Protein AF-0000000075201943 (afdb_homodimer)

Nearest PDB structures (foldseek):
  1p5j-assembly1_A  TM=9.334E-01  e=5.356E-33  Homo sapiens
  4h27-assembly1_A  TM=9.448E-01  e=2.663E-32  Homo sapiens
  1pwh-assembly1_A  TM=9.065E-01  e=1.140E-29  Rattus norvegicus
  5c3u-assembly1_A  TM=9.435E-01  e=1.753E-28  Rhizomucor miehei CAU432
  5mms-assembly3_B  TM=8.007E-01  e=1.114E-14  Homo sapiens

Structure (mmCIF, N/CA/C/O backbone):
data_AF-0000000075201943-model_v1
#
loop_
_entity.id
_entity.type
_entity.pdbx_description
1 polymer 'L-serine ammonia-lyase'
#
loop_
_atom_site.group_PDB
_atom_site.id
_atom_site.type_symbol
_atom_site.label_atom_id
_atom_site.label_alt_id
_atom_site.label_comp_id
_atom_site.label_asym_id
_atom_site.label_entity_id
_atom_site.label_seq_id
_atom_site.pdbx_PDB_ins_code
_atom_site.Cartn_x
_atom_site.Cartn_y
_atom_site.Cartn_z
_atom_site.occupancy
_atom_site.B_iso_or_equiv
_atom_site.auth_seq_id
_atom_site.auth_comp_id
_atom_site.auth_asym_id
_atom_site.auth_atom_id
_atom_site.pdbx_PDB_model_num
ATOM 1 N N . MET A 1 1 ? 18.703 -19.594 14.438 1 48.03 1 MET A N 1
ATOM 2 C CA . MET A 1 1 ? 18.188 -19.453 13.078 1 48.03 1 MET A CA 1
ATOM 3 C C . MET A 1 1 ? 18.297 -18 12.609 1 48.03 1 MET A C 1
ATOM 5 O O . MET A 1 1 ? 18.078 -17.078 13.398 1 48.03 1 MET A O 1
ATOM 9 N N . SER A 1 2 ? 18.906 -17.828 11.445 1 71.19 2 SER A N 1
ATOM 10 C CA . SER A 1 2 ? 19.141 -16.484 10.938 1 71.19 2 SER A CA 1
ATOM 11 C C . SER A 1 2 ? 17.844 -15.695 10.812 1 71.19 2 SER A C 1
ATOM 13 O O . SER A 1 2 ? 16.781 -16.281 10.586 1 71.19 2 SER A O 1
ATOM 15 N N . VAL A 1 3 ? 17.797 -14.539 11.109 1 86.44 3 VAL A N 1
ATOM 16 C CA . VAL A 1 3 ? 16.672 -13.617 11.016 1 86.44 3 VAL A CA 1
ATOM 17 C C . VAL A 1 3 ? 16.172 -13.547 9.57 1 86.44 3 VAL A C 1
ATOM 19 O O . VAL A 1 3 ? 16.969 -13.383 8.641 1 86.44 3 VAL A O 1
ATOM 22 N N . PRO A 1 4 ? 14.93 -13.898 9.359 1 93.06 4 PRO A N 1
ATOM 23 C CA . PRO A 1 4 ? 14.422 -13.836 7.992 1 93.06 4 PRO A CA 1
ATOM 24 C C . PRO A 1 4 ? 14.641 -12.477 7.336 1 93.06 4 PRO A C 1
ATOM 26 O O . PRO A 1 4 ? 14.578 -11.445 8.016 1 93.06 4 PRO A O 1
ATOM 29 N N . LEU A 1 5 ? 14.875 -12.508 6.055 1 94.06 5 LEU A N 1
ATOM 30 C CA . LEU A 1 5 ? 15.039 -11.273 5.297 1 94.06 5 LEU A CA 1
ATOM 31 C C . LEU A 1 5 ? 13.688 -10.625 5.02 1 94.06 5 LEU A C 1
ATOM 33 O O . LEU A 1 5 ? 13.602 -9.414 4.832 1 94.06 5 LEU A O 1
ATOM 37 N N . TRP A 1 6 ? 12.625 -11.5 4.898 1 93.69 6 TRP A N 1
ATOM 38 C CA . TRP A 1 6 ? 11.297 -10.953 4.625 1 93.69 6 TRP A CA 1
ATOM 39 C C . TRP A 1 6 ? 10.711 -10.297 5.867 1 93.69 6 TRP A C 1
ATOM 41 O O . TRP A 1 6 ? 11.117 -10.609 6.992 1 93.69 6 TRP A O 1
ATOM 51 N N . ASN A 1 7 ? 9.812 -9.359 5.676 1 91.31 7 ASN A N 1
ATOM 52 C CA . ASN A 1 7 ? 9.094 -8.68 6.754 1 91.31 7 ASN A CA 1
ATOM 53 C C . ASN A 1 7 ? 7.68 -9.234 6.922 1 91.31 7 ASN A C 1
ATOM 55 O O . ASN A 1 7 ? 7.074 -9.703 5.957 1 91.31 7 ASN A O 1
ATOM 59 N N . GLU A 1 8 ? 7.25 -9.258 8.203 1 95.75 8 GLU A N 1
ATOM 60 C CA . GLU A 1 8 ? 5.824 -9.508 8.383 1 95.75 8 GLU A CA 1
ATOM 61 C C . GLU A 1 8 ? 4.984 -8.484 7.629 1 95.75 8 GLU A C 1
ATOM 63 O O . GLU A 1 8 ? 5.246 -7.281 7.703 1 95.75 8 GLU A O 1
ATOM 68 N N . THR A 1 9 ? 4.07 -8.969 6.809 1 97.81 9 THR A N 1
ATOM 69 C CA . THR A 1 9 ? 3.219 -8.07 6.039 1 97.81 9 THR A CA 1
ATOM 70 C C . THR A 1 9 ? 1.861 -7.902 6.715 1 97.81 9 THR A C 1
ATOM 72 O O . THR A 1 9 ? 1.428 -8.773 7.473 1 97.81 9 THR A O 1
ATOM 75 N N . PRO A 1 10 ? 1.18 -6.816 6.449 1 97.56 10 PRO A N 1
ATOM 76 C CA . PRO A 1 10 ? -0.121 -6.578 7.082 1 97.56 10 PRO A CA 1
ATOM 77 C C . PRO A 1 10 ? -1.217 -7.492 6.535 1 97.56 10 PRO A C 1
ATOM 79 O O . PRO A 1 10 ? -1.188 -7.867 5.363 1 97.56 10 PRO A O 1
ATOM 82 N N . LEU A 1 11 ? -2.07 -7.883 7.422 1 98.12 11 LEU A N 1
ATOM 83 C CA . LEU A 1 11 ? -3.398 -8.391 7.102 1 98.12 11 LEU A CA 1
ATOM 84 C C . LEU A 1 11 ? -4.477 -7.375 7.469 1 98.12 11 LEU A C 1
ATOM 86 O O . LEU A 1 11 ? -4.762 -7.168 8.648 1 98.12 11 LEU A O 1
ATOM 90 N N . ILE A 1 12 ? -5.125 -6.789 6.426 1 97.31 12 ILE A N 1
ATOM 91 C CA . ILE A 1 12 ? -6.066 -5.723 6.75 1 97.31 12 ILE A CA 1
ATOM 92 C C . ILE A 1 12 ? -7.473 -6.125 6.316 1 97.31 12 ILE A C 1
ATOM 94 O O . ILE A 1 12 ? -7.645 -6.781 5.285 1 97.31 12 ILE A O 1
ATOM 98 N N . ARG A 1 13 ? -8.484 -5.781 7.094 1 96.31 13 ARG A N 1
ATOM 99 C CA . ARG A 1 13 ? -9.867 -5.957 6.68 1 96.31 13 ARG A CA 1
ATOM 100 C C . ARG A 1 13 ? -10.281 -4.887 5.672 1 96.31 13 ARG A C 1
ATOM 102 O O . ARG A 1 13 ? -10.07 -3.695 5.906 1 96.31 13 ARG A O 1
ATOM 109 N N . SER A 1 14 ? -10.75 -5.285 4.559 1 97.06 14 SER A N 1
ATOM 110 C CA . SER A 1 14 ? -11.266 -4.344 3.57 1 97.06 14 SER A CA 1
ATOM 111 C C . SER A 1 14 ? -12.727 -3.994 3.844 1 97.06 14 SER A C 1
ATOM 113 O O . SER A 1 14 ? -13.609 -4.844 3.711 1 97.06 14 SER A O 1
ATOM 115 N N . ASN A 1 15 ? -13.016 -2.744 4.141 1 95.12 15 ASN A N 1
ATOM 116 C CA . ASN A 1 15 ? -14.398 -2.309 4.312 1 95.12 15 ASN A CA 1
ATOM 117 C C . ASN A 1 15 ? -15.164 -2.357 2.994 1 95.12 15 ASN A C 1
ATOM 119 O O . ASN A 1 15 ? -16.344 -2.697 2.977 1 95.12 15 ASN A O 1
ATOM 123 N N . TYR A 1 16 ? -14.469 -2.061 1.898 1 95.75 16 TYR A N 1
ATOM 124 C CA . TYR A 1 16 ? -15.086 -2.021 0.577 1 95.75 16 TYR A CA 1
ATOM 125 C C . TYR A 1 16 ? -15.547 -3.408 0.146 1 95.75 16 TYR A C 1
ATOM 127 O O . TYR A 1 16 ? -16.719 -3.615 -0.152 1 95.75 16 TYR A O 1
ATOM 135 N N . ILE A 1 17 ? -14.672 -4.348 0.21 1 97.5 17 ILE A N 1
ATOM 136 C CA . ILE A 1 17 ? -14.945 -5.699 -0.274 1 97.5 17 ILE A CA 1
ATOM 137 C C . ILE A 1 17 ? -15.883 -6.414 0.692 1 97.5 17 ILE A C 1
ATOM 139 O O . ILE A 1 17 ? -16.781 -7.148 0.267 1 97.5 17 ILE A O 1
ATOM 143 N N . SER A 1 18 ? -15.703 -6.156 1.967 1 96.5 18 SER A N 1
ATOM 144 C CA . SER A 1 18 ? -16.578 -6.762 2.963 1 96.5 18 SER A CA 1
ATOM 145 C C . SER A 1 18 ? -18.031 -6.336 2.756 1 96.5 18 SER A C 1
ATOM 147 O O . SER A 1 18 ? -18.938 -7.164 2.824 1 96.5 18 SER A O 1
ATOM 149 N N . ARG A 1 19 ? -18.234 -5.074 2.525 1 94 19 ARG A N 1
ATOM 150 C CA . ARG A 1 19 ? -19.578 -4.562 2.291 1 94 19 ARG A CA 1
ATOM 151 C C . ARG A 1 19 ? -20.156 -5.125 1 1 94 19 ARG A C 1
ATOM 153 O O . ARG A 1 19 ? -21.328 -5.516 0.96 1 94 19 ARG A O 1
ATOM 160 N N . LYS A 1 20 ? -19.375 -5.18 -0.026 1 94.75 20 LYS A N 1
ATOM 161 C CA . LYS A 1 20 ? -19.828 -5.656 -1.328 1 94.75 20 LYS A CA 1
ATOM 162 C C . LYS A 1 20 ? -20.266 -7.121 -1.257 1 94.75 20 LYS A C 1
ATOM 164 O O . LYS A 1 20 ? -21.25 -7.508 -1.869 1 94.75 20 LYS A O 1
ATOM 169 N N . LEU A 1 21 ? -19.484 -7.93 -0.493 1 95.94 21 LEU A N 1
ATOM 170 C CA . LEU A 1 21 ? -19.703 -9.375 -0.493 1 95.94 21 LEU A CA 1
ATOM 171 C C . LEU A 1 21 ? -20.562 -9.797 0.692 1 95.94 21 LEU A C 1
ATOM 173 O O . LEU A 1 21 ? -21.062 -10.922 0.73 1 95.94 21 LEU A O 1
ATOM 177 N N . GLY A 1 22 ? -20.766 -8.953 1.675 1 93.75 22 GLY A N 1
ATOM 178 C CA . GLY A 1 22 ? -21.438 -9.352 2.898 1 93.75 22 GLY A CA 1
ATOM 179 C C . GLY A 1 22 ? -20.656 -10.359 3.715 1 93.75 22 GLY A C 1
ATOM 180 O O . GLY A 1 22 ? -21.203 -11.375 4.145 1 93.75 22 GLY A O 1
ATOM 181 N N . CYS A 1 23 ? -19.344 -10.125 3.873 1 95.44 23 CYS A N 1
ATOM 182 C CA . CYS A 1 23 ? -18.453 -11.016 4.613 1 95.44 23 CYS A CA 1
ATOM 183 C C . CYS A 1 23 ? -17.297 -10.242 5.246 1 95.44 23 CYS A C 1
ATOM 185 O O . CYS A 1 23 ? -17.281 -9.008 5.219 1 95.44 23 CYS A O 1
ATOM 187 N N . ASN A 1 24 ? -16.453 -10.898 5.992 1 95.94 24 ASN A N 1
ATOM 188 C CA . ASN A 1 24 ? -15.18 -10.344 6.449 1 95.94 24 ASN A CA 1
ATOM 189 C C . ASN A 1 24 ? -14.047 -10.664 5.48 1 95.94 24 ASN A C 1
ATOM 191 O O . ASN A 1 24 ? -13.453 -11.742 5.555 1 95.94 24 ASN A O 1
ATOM 195 N N . ALA A 1 25 ? -13.781 -9.727 4.66 1 97.75 25 ALA A N 1
ATOM 196 C CA . ALA A 1 25 ? -12.742 -9.922 3.656 1 97.75 25 ALA A CA 1
ATOM 197 C C . ALA A 1 25 ? -11.422 -9.289 4.105 1 97.75 25 ALA A C 1
ATOM 199 O O . ALA A 1 25 ? -11.367 -8.102 4.414 1 97.75 25 ALA A O 1
ATOM 200 N N . TYR A 1 26 ? -10.438 -10.094 4.117 1 98.56 26 TYR A N 1
ATOM 201 C CA . TYR A 1 26 ? -9.109 -9.633 4.52 1 98.56 26 TYR A CA 1
ATOM 202 C C . TYR A 1 26 ? -8.141 -9.688 3.348 1 98.56 26 TYR A C 1
ATOM 204 O O . TYR A 1 26 ? -8.242 -10.562 2.486 1 98.56 26 TYR A O 1
ATOM 212 N N . LEU A 1 27 ? -7.234 -8.703 3.328 1 98.75 27 LEU A N 1
ATOM 213 C CA . LEU A 1 27 ? -6.172 -8.594 2.334 1 98.75 27 LEU A CA 1
ATOM 214 C C . LEU A 1 27 ? -4.809 -8.844 2.969 1 98.75 27 LEU A C 1
ATOM 216 O O . LEU A 1 27 ? -4.398 -8.109 3.873 1 98.75 27 LEU A O 1
ATOM 220 N N . LYS A 1 28 ? -4.098 -9.922 2.564 1 98.88 28 LYS A N 1
ATOM 221 C CA . LYS A 1 28 ? -2.709 -10.133 2.965 1 98.88 28 LYS A CA 1
ATOM 222 C C . LYS A 1 28 ? -1.748 -9.422 2.014 1 98.88 28 LYS A C 1
ATOM 224 O O . LYS A 1 28 ? -1.539 -9.875 0.885 1 98.88 28 LYS A O 1
ATOM 229 N N . LEU A 1 29 ? -1.113 -8.359 2.447 1 98.75 29 LEU A N 1
ATOM 230 C CA . LEU A 1 29 ? -0.459 -7.406 1.561 1 98.75 29 LEU A CA 1
ATOM 231 C C . LEU A 1 29 ? 0.988 -7.809 1.299 1 98.75 29 LEU A C 1
ATOM 233 O O . LEU A 1 29 ? 1.916 -7.094 1.681 1 98.75 29 LEU A O 1
ATOM 237 N N . GLU A 1 30 ? 1.172 -8.789 0.486 1 98.69 30 GLU A N 1
ATOM 238 C CA . GLU A 1 30 ? 2.49 -9.305 0.134 1 98.69 30 GLU A CA 1
ATOM 239 C C . GLU A 1 30 ? 3.186 -8.406 -0.879 1 98.69 30 GLU A C 1
ATOM 241 O O . GLU A 1 30 ? 4.391 -8.531 -1.112 1 98.69 30 GLU A O 1
ATOM 246 N N . ASN A 1 31 ? 2.422 -7.449 -1.463 1 98.38 31 ASN A N 1
ATOM 247 C CA . ASN A 1 31 ? 2.949 -6.469 -2.406 1 98.38 31 ASN A CA 1
ATOM 248 C C . ASN A 1 31 ? 3.873 -5.469 -1.717 1 98.38 31 ASN A C 1
ATOM 250 O O . ASN A 1 31 ? 4.551 -4.684 -2.381 1 98.38 31 ASN A O 1
ATOM 254 N N . LEU A 1 32 ? 4.039 -5.57 -0.395 1 98.06 32 LEU A N 1
ATOM 255 C CA . LEU A 1 32 ? 4.801 -4.566 0.341 1 98.06 32 LEU A CA 1
ATOM 256 C C . LEU A 1 32 ? 6.219 -5.055 0.617 1 98.06 32 LEU A C 1
ATOM 258 O O . LEU A 1 32 ? 6.992 -4.375 1.294 1 98.06 32 LEU A O 1
ATOM 262 N N . HIS A 1 33 ? 6.574 -6.184 0.117 1 97.94 33 HIS A N 1
ATOM 263 C CA . HIS A 1 33 ? 7.957 -6.637 0.225 1 97.94 33 HIS A CA 1
ATOM 264 C C . HIS A 1 33 ? 8.891 -5.773 -0.618 1 97.94 33 HIS A C 1
ATOM 266 O O . HIS A 1 33 ? 8.445 -5.082 -1.536 1 97.94 33 HIS A O 1
ATOM 272 N N . PRO A 1 34 ? 10.18 -5.824 -0.377 1 94.38 34 PRO A N 1
ATOM 273 C CA . PRO A 1 34 ? 11.156 -5.012 -1.111 1 94.38 34 PRO A CA 1
ATOM 274 C C . PRO A 1 34 ? 11.07 -5.215 -2.623 1 94.38 34 PRO A C 1
ATOM 276 O O . PRO A 1 34 ? 11.312 -4.277 -3.391 1 94.38 34 PRO A O 1
ATOM 279 N N . SER A 1 35 ? 10.695 -6.387 -3.031 1 96.75 35 SER A N 1
ATOM 280 C CA . SER A 1 35 ? 10.625 -6.68 -4.461 1 96.75 35 SER A CA 1
ATOM 281 C C . SER A 1 35 ? 9.195 -6.523 -4.984 1 96.75 35 SER A C 1
ATOM 283 O O . SER A 1 35 ? 8.898 -6.922 -6.109 1 96.75 35 SER A O 1
ATOM 285 N N . HIS A 1 36 ? 8.25 -6.055 -4.168 1 97.69 36 HIS A N 1
ATOM 286 C CA . HIS A 1 36 ? 6.871 -5.723 -4.504 1 97.69 36 HIS A CA 1
ATOM 287 C C . HIS A 1 36 ? 6.027 -6.98 -4.688 1 97.69 36 HIS A C 1
ATOM 289 O O . HIS A 1 36 ? 4.941 -6.926 -5.27 1 97.69 36 HIS A O 1
ATOM 295 N N . SER A 1 37 ? 6.551 -8.125 -4.273 1 98.19 37 SER A N 1
ATOM 296 C CA . SER A 1 37 ? 5.746 -9.32 -4.473 1 98.19 37 SER A CA 1
ATOM 297 C C . SER A 1 37 ? 6.031 -10.367 -3.396 1 98.19 37 SER A C 1
ATOM 299 O O . SER A 1 37 ? 7.059 -10.297 -2.717 1 98.19 37 SER A O 1
ATOM 301 N N . PHE A 1 38 ? 5.211 -11.359 -3.324 1 98.62 38 PHE A N 1
ATOM 302 C CA . PHE A 1 38 ? 5.277 -12.461 -2.373 1 98.62 38 PHE A CA 1
ATOM 303 C C . PHE A 1 38 ? 6.539 -13.281 -2.592 1 98.62 38 PHE A C 1
ATOM 305 O O . PHE A 1 38 ? 6.992 -13.992 -1.687 1 98.62 38 PHE A O 1
ATOM 312 N N . LYS A 1 39 ? 7.117 -13.195 -3.785 1 98.62 39 LYS A N 1
ATOM 313 C CA . LYS A 1 39 ? 8.227 -14.086 -4.137 1 98.62 39 LYS A CA 1
ATOM 314 C C . LYS A 1 39 ? 9.438 -13.828 -3.25 1 98.62 39 LYS A C 1
ATOM 316 O O . LYS A 1 39 ? 10.297 -14.695 -3.09 1 98.62 39 LYS A O 1
ATOM 321 N N . TYR A 1 40 ? 9.484 -12.656 -2.734 1 98.69 40 TYR A N 1
ATOM 322 C CA . TYR A 1 40 ? 10.617 -12.328 -1.882 1 98.69 40 TYR A CA 1
ATOM 323 C C . TYR A 1 40 ? 10.711 -13.289 -0.702 1 98.69 40 TYR A C 1
ATOM 325 O O . TYR A 1 40 ? 11.812 -13.609 -0.246 1 98.69 40 TYR A O 1
ATOM 333 N N . ARG A 1 41 ? 9.594 -13.797 -0.183 1 98.56 41 ARG A N 1
ATOM 334 C CA . ARG A 1 41 ? 9.617 -14.703 0.963 1 98.56 41 ARG A CA 1
ATOM 335 C C . ARG A 1 41 ? 10.445 -15.945 0.663 1 98.56 41 ARG A C 1
ATOM 337 O O . ARG A 1 41 ? 11.508 -16.156 1.25 1 98.56 41 ARG A O 1
ATOM 344 N N . GLY A 1 42 ? 9.977 -16.688 -0.301 1 98.62 42 GLY A N 1
ATOM 345 C CA . GLY A 1 42 ? 10.625 -17.953 -0.614 1 98.62 42 GLY A CA 1
ATOM 346 C C . GLY A 1 42 ? 12.031 -17.781 -1.173 1 98.62 42 GLY A C 1
ATOM 347 O O . GLY A 1 42 ? 12.938 -18.531 -0.816 1 98.62 42 GLY A O 1
ATOM 348 N N . LEU A 1 43 ? 12.219 -16.781 -2.039 1 98.69 43 LEU A N 1
ATOM 349 C CA . LEU A 1 43 ? 13.508 -16.625 -2.707 1 98.69 43 LEU A CA 1
ATOM 350 C C . LEU A 1 43 ? 14.555 -16.094 -1.743 1 98.69 43 LEU A C 1
ATOM 352 O O . LEU A 1 43 ? 15.734 -16.438 -1.848 1 98.69 43 LEU A O 1
ATOM 356 N N . SER A 1 44 ? 14.148 -15.219 -0.812 1 98.56 44 SER A N 1
ATOM 357 C CA . SER A 1 44 ? 15.125 -14.766 0.176 1 98.56 44 SER A CA 1
ATOM 358 C C . SER A 1 44 ? 15.547 -15.906 1.097 1 98.56 44 SER A C 1
ATOM 360 O O . SER A 1 44 ? 16.719 -15.992 1.487 1 98.56 44 SER A O 1
ATOM 362 N N . LEU A 1 45 ? 14.594 -16.781 1.458 1 98.62 45 LEU A N 1
ATOM 363 C CA . LEU A 1 45 ? 14.969 -17.953 2.248 1 98.62 45 LEU A CA 1
ATOM 364 C C . LEU A 1 45 ? 15.93 -18.844 1.477 1 98.62 45 LEU A C 1
ATOM 366 O O . LEU A 1 45 ? 16.922 -19.328 2.033 1 98.62 45 LEU A O 1
ATOM 370 N N . PHE A 1 46 ? 15.641 -19.109 0.189 1 98.75 46 PHE A N 1
ATOM 371 C CA . PHE A 1 46 ? 16.516 -19.906 -0.659 1 98.75 46 PHE A CA 1
ATOM 372 C C . PHE A 1 46 ? 17.922 -19.328 -0.708 1 98.75 46 PHE A C 1
ATOM 374 O O . PHE A 1 46 ? 18.906 -20.062 -0.565 1 98.75 46 PHE A O 1
ATOM 381 N N . VAL A 1 47 ? 18.031 -18.047 -0.864 1 98.62 47 VAL A N 1
ATOM 382 C CA . VAL A 1 47 ? 19.312 -17.375 -0.976 1 98.62 47 VAL A CA 1
ATOM 383 C C . VAL A 1 47 ? 20.062 -17.453 0.354 1 98.62 47 VAL A C 1
ATOM 385 O O . VAL A 1 47 ? 21.266 -17.672 0.38 1 98.62 47 VAL A O 1
ATOM 388 N N . GLN A 1 48 ? 19.359 -17.25 1.457 1 98.5 48 GLN A N 1
ATOM 389 C CA . GLN A 1 48 ? 19.984 -17.375 2.773 1 98.5 48 GLN A CA 1
ATOM 390 C C . GLN A 1 48 ? 20.578 -18.766 2.984 1 98.5 48 GLN A C 1
ATOM 392 O O . GLN A 1 48 ? 21.703 -18.906 3.439 1 98.5 48 GLN A O 1
ATOM 397 N N . ARG A 1 49 ? 19.828 -19.781 2.656 1 98.25 49 ARG A N 1
ATOM 398 C CA . ARG A 1 49 ? 20.297 -21.156 2.83 1 98.25 49 ARG A CA 1
ATOM 399 C C . ARG A 1 49 ? 21.453 -21.469 1.884 1 98.25 49 ARG A C 1
ATOM 401 O O . ARG A 1 49 ? 22.359 -22.219 2.234 1 98.25 49 ARG A O 1
ATOM 408 N N . THR A 1 50 ? 21.359 -20.938 0.687 1 98.38 50 THR A N 1
ATOM 409 C CA . THR A 1 50 ? 22.453 -21.109 -0.276 1 98.38 50 THR A CA 1
ATOM 410 C C . THR A 1 50 ? 23.75 -20.5 0.249 1 98.38 50 THR A C 1
ATOM 412 O O . THR A 1 50 ? 24.812 -21.094 0.118 1 98.38 50 THR A O 1
ATOM 415 N N . LYS A 1 51 ? 23.656 -19.297 0.812 1 98.12 51 LYS A N 1
ATOM 416 C CA . LYS A 1 51 ? 24.828 -18.656 1.403 1 98.12 51 LYS A CA 1
ATOM 417 C C . LYS A 1 51 ? 25.422 -19.5 2.521 1 98.12 51 LYS A C 1
ATOM 419 O O . LYS A 1 51 ? 26.641 -19.625 2.646 1 98.12 51 LYS A O 1
ATOM 424 N N . GLU A 1 52 ? 24.531 -20.031 3.357 1 97.88 52 GLU A N 1
ATOM 425 C CA . GLU A 1 52 ? 24.984 -20.891 4.453 1 97.88 52 GLU A CA 1
ATOM 426 C C . GLU A 1 52 ? 25.734 -22.109 3.932 1 97.88 52 GLU A C 1
ATOM 428 O O . GLU A 1 52 ? 26.734 -22.531 4.516 1 97.88 52 GLU A O 1
ATOM 433 N N . LYS A 1 53 ? 25.266 -22.672 2.861 1 97.62 53 LYS A N 1
ATOM 434 C CA . LYS A 1 53 ? 25.812 -23.922 2.32 1 97.62 53 LYS A CA 1
ATOM 435 C C . LYS A 1 53 ? 27.078 -23.656 1.5 1 97.62 53 LYS A C 1
ATOM 437 O O . LYS A 1 53 ? 28.016 -24.453 1.543 1 97.62 53 LYS A O 1
ATOM 442 N N . HIS A 1 54 ? 27.125 -22.531 0.741 1 97.88 54 HIS A N 1
ATOM 443 C CA . HIS A 1 54 ? 28.172 -22.344 -0.267 1 97.88 54 HIS A CA 1
ATOM 444 C C . HIS A 1 54 ? 29.141 -21.234 0.132 1 97.88 54 HIS A C 1
ATOM 446 O O . HIS A 1 54 ? 30.188 -21.078 -0.491 1 97.88 54 HIS A O 1
ATOM 452 N N . GLY A 1 55 ? 28.734 -20.453 1.188 1 97.38 55 GLY A N 1
ATOM 453 C CA . GLY A 1 55 ? 29.578 -19.359 1.634 1 97.38 55 GLY A CA 1
ATOM 454 C C . GLY A 1 55 ? 29.312 -18.047 0.916 1 97.38 55 GLY A C 1
ATOM 455 O O . GLY A 1 55 ? 28.453 -17.984 0.033 1 97.38 55 GLY A O 1
ATOM 456 N N . PRO A 1 56 ? 30 -17.016 1.232 1 97.5 56 PRO A N 1
ATOM 457 C CA . PRO A 1 56 ? 29.719 -15.664 0.756 1 97.5 56 PRO A CA 1
ATOM 458 C C . PRO A 1 56 ? 30.188 -15.43 -0.675 1 97.5 56 PRO A C 1
ATOM 460 O O . PRO A 1 56 ? 29.859 -14.406 -1.279 1 97.5 56 PRO A O 1
ATOM 463 N N . SER A 1 57 ? 30.906 -16.375 -1.226 1 97.75 57 SER A N 1
ATOM 464 C CA . SER A 1 57 ? 31.438 -16.203 -2.574 1 97.75 57 SER A CA 1
ATOM 465 C C . SER A 1 57 ? 30.516 -16.828 -3.613 1 97.75 57 SER A C 1
ATOM 467 O O . SER A 1 57 ? 30.797 -16.797 -4.812 1 97.75 57 SER A O 1
ATOM 469 N N . VAL A 1 58 ? 29.406 -17.391 -3.123 1 98.5 58 VAL A N 1
ATOM 470 C CA . VAL A 1 58 ? 28.484 -18.047 -4.035 1 98.5 58 VAL A CA 1
ATOM 471 C C . VAL A 1 58 ? 27.969 -17.047 -5.074 1 98.5 58 VAL A C 1
ATOM 473 O O . VAL A 1 58 ? 27.734 -15.883 -4.762 1 98.5 58 VAL A O 1
ATOM 476 N N . HIS A 1 59 ? 27.844 -17.562 -6.309 1 98.62 59 HIS A N 1
ATOM 477 C CA . HIS A 1 59 ? 27.266 -16.797 -7.41 1 98.62 59 HIS A CA 1
ATOM 478 C C . HIS A 1 59 ? 25.828 -17.25 -7.688 1 98.62 59 HIS A C 1
ATOM 480 O O . HIS A 1 59 ? 25.609 -18.375 -8.109 1 98.62 59 HIS A O 1
ATOM 486 N N . LEU A 1 60 ? 24.891 -16.344 -7.406 1 98.81 60 LEU A N 1
ATOM 487 C CA . LEU A 1 60 ? 23.484 -16.656 -7.641 1 98.81 60 LEU A CA 1
ATOM 488 C C . LEU A 1 60 ? 23.078 -16.281 -9.07 1 98.81 60 LEU A C 1
ATOM 490 O O . LEU A 1 60 ? 23.406 -15.203 -9.555 1 98.81 60 LEU A O 1
ATOM 494 N N . ILE A 1 61 ? 22.391 -17.203 -9.75 1 98.75 61 ILE A N 1
ATOM 495 C CA . ILE A 1 61 ? 21.938 -16.984 -11.117 1 98.75 61 ILE A CA 1
ATOM 496 C C . ILE A 1 61 ? 20.422 -17.203 -11.203 1 98.75 61 ILE A C 1
ATOM 498 O O . ILE A 1 61 ? 19.891 -18.156 -10.633 1 98.75 61 ILE A O 1
ATOM 502 N N . VAL A 1 62 ? 19.75 -16.312 -11.773 1 97.88 62 VAL A N 1
ATOM 503 C CA . VAL A 1 62 ? 18.297 -16.422 -11.984 1 97.88 62 VAL A CA 1
ATOM 504 C C . VAL A 1 62 ? 17.969 -16.125 -13.445 1 97.88 62 VAL A C 1
ATOM 506 O O . VAL A 1 62 ? 18.531 -15.203 -14.039 1 97.88 62 VAL A O 1
ATOM 509 N N . ALA A 1 63 ? 17.109 -16.969 -14.047 1 95.88 63 ALA A N 1
ATOM 510 C CA . ALA A 1 63 ? 16.609 -16.734 -15.398 1 95.88 63 ALA A CA 1
ATOM 511 C C . ALA A 1 63 ? 15.18 -16.188 -15.367 1 95.88 63 ALA A C 1
ATOM 513 O O . ALA A 1 63 ? 14.227 -16.922 -15.586 1 95.88 63 ALA A O 1
ATOM 514 N N . SER A 1 64 ? 15.023 -14.945 -15.156 1 93.75 64 SER A N 1
ATOM 515 C CA . SER A 1 64 ? 13.711 -14.312 -15.078 1 93.75 64 SER A CA 1
ATOM 516 C C . SER A 1 64 ? 13.828 -12.789 -15.102 1 93.75 64 SER A C 1
ATOM 518 O O . SER A 1 64 ? 14.594 -12.211 -14.328 1 93.75 64 SER A O 1
ATOM 520 N N . GLY A 1 65 ? 13.07 -12.203 -16 1 89.88 65 GLY A N 1
ATOM 521 C CA . GLY A 1 65 ? 12.953 -10.758 -15.984 1 89.88 65 GLY A CA 1
ATOM 522 C C . GLY A 1 65 ? 11.75 -10.266 -15.195 1 89.88 65 GLY A C 1
ATOM 523 O O . GLY A 1 65 ? 11.383 -9.094 -15.289 1 89.88 65 GLY A O 1
ATOM 524 N N . GLY A 1 66 ? 11.117 -11.133 -14.438 1 94.88 66 GLY A N 1
ATOM 525 C CA . GLY A 1 66 ? 9.914 -10.789 -13.703 1 94.88 66 GLY A CA 1
ATOM 526 C C . GLY A 1 66 ? 10.117 -10.773 -12.195 1 94.88 66 GLY A C 1
ATOM 527 O O . GLY A 1 66 ? 11.188 -10.398 -11.711 1 94.88 66 GLY A O 1
ATOM 528 N N . ASN A 1 67 ? 9.117 -11.148 -11.484 1 97.19 67 ASN A N 1
ATOM 529 C CA . ASN A 1 67 ? 9.094 -11.055 -10.031 1 97.19 67 ASN A CA 1
ATOM 530 C C . ASN A 1 67 ? 10.156 -11.938 -9.391 1 97.19 67 ASN A C 1
ATOM 532 O O . ASN A 1 67 ? 10.742 -11.578 -8.367 1 97.19 67 ASN A O 1
ATOM 536 N N . ALA A 1 68 ? 10.414 -13.062 -9.992 1 97.69 68 ALA A N 1
ATOM 537 C CA . ALA A 1 68 ? 11.453 -13.938 -9.445 1 97.69 68 ALA A CA 1
ATOM 538 C C . ALA A 1 68 ? 12.828 -13.305 -9.578 1 97.69 68 ALA A C 1
ATOM 540 O O . ALA A 1 68 ? 13.641 -13.367 -8.656 1 97.69 68 ALA A O 1
ATOM 541 N N . GLY A 1 69 ? 13.055 -12.773 -10.773 1 97.75 69 GLY A N 1
ATOM 542 C CA . GLY A 1 69 ? 14.328 -12.102 -10.984 1 97.75 69 GLY A CA 1
ATOM 543 C C . GLY A 1 69 ? 14.578 -10.977 -10 1 97.75 69 GLY A C 1
ATOM 544 O O . GLY A 1 69 ? 15.648 -10.914 -9.383 1 97.75 69 GLY A O 1
ATOM 545 N N . LEU A 1 70 ? 13.602 -10.148 -9.82 1 98 70 LEU A N 1
ATOM 546 C CA . LEU A 1 70 ? 13.773 -9.008 -8.93 1 98 70 LEU A CA 1
ATOM 547 C C . LEU A 1 70 ? 13.875 -9.461 -7.477 1 98 70 LEU A C 1
ATOM 549 O O . LEU A 1 70 ? 14.688 -8.938 -6.715 1 98 70 LEU A O 1
ATOM 553 N N . ALA A 1 71 ? 13.086 -10.414 -7.066 1 98.5 71 ALA A N 1
ATOM 554 C CA . ALA A 1 71 ? 13.141 -10.93 -5.703 1 98.5 71 ALA A CA 1
ATOM 555 C C . ALA A 1 71 ? 14.508 -11.531 -5.398 1 98.5 71 ALA A C 1
ATOM 557 O O . ALA A 1 71 ? 15.07 -11.297 -4.328 1 98.5 71 ALA A O 1
ATOM 558 N N . GLY A 1 72 ? 14.992 -12.328 -6.348 1 98.5 72 GLY A N 1
ATOM 559 C CA . GLY A 1 72 ? 16.328 -12.891 -6.188 1 98.5 72 GLY A CA 1
ATOM 560 C C . GLY A 1 72 ? 17.406 -11.836 -6.062 1 98.5 72 GLY A C 1
ATOM 561 O O . GLY A 1 72 ? 18.281 -11.938 -5.195 1 98.5 72 GLY A O 1
ATOM 562 N N . ALA A 1 73 ? 17.328 -10.828 -6.934 1 98.56 73 ALA A N 1
ATOM 563 C CA . ALA A 1 73 ? 18.297 -9.742 -6.914 1 98.56 73 ALA A CA 1
ATOM 564 C C . ALA A 1 73 ? 18.25 -8.992 -5.586 1 98.56 73 ALA A C 1
ATOM 566 O O . ALA A 1 73 ? 19.297 -8.695 -5.004 1 98.56 73 ALA A O 1
ATOM 567 N N . CYS A 1 74 ? 17.078 -8.711 -5.125 1 98.12 74 CYS A N 1
ATOM 568 C CA . CYS A 1 74 ? 16.922 -8.016 -3.852 1 98.12 74 CYS A CA 1
ATOM 569 C C . CYS A 1 74 ? 17.531 -8.82 -2.711 1 98.12 74 CYS A C 1
ATOM 571 O O . CYS A 1 74 ? 18.219 -8.266 -1.854 1 98.12 74 CYS A O 1
ATOM 573 N N . ALA A 1 75 ? 17.25 -10.102 -2.686 1 98.31 75 ALA A N 1
ATOM 574 C CA . ALA A 1 75 ? 17.75 -10.977 -1.627 1 98.31 75 ALA A CA 1
ATOM 575 C C . ALA A 1 75 ? 19.266 -11.055 -1.658 1 98.31 75 ALA A C 1
ATOM 577 O O . ALA A 1 75 ? 19.922 -10.969 -0.616 1 98.31 75 ALA A O 1
ATOM 578 N N . ALA A 1 76 ? 19.828 -11.203 -2.873 1 98.62 76 ALA A N 1
ATOM 579 C CA . ALA A 1 76 ? 21.281 -11.266 -3.029 1 98.62 76 ALA A CA 1
ATOM 580 C C . ALA A 1 76 ? 21.938 -9.969 -2.555 1 98.62 76 ALA A C 1
ATOM 582 O O . ALA A 1 76 ? 22.922 -10 -1.82 1 98.62 76 ALA A O 1
ATOM 583 N N . ASN A 1 77 ? 21.375 -8.898 -2.975 1 97.81 77 ASN A N 1
ATOM 584 C CA . ASN A 1 77 ? 21.906 -7.59 -2.588 1 97.81 77 ASN A CA 1
ATOM 585 C C . ASN A 1 77 ? 21.891 -7.41 -1.073 1 97.81 77 ASN A C 1
ATOM 587 O O . ASN A 1 77 ? 22.875 -6.926 -0.496 1 97.81 77 ASN A O 1
ATOM 591 N N . ALA A 1 78 ? 20.828 -7.785 -0.437 1 96 78 ALA A N 1
ATOM 592 C CA . ALA A 1 78 ? 20.688 -7.645 1.009 1 96 78 ALA A CA 1
ATOM 593 C C . ALA A 1 78 ? 21.75 -8.438 1.752 1 96 78 ALA A C 1
ATOM 595 O O . ALA A 1 78 ? 22.156 -8.062 2.857 1 96 78 ALA A O 1
ATOM 596 N N . LEU A 1 79 ? 22.25 -9.5 1.138 1 97.62 79 LEU A N 1
ATOM 597 C CA . LEU A 1 79 ? 23.219 -10.375 1.804 1 97.62 79 LEU A CA 1
ATOM 598 C C . LEU A 1 79 ? 24.625 -10.148 1.258 1 97.62 79 LEU A C 1
ATOM 600 O O . LEU A 1 79 ? 25.562 -10.852 1.634 1 97.62 79 LEU A O 1
ATOM 604 N N . GLY A 1 80 ? 24.734 -9.203 0.296 1 97.5 80 GLY A N 1
ATOM 605 C CA . GLY A 1 80 ? 26.047 -8.891 -0.276 1 97.5 80 GLY A CA 1
ATOM 606 C C . GLY A 1 80 ? 26.562 -9.977 -1.192 1 97.5 80 GLY A C 1
ATOM 607 O O . GLY A 1 80 ? 27.766 -10.242 -1.225 1 97.5 80 GLY A O 1
ATOM 608 N N . LEU A 1 81 ? 25.703 -10.688 -1.872 1 98.69 81 LEU A N 1
ATOM 609 C CA . LEU A 1 81 ? 26.109 -11.797 -2.736 1 98.69 81 LEU A CA 1
ATOM 610 C C . LEU A 1 81 ? 26.078 -11.375 -4.203 1 98.69 81 LEU A C 1
ATOM 612 O O . LEU A 1 81 ? 25.344 -10.461 -4.578 1 98.69 81 LEU A O 1
ATOM 616 N N . ARG A 1 82 ? 26.922 -12.07 -4.977 1 98.31 82 ARG A N 1
ATOM 617 C CA . ARG A 1 82 ? 26.922 -11.867 -6.422 1 98.31 82 ARG A CA 1
ATOM 618 C C . ARG A 1 82 ? 25.672 -12.461 -7.062 1 98.31 82 ARG A C 1
ATOM 620 O O . ARG A 1 82 ? 25.297 -13.602 -6.77 1 98.31 82 ARG A O 1
ATOM 627 N N . CYS A 1 83 ? 24.953 -11.688 -7.934 1 98.81 83 CYS A N 1
ATOM 628 C CA . CYS A 1 83 ? 23.75 -12.148 -8.602 1 98.81 83 CYS A CA 1
ATOM 629 C C . CYS A 1 83 ? 23.75 -11.766 -10.078 1 98.81 83 CYS A C 1
ATOM 631 O O . CYS A 1 83 ? 24.047 -10.617 -10.422 1 98.81 83 CYS A O 1
ATOM 633 N N . THR A 1 84 ? 23.516 -12.711 -10.969 1 98.75 84 THR A N 1
ATOM 634 C CA . THR A 1 84 ? 23.344 -12.477 -12.398 1 98.75 84 THR A CA 1
ATOM 635 C C . THR A 1 84 ? 21.953 -12.898 -12.852 1 98.75 84 THR A C 1
ATOM 637 O O . THR A 1 84 ? 21.516 -14.023 -12.594 1 98.75 84 THR A O 1
ATOM 640 N N . VAL A 1 85 ? 21.281 -12 -13.5 1 98.69 85 VAL A N 1
ATOM 641 C CA . VAL A 1 85 ? 19.953 -12.273 -14.008 1 98.69 85 VAL A CA 1
ATOM 642 C C . VAL A 1 85 ? 19.984 -12.398 -15.531 1 98.69 85 VAL A C 1
ATOM 644 O O . VAL A 1 85 ? 20.453 -11.5 -16.219 1 98.69 85 VAL A O 1
ATOM 647 N N . TYR A 1 86 ? 19.516 -13.492 -16.062 1 98.31 86 TYR A N 1
ATOM 648 C CA . TYR A 1 86 ? 19.422 -13.742 -17.484 1 98.31 86 TYR A CA 1
ATOM 649 C C . TYR A 1 86 ? 18.031 -13.43 -18.016 1 98.31 86 TYR A C 1
ATOM 651 O O . TYR A 1 86 ? 17.031 -13.93 -17.484 1 98.31 86 TYR A O 1
ATOM 659 N N . VAL A 1 87 ? 17.953 -12.609 -18.984 1 97.25 87 VAL A N 1
ATOM 660 C CA . VAL A 1 87 ? 16.672 -12.203 -19.562 1 97.25 87 VAL A CA 1
ATOM 661 C C . VAL A 1 87 ? 16.781 -12.195 -21.094 1 97.25 87 VAL A C 1
ATOM 663 O O . VAL A 1 87 ? 17.859 -12.008 -21.641 1 97.25 87 VAL A O 1
ATOM 666 N N . PRO A 1 88 ? 15.664 -12.453 -21.797 1 95.19 88 PRO A N 1
ATOM 667 C CA . PRO A 1 88 ? 15.695 -12.391 -23.25 1 95.19 88 PRO A CA 1
ATOM 668 C C . PRO A 1 88 ? 15.734 -10.961 -23.781 1 95.19 88 PRO A C 1
ATOM 670 O O . PRO A 1 88 ? 15.555 -10.008 -23.016 1 95.19 88 PRO A O 1
ATOM 673 N N . GLU A 1 89 ? 15.953 -10.883 -25 1 94.75 89 GLU A N 1
ATOM 674 C CA . GLU A 1 89 ? 15.867 -9.594 -25.672 1 94.75 89 GLU A CA 1
ATOM 675 C C . GLU A 1 89 ? 14.461 -9.016 -25.578 1 94.75 89 GLU A C 1
ATOM 677 O O . GLU A 1 89 ? 13.477 -9.758 -25.547 1 94.75 89 GLU A O 1
ATOM 682 N N . GLY A 1 90 ? 14.414 -7.758 -25.453 1 90.69 90 GLY A N 1
ATOM 683 C CA . GLY A 1 90 ? 13.109 -7.117 -25.438 1 90.69 90 GLY A CA 1
ATOM 684 C C . GLY A 1 90 ? 12.594 -6.844 -24.047 1 90.69 90 GLY A C 1
ATOM 685 O O . GLY A 1 90 ? 11.539 -6.227 -23.875 1 90.69 90 GLY A O 1
ATOM 686 N N . VAL A 1 91 ? 13.305 -7.262 -23.062 1 89.88 91 VAL A N 1
ATOM 687 C CA . VAL A 1 91 ? 12.914 -6.961 -21.688 1 89.88 91 VAL A CA 1
ATOM 688 C C . VAL A 1 91 ? 12.844 -5.449 -21.484 1 89.88 91 VAL A C 1
ATOM 690 O O . VAL A 1 91 ? 13.633 -4.703 -22.062 1 89.88 91 VAL A O 1
ATOM 693 N N . ALA A 1 92 ? 11.852 -5.086 -20.719 1 90.25 92 ALA A N 1
ATOM 694 C CA . ALA A 1 92 ? 11.625 -3.662 -20.484 1 90.25 92 ALA A CA 1
ATOM 695 C C . ALA A 1 92 ? 12.844 -3.008 -19.844 1 90.25 92 ALA A C 1
ATOM 697 O O . ALA A 1 92 ? 13.484 -3.602 -18.969 1 90.25 92 ALA A O 1
ATOM 698 N N . GLU A 1 93 ? 13.172 -1.797 -20.297 1 92 93 GLU A N 1
ATOM 699 C CA . GLU A 1 93 ? 14.281 -1.032 -19.75 1 92 93 GLU A CA 1
ATOM 700 C C . GLU A 1 93 ? 14.125 -0.828 -18.234 1 92 93 GLU A C 1
ATOM 702 O O . GLU A 1 93 ? 15.109 -0.838 -17.5 1 92 93 GLU A O 1
ATOM 707 N N . ARG A 1 94 ? 12.992 -0.629 -17.797 1 90.75 94 ARG A N 1
ATOM 708 C CA . ARG A 1 94 ? 12.711 -0.427 -16.375 1 90.75 94 ARG A CA 1
ATOM 709 C C . ARG A 1 94 ? 13.164 -1.628 -15.555 1 90.75 94 ARG A C 1
ATOM 711 O O . ARG A 1 94 ? 13.68 -1.467 -14.445 1 90.75 94 ARG A O 1
ATOM 718 N N . THR A 1 95 ? 12.875 -2.789 -16.094 1 94.25 95 THR A N 1
ATOM 719 C CA . THR A 1 95 ? 13.297 -4.004 -15.406 1 94.25 95 THR A CA 1
ATOM 720 C C . THR A 1 95 ? 14.82 -4.047 -15.266 1 94.25 95 THR A C 1
ATOM 722 O O . THR A 1 95 ? 15.336 -4.352 -14.188 1 94.25 95 THR A O 1
ATOM 725 N N . LEU A 1 96 ? 15.477 -3.684 -16.312 1 96.31 96 LEU A N 1
ATOM 726 C CA . LEU A 1 96 ? 16.938 -3.676 -16.281 1 96.31 96 LEU A CA 1
ATOM 727 C C . LEU A 1 96 ? 17.453 -2.66 -15.266 1 96.31 96 LEU A C 1
ATOM 729 O O . LEU A 1 96 ? 18.391 -2.947 -14.523 1 96.31 96 LEU A O 1
ATOM 733 N N . ASP A 1 97 ? 16.828 -1.538 -15.211 1 94.94 97 ASP A N 1
ATOM 734 C CA . ASP A 1 97 ? 17.219 -0.487 -14.273 1 94.94 97 ASP A CA 1
ATOM 735 C C . ASP A 1 97 ? 17.031 -0.937 -12.828 1 94.94 97 ASP A C 1
ATOM 737 O O . ASP A 1 97 ? 17.859 -0.653 -11.969 1 94.94 97 ASP A O 1
ATOM 741 N N . LEU A 1 98 ? 15.977 -1.599 -12.594 1 95.94 98 LEU A N 1
ATOM 742 C CA . LEU A 1 98 ? 15.688 -2.076 -11.242 1 95.94 98 LEU A CA 1
ATOM 743 C C . LEU A 1 98 ? 16.719 -3.119 -10.812 1 95.94 98 LEU A C 1
ATOM 745 O O . LEU A 1 98 ? 17.188 -3.092 -9.672 1 95.94 98 LEU A O 1
ATOM 749 N N . LEU A 1 99 ? 17 -4 -11.711 1 97.88 99 LEU A N 1
ATOM 750 C CA . LEU A 1 99 ? 17.969 -5.039 -11.406 1 97.88 99 LEU A CA 1
ATOM 751 C C . LEU A 1 99 ? 19.344 -4.438 -11.148 1 97.88 99 LEU A C 1
ATOM 753 O O . LEU A 1 99 ? 20.047 -4.84 -10.211 1 97.88 99 LEU A O 1
ATOM 757 N N . LYS A 1 100 ? 19.688 -3.486 -11.984 1 97.19 100 LYS A N 1
ATOM 758 C CA . LYS A 1 100 ? 20.953 -2.775 -11.781 1 97.19 100 LYS A CA 1
ATOM 759 C C . LYS A 1 100 ? 20.969 -2.074 -10.43 1 97.19 100 LYS A C 1
ATOM 761 O O . LYS A 1 100 ? 21.984 -2.082 -9.734 1 97.19 100 LYS A O 1
ATOM 766 N N . GLY A 1 101 ? 19.859 -1.504 -10.055 1 96.12 101 GLY A N 1
ATOM 767 C CA . GLY A 1 101 ? 19.734 -0.842 -8.766 1 96.12 101 GLY A CA 1
ATOM 768 C C . GLY A 1 101 ? 19.922 -1.783 -7.59 1 96.12 101 GLY A C 1
ATOM 769 O O . GLY A 1 101 ? 20.328 -1.358 -6.504 1 96.12 101 GLY A O 1
ATOM 770 N N . GLU A 1 102 ? 19.641 -3.02 -7.809 1 97.38 102 GLU A N 1
ATOM 771 C CA . GLU A 1 102 ? 19.844 -4.035 -6.777 1 97.38 102 GLU A CA 1
ATOM 772 C C . GLU A 1 102 ? 21.219 -4.664 -6.879 1 97.38 102 GLU A C 1
ATOM 774 O O . GLU A 1 102 ? 21.484 -5.699 -6.262 1 97.38 102 GLU A O 1
ATOM 779 N N . ASN A 1 103 ? 22.078 -4.094 -7.723 1 97.62 103 ASN A N 1
ATOM 780 C CA . ASN A 1 103 ? 23.453 -4.504 -7.914 1 97.62 103 ASN A CA 1
ATOM 781 C C . ASN A 1 103 ? 23.547 -5.887 -8.555 1 97.62 103 ASN A C 1
ATOM 783 O O . ASN A 1 103 ? 24.5 -6.637 -8.281 1 97.62 103 ASN A O 1
ATOM 787 N N . ALA A 1 104 ? 22.547 -6.27 -9.297 1 98.5 104 ALA A N 1
ATOM 788 C CA . ALA A 1 104 ? 22.594 -7.516 -10.055 1 98.5 104 ALA A CA 1
ATOM 789 C C . ALA A 1 104 ? 23.172 -7.285 -11.453 1 98.5 104 ALA A C 1
ATOM 791 O O . ALA A 1 104 ? 22.938 -6.246 -12.062 1 98.5 104 ALA A O 1
ATOM 792 N N . GLU A 1 105 ? 23.953 -8.211 -11.891 1 98.25 105 GLU A N 1
ATOM 793 C CA . GLU A 1 105 ? 24.359 -8.219 -13.289 1 98.25 105 GLU A CA 1
ATOM 794 C C . GLU A 1 105 ? 23.25 -8.781 -14.18 1 98.25 105 GLU A C 1
ATOM 796 O O . GLU A 1 105 ? 22.578 -9.742 -13.812 1 98.25 105 GLU A O 1
ATOM 801 N N . THR A 1 106 ? 23.078 -8.133 -15.312 1 98.12 106 THR A N 1
ATOM 802 C CA . THR A 1 106 ? 22.047 -8.609 -16.219 1 98.12 106 THR A CA 1
ATOM 803 C C . THR A 1 106 ? 22.672 -9.094 -17.531 1 98.12 106 THR A C 1
ATOM 805 O O . THR A 1 106 ? 23.516 -8.422 -18.109 1 98.12 106 THR A O 1
ATOM 808 N N . VAL A 1 107 ? 22.297 -10.234 -17.953 1 98.06 107 VAL A N 1
ATOM 809 C CA . VAL A 1 107 ? 22.688 -10.789 -19.25 1 98.06 107 VAL A CA 1
ATOM 810 C C . VAL A 1 107 ? 21.469 -10.883 -20.156 1 98.06 107 VAL A C 1
ATOM 812 O O . VAL A 1 107 ? 20.562 -11.688 -19.906 1 98.06 107 VAL A O 1
ATOM 815 N N . VAL A 1 108 ? 21.453 -10.07 -21.125 1 97.56 108 VAL A N 1
ATOM 816 C CA . VAL A 1 108 ? 20.406 -10.109 -22.141 1 97.56 108 VAL A CA 1
ATOM 817 C C . VAL A 1 108 ? 20.828 -11.023 -23.281 1 97.56 108 VAL A C 1
ATOM 819 O O . VAL A 1 108 ? 21.75 -10.703 -24.031 1 97.56 108 VAL A O 1
ATOM 822 N N . ILE A 1 109 ? 20.094 -12.109 -23.438 1 96.75 109 ILE A N 1
ATOM 823 C CA . ILE A 1 109 ? 20.531 -13.086 -24.422 1 96.75 109 ILE A CA 1
ATOM 824 C C . ILE A 1 109 ? 19.344 -13.875 -24.938 1 96.75 109 ILE A C 1
ATOM 826 O O . ILE A 1 109 ? 18.484 -14.312 -24.156 1 96.75 109 ILE A O 1
ATOM 830 N N . GLY A 1 110 ? 19.297 -14.008 -26.266 1 95.31 110 GLY A N 1
ATOM 831 C CA . GLY A 1 110 ? 18.25 -14.789 -26.906 1 95.31 110 GLY A CA 1
ATOM 832 C C . GLY A 1 110 ? 17 -13.977 -27.188 1 95.31 110 GLY A C 1
ATOM 833 O O . GLY A 1 110 ? 16.75 -12.961 -26.531 1 95.31 110 GLY A O 1
ATOM 834 N N . LYS A 1 111 ? 16.188 -14.523 -28.078 1 91.94 111 LYS A N 1
ATOM 835 C CA . LYS A 1 111 ? 14.938 -13.883 -28.453 1 91.94 111 LYS A CA 1
ATOM 836 C C . LYS A 1 111 ? 13.781 -14.383 -27.594 1 91.94 111 LYS A C 1
ATOM 838 O O . LYS A 1 111 ? 12.766 -13.695 -27.453 1 91.94 111 LYS A O 1
ATOM 843 N N . MET A 1 112 ? 14.023 -15.523 -27.094 1 89.88 112 MET A N 1
ATOM 844 C CA . MET A 1 112 ? 12.977 -16.141 -26.297 1 89.88 112 MET A CA 1
ATOM 845 C C . MET A 1 112 ? 13.516 -16.547 -24.922 1 89.88 112 MET A C 1
ATOM 847 O O . MET A 1 112 ? 14.719 -16.75 -24.766 1 89.88 112 MET A O 1
ATOM 851 N N . TYR A 1 113 ? 12.633 -16.75 -24.078 1 88.62 113 TYR A N 1
ATOM 852 C CA . TYR A 1 113 ? 12.961 -17.125 -22.703 1 88.62 113 TYR A CA 1
ATOM 853 C C . TYR A 1 113 ? 13.797 -18.391 -22.672 1 88.62 113 TYR A C 1
ATOM 855 O O . TYR A 1 113 ? 14.75 -18.5 -21.891 1 88.62 113 TYR A O 1
ATOM 863 N N . ALA A 1 114 ? 13.438 -19.359 -23.438 1 89.94 114 ALA A N 1
ATOM 864 C CA . ALA A 1 114 ? 14.109 -20.656 -23.438 1 89.94 114 ALA A CA 1
ATOM 865 C C . ALA A 1 114 ? 15.602 -20.5 -23.703 1 89.94 114 ALA A C 1
ATOM 867 O O . ALA A 1 114 ? 16.422 -21.234 -23.172 1 89.94 114 ALA A O 1
ATOM 868 N N . GLU A 1 115 ? 15.93 -19.531 -24.469 1 94.44 115 GLU A N 1
ATOM 869 C CA . GLU A 1 115 ? 17.328 -19.297 -24.797 1 94.44 115 GLU A CA 1
ATOM 870 C C . GLU A 1 115 ? 18.078 -18.672 -23.609 1 94.44 115 GLU A C 1
ATOM 872 O O . GLU A 1 115 ? 19.219 -19.016 -23.344 1 94.44 115 GLU A O 1
ATOM 877 N N . ALA A 1 116 ? 17.406 -17.766 -22.984 1 95 116 ALA A N 1
ATOM 878 C CA . ALA A 1 116 ? 18 -17.156 -21.781 1 95 116 ALA A CA 1
ATOM 879 C C . ALA A 1 116 ? 18.203 -18.203 -20.688 1 95 116 ALA A C 1
ATOM 881 O O . ALA A 1 116 ? 19.25 -18.219 -20.031 1 95 116 ALA A O 1
ATOM 882 N N . LEU A 1 117 ? 17.234 -19.031 -20.531 1 94.75 117 LEU A N 1
ATOM 883 C CA . LEU A 1 117 ? 17.344 -20.109 -19.547 1 94.75 117 LEU A CA 1
ATOM 884 C C . LEU A 1 117 ? 18.5 -21.031 -19.875 1 94.75 117 LEU A C 1
ATOM 886 O O . LEU A 1 117 ? 19.25 -21.438 -18.969 1 94.75 117 LEU A O 1
ATOM 890 N N . ALA A 1 118 ? 18.609 -21.406 -21.094 1 96.69 118 ALA A N 1
ATOM 891 C CA . ALA A 1 118 ? 19.703 -22.281 -21.531 1 96.69 118 ALA A CA 1
ATOM 892 C C . ALA A 1 118 ? 21.062 -21.656 -21.25 1 96.69 118 ALA A C 1
ATOM 894 O O . ALA A 1 118 ? 22 -22.328 -20.828 1 96.69 118 ALA A O 1
ATOM 895 N N . ALA A 1 119 ? 21.125 -20.391 -21.516 1 97.38 119 ALA A N 1
ATOM 896 C CA . ALA A 1 119 ? 22.359 -19.688 -21.25 1 97.38 119 ALA A CA 1
ATOM 897 C C . ALA A 1 119 ? 22.688 -19.672 -19.766 1 97.38 119 ALA A C 1
ATOM 899 O O . ALA A 1 119 ? 23.844 -19.812 -19.375 1 97.38 119 ALA A O 1
ATOM 900 N N . ALA A 1 120 ? 21.719 -19.438 -18.969 1 97.69 120 ALA A N 1
ATOM 901 C CA . ALA A 1 120 ? 21.891 -19.469 -17.516 1 97.69 120 ALA A CA 1
ATOM 902 C C . ALA A 1 120 ? 22.375 -20.844 -17.062 1 97.69 120 ALA A C 1
ATOM 904 O O . ALA A 1 120 ? 23.266 -20.938 -16.203 1 97.69 120 ALA A O 1
ATOM 905 N N . GLN A 1 121 ? 21.797 -21.859 -17.625 1 97.44 121 GLN A N 1
ATOM 906 C CA . GLN A 1 121 ? 22.188 -23.219 -17.281 1 97.44 121 GLN A CA 1
ATOM 907 C C . GLN A 1 121 ? 23.641 -23.484 -17.641 1 97.44 121 GLN A C 1
ATOM 909 O O . GLN A 1 121 ? 24.375 -24.109 -16.875 1 97.44 121 GLN A O 1
ATOM 914 N N . LYS A 1 122 ? 24.016 -23 -18.75 1 97.75 122 LYS A N 1
ATOM 915 C CA . LYS A 1 122 ? 25.391 -23.156 -19.188 1 97.75 122 LYS A CA 1
ATOM 916 C C . LYS A 1 122 ? 26.359 -22.453 -18.219 1 97.75 122 LYS A C 1
ATOM 918 O O . LYS A 1 122 ? 27.438 -22.953 -17.938 1 97.75 122 LYS A O 1
ATOM 923 N N . ALA A 1 123 ? 25.922 -21.297 -17.828 1 97.12 123 ALA A N 1
ATOM 924 C CA . ALA A 1 123 ? 26.734 -20.531 -16.891 1 97.12 123 ALA A CA 1
ATOM 925 C C . ALA A 1 123 ? 26.906 -21.281 -15.562 1 97.12 123 ALA A C 1
ATOM 927 O O . ALA A 1 123 ? 27.984 -21.281 -14.977 1 97.12 123 ALA A O 1
ATOM 928 N N . ILE A 1 124 ? 25.875 -21.906 -15.109 1 97.31 124 ILE A N 1
ATOM 929 C CA . ILE A 1 124 ? 25.906 -22.672 -13.867 1 97.31 124 ILE A CA 1
ATOM 930 C C . ILE A 1 124 ? 26.875 -23.859 -14.008 1 97.31 124 ILE A C 1
ATOM 932 O O . ILE A 1 124 ? 27.656 -24.141 -13.094 1 97.31 124 ILE A O 1
ATOM 936 N N . GLU A 1 125 ? 26.797 -24.484 -15.141 1 97.19 125 GLU A N 1
ATOM 937 C CA . GLU A 1 125 ? 27.656 -25.641 -15.398 1 97.19 125 GLU A CA 1
ATOM 938 C C . GLU A 1 125 ? 29.109 -25.219 -15.484 1 97.19 125 GLU A C 1
ATOM 940 O O . GLU A 1 125 ? 30 -26 -15.125 1 97.19 125 GLU A O 1
ATOM 945 N N . ALA A 1 126 ? 29.359 -24.031 -15.859 1 96.81 126 ALA A N 1
ATOM 946 C CA . ALA A 1 126 ? 30.719 -23.562 -16.109 1 96.81 126 ALA A CA 1
ATOM 947 C C . ALA A 1 126 ? 31.359 -23.031 -14.836 1 96.81 126 ALA A C 1
ATOM 949 O O . ALA A 1 126 ? 32.594 -22.906 -14.758 1 96.81 126 ALA A O 1
ATOM 950 N N . GLU A 1 127 ? 30.531 -22.766 -13.867 1 95.88 127 GLU A N 1
ATOM 951 C CA . GLU A 1 127 ? 31.031 -22.156 -12.641 1 95.88 127 GLU A CA 1
ATOM 952 C C . GLU A 1 127 ? 30.734 -23.031 -11.422 1 95.88 127 GLU A C 1
ATOM 954 O O . GLU A 1 127 ? 29.578 -23.266 -11.094 1 95.88 127 GLU A O 1
ATOM 959 N N . GLU A 1 128 ? 31.781 -23.484 -10.773 1 93.62 128 GLU A N 1
ATOM 960 C CA . GLU A 1 128 ? 31.641 -24.438 -9.672 1 93.62 128 GLU A CA 1
ATOM 961 C C . GLU A 1 128 ? 30.812 -23.859 -8.531 1 93.62 128 GLU A C 1
ATOM 963 O O . GLU A 1 128 ? 30.031 -24.562 -7.906 1 93.62 128 GLU A O 1
ATOM 968 N N . ASN A 1 129 ? 30.875 -22.594 -8.258 1 97 129 ASN A N 1
ATOM 969 C CA . ASN A 1 129 ? 30.188 -22.016 -7.109 1 97 129 ASN A CA 1
ATOM 970 C C . ASN A 1 129 ? 29 -21.172 -7.547 1 97 129 ASN A C 1
ATOM 972 O O . ASN A 1 129 ? 28.719 -20.125 -6.957 1 97 129 ASN A O 1
ATOM 976 N N . ALA A 1 130 ? 28.312 -21.594 -8.602 1 98.31 130 ALA A N 1
ATOM 977 C CA . ALA A 1 130 ? 27.094 -20.922 -9.078 1 98.31 130 ALA A CA 1
ATOM 978 C C . ALA A 1 130 ? 25.859 -21.75 -8.758 1 98.31 130 ALA A C 1
ATOM 980 O O . ALA A 1 130 ? 25.875 -22.984 -8.836 1 98.31 130 ALA A O 1
ATOM 981 N N . VAL A 1 131 ? 24.844 -21.078 -8.344 1 98.5 131 VAL A N 1
ATOM 982 C CA . VAL A 1 131 ? 23.594 -21.75 -7.988 1 98.5 131 VAL A CA 1
ATOM 983 C C . VAL A 1 131 ? 22.422 -21.062 -8.68 1 98.5 131 VAL A C 1
ATOM 985 O O . VAL A 1 131 ? 22.312 -19.844 -8.664 1 98.5 131 VAL A O 1
ATOM 988 N N . MET A 1 132 ? 21.516 -21.844 -9.305 1 98.38 132 MET A N 1
ATOM 989 C CA . MET A 1 132 ? 20.297 -21.328 -9.93 1 98.38 132 MET A CA 1
ATOM 990 C C . MET A 1 132 ? 19.234 -21.062 -8.875 1 98.38 132 MET A C 1
ATOM 992 O O . MET A 1 132 ? 18.922 -21.922 -8.055 1 98.38 132 MET A O 1
ATOM 996 N N . ILE A 1 133 ? 18.703 -19.875 -8.852 1 98.25 133 ILE A N 1
ATOM 997 C CA . ILE A 1 133 ? 17.547 -19.562 -8.016 1 98.25 133 ILE A CA 1
ATOM 998 C C . ILE A 1 133 ? 16.281 -20.078 -8.688 1 98.25 133 ILE A C 1
ATOM 1000 O O . ILE A 1 133 ? 15.953 -19.688 -9.812 1 98.25 133 ILE A O 1
ATOM 1004 N N . PRO A 1 134 ? 15.562 -20.969 -8.055 1 97.31 134 PRO A N 1
ATOM 1005 C CA . PRO A 1 134 ? 14.305 -21.453 -8.641 1 97.31 134 PRO A CA 1
ATOM 1006 C C . PRO A 1 134 ? 13.188 -20.406 -8.586 1 97.31 134 PRO A C 1
ATOM 1008 O O . PRO A 1 134 ? 13.039 -19.703 -7.578 1 97.31 134 PRO A O 1
ATOM 1011 N N . ALA A 1 135 ? 12.414 -20.375 -9.633 1 95.31 135 ALA A N 1
ATOM 1012 C CA . ALA A 1 135 ? 11.344 -19.391 -9.688 1 95.31 135 ALA A CA 1
ATOM 1013 C C . ALA A 1 135 ? 10.133 -19.828 -8.867 1 95.31 135 ALA A C 1
ATOM 1015 O O . ALA A 1 135 ? 9.445 -19 -8.266 1 95.31 135 ALA A O 1
ATOM 1016 N N . TYR A 1 136 ? 9.805 -21.188 -8.914 1 97.44 136 TYR A N 1
ATOM 1017 C CA . TYR A 1 136 ? 8.586 -21.562 -8.211 1 97.44 136 TYR A CA 1
ATOM 1018 C C . TYR A 1 136 ? 8.625 -23.031 -7.797 1 97.44 136 TYR A C 1
ATOM 1020 O O . TYR A 1 136 ? 7.844 -23.453 -6.945 1 97.44 136 TYR A O 1
ATOM 1028 N N . ASP A 1 137 ? 9.539 -23.844 -8.375 1 97.81 137 ASP A N 1
ATOM 1029 C CA . ASP A 1 137 ? 9.5 -25.297 -8.164 1 97.81 137 ASP A CA 1
ATOM 1030 C C . ASP A 1 137 ? 10.617 -25.734 -7.223 1 97.81 137 ASP A C 1
ATOM 1032 O O . ASP A 1 137 ? 11.578 -26.375 -7.652 1 97.81 137 ASP A O 1
ATOM 1036 N N . ASP A 1 138 ? 10.438 -25.422 -5.949 1 98.56 138 ASP A N 1
ATOM 1037 C CA . ASP A 1 138 ? 11.422 -25.781 -4.934 1 98.56 138 ASP A CA 1
ATOM 1038 C C . ASP A 1 138 ? 10.797 -25.781 -3.539 1 98.56 138 ASP A C 1
ATOM 1040 O O . ASP A 1 138 ? 10.141 -24.812 -3.148 1 98.56 138 ASP A O 1
ATOM 1044 N N . PRO A 1 139 ? 11.039 -26.844 -2.752 1 98.44 139 PRO A N 1
ATOM 1045 C CA . PRO A 1 139 ? 10.438 -26.938 -1.421 1 98.44 139 PRO A CA 1
ATOM 1046 C C . PRO A 1 139 ? 10.859 -25.797 -0.499 1 98.44 139 PRO A C 1
ATOM 1048 O O . PRO A 1 139 ? 10.07 -25.359 0.343 1 98.44 139 PRO A O 1
ATOM 1051 N N . THR A 1 140 ? 12.102 -25.312 -0.651 1 98.5 140 THR A N 1
ATOM 1052 C CA . THR A 1 140 ? 12.562 -24.203 0.172 1 98.5 140 THR A CA 1
ATOM 1053 C C . THR A 1 140 ? 11.766 -22.938 -0.14 1 98.5 140 THR A C 1
ATOM 1055 O O . THR A 1 140 ? 11.43 -22.172 0.765 1 98.5 140 THR A O 1
ATOM 1058 N N . VAL A 1 141 ? 11.508 -22.75 -1.395 1 98.62 141 VAL A N 1
ATOM 1059 C CA . VAL A 1 141 ? 10.734 -21.594 -1.843 1 98.62 141 VAL A CA 1
ATOM 1060 C C . VAL A 1 141 ? 9.32 -21.672 -1.264 1 98.62 141 VAL A C 1
ATOM 1062 O O . VAL A 1 141 ? 8.812 -20.672 -0.726 1 98.62 141 VAL A O 1
ATOM 1065 N N . TRP A 1 142 ? 8.727 -22.875 -1.282 1 98.88 142 TRP A N 1
ATOM 1066 C CA . TRP A 1 142 ? 7.387 -23.031 -0.737 1 98.88 142 TRP A CA 1
ATOM 1067 C C . TRP A 1 142 ? 7.379 -22.812 0.771 1 98.88 142 TRP A C 1
ATOM 1069 O O . TRP A 1 142 ? 6.453 -22.188 1.309 1 98.88 142 TRP A O 1
ATOM 1079 N N . GLU A 1 143 ? 8.422 -23.312 1.441 1 98.56 143 GLU A N 1
ATOM 1080 C CA . GLU A 1 143 ? 8.555 -23.078 2.875 1 98.56 143 GLU A CA 1
ATOM 1081 C C . GLU A 1 143 ? 8.57 -21.594 3.188 1 98.56 143 GLU A C 1
ATOM 1083 O O . GLU A 1 143 ? 7.879 -21.125 4.102 1 98.56 143 GLU A O 1
ATOM 1088 N N . GLY A 1 144 ? 9.344 -20.859 2.43 1 98.56 144 GLY A N 1
ATOM 1089 C CA . GLY A 1 144 ? 9.391 -19.406 2.605 1 98.56 144 GLY A CA 1
ATOM 1090 C C . GLY A 1 144 ? 8.047 -18.734 2.389 1 98.56 144 GLY A C 1
ATOM 1091 O O . GLY A 1 144 ? 7.617 -17.922 3.207 1 98.56 144 GLY A O 1
ATOM 1092 N N . HIS A 1 145 ? 7.398 -19.109 1.266 1 98.81 145 HIS A N 1
ATOM 1093 C CA . HIS A 1 145 ? 6.086 -18.547 0.98 1 98.81 145 HIS A CA 1
ATOM 1094 C C . HIS A 1 145 ? 5.086 -18.891 2.08 1 98.81 145 HIS A C 1
ATOM 1096 O O . HIS A 1 145 ? 4.23 -18.078 2.426 1 98.81 145 HIS A O 1
ATOM 1102 N N . GLY A 1 146 ? 5.203 -20.062 2.668 1 98.75 146 GLY A N 1
ATOM 1103 C CA . GLY A 1 146 ? 4.273 -20.562 3.672 1 98.75 146 GLY A CA 1
ATOM 1104 C C . GLY A 1 146 ? 4.266 -19.719 4.938 1 98.75 146 GLY A C 1
ATOM 1105 O O . GLY A 1 146 ? 3.295 -19.75 5.699 1 98.75 146 GLY A O 1
ATOM 1106 N N . SER A 1 147 ? 5.312 -18.953 5.172 1 98.56 147 SER A N 1
ATOM 1107 C CA . SER A 1 147 ? 5.402 -18.109 6.355 1 98.56 147 SER A CA 1
ATOM 1108 C C . SER A 1 147 ? 4.258 -17.094 6.398 1 98.56 147 SER A C 1
ATOM 1110 O O . SER A 1 147 ? 3.852 -16.656 7.477 1 98.56 147 SER A O 1
ATOM 1112 N N . MET A 1 148 ? 3.668 -16.781 5.242 1 98.62 148 MET A N 1
ATOM 1113 C CA . MET A 1 148 ? 2.566 -15.82 5.219 1 98.62 148 MET A CA 1
ATOM 1114 C C . MET A 1 148 ? 1.346 -16.375 5.941 1 98.62 148 MET A C 1
ATOM 1116 O O . MET A 1 148 ? 0.603 -15.641 6.582 1 98.62 148 MET A O 1
ATOM 1120 N N . VAL A 1 149 ? 1.188 -17.719 5.848 1 98.81 149 VAL A N 1
ATOM 1121 C CA . VAL A 1 149 ? 0.038 -18.344 6.492 1 98.81 149 VAL A CA 1
ATOM 1122 C C . VAL A 1 149 ? 0.219 -18.328 8.008 1 98.81 149 VAL A C 1
ATOM 1124 O O . VAL A 1 149 ? -0.741 -18.109 8.75 1 98.81 149 VAL A O 1
ATOM 1127 N N . SER A 1 150 ? 1.418 -18.578 8.414 1 98 150 SER A N 1
ATOM 1128 C CA . SER A 1 150 ? 1.703 -18.438 9.844 1 98 150 SER A CA 1
ATOM 1129 C C . SER A 1 150 ? 1.35 -17.047 10.344 1 98 150 SER A C 1
ATOM 1131 O O . SER A 1 150 ? 0.775 -16.891 11.43 1 98 150 SER A O 1
ATOM 1133 N N . GLU A 1 151 ? 1.702 -16.078 9.594 1 98.25 151 GLU A N 1
ATOM 1134 C CA . GLU A 1 151 ? 1.354 -14.703 9.953 1 98.25 151 GLU A CA 1
ATOM 1135 C C . GLU A 1 151 ? -0.159 -14.508 9.984 1 98.25 151 GLU A C 1
ATOM 1137 O O . GLU A 1 151 ? -0.694 -13.93 10.938 1 98.25 151 GLU A O 1
ATOM 1142 N N . ILE A 1 152 ? -0.809 -14.984 8.953 1 98.69 152 ILE A N 1
ATOM 1143 C CA . ILE A 1 152 ? -2.26 -14.844 8.867 1 98.69 152 ILE A CA 1
ATOM 1144 C C . ILE A 1 152 ? -2.91 -15.484 10.094 1 98.69 152 ILE A C 1
ATOM 1146 O O . ILE A 1 152 ? -3.83 -14.914 10.68 1 98.69 152 ILE A O 1
ATOM 1150 N N . SER A 1 153 ? -2.441 -16.656 10.508 1 98.19 153 SER A N 1
ATOM 1151 C CA . SER A 1 153 ? -3.023 -17.391 11.625 1 98.19 153 SER A CA 1
ATOM 1152 C C . SER A 1 153 ? -2.887 -16.609 12.93 1 98.19 153 SER A C 1
ATOM 1154 O O . SER A 1 153 ? -3.723 -16.734 13.828 1 98.19 153 SER A O 1
ATOM 1156 N N . ARG A 1 154 ? -1.838 -15.781 13.016 1 96.75 154 ARG A N 1
ATOM 1157 C CA . ARG A 1 154 ? -1.657 -14.953 14.203 1 96.75 154 ARG A CA 1
ATOM 1158 C C . ARG A 1 154 ? -2.461 -13.656 14.094 1 96.75 154 ARG A C 1
ATOM 1160 O O . ARG A 1 154 ? -2.875 -13.094 15.109 1 96.75 154 ARG A O 1
ATOM 1167 N N . GLN A 1 155 ? -2.695 -13.281 12.93 1 96.62 155 GLN A N 1
ATOM 1168 C CA . GLN A 1 155 ? -3.311 -11.977 12.703 1 96.62 155 GLN A CA 1
ATOM 1169 C C . GLN A 1 155 ? -4.832 -12.078 12.68 1 96.62 155 GLN A C 1
ATOM 1171 O O . GLN A 1 155 ? -5.531 -11.086 12.867 1 96.62 155 GLN A O 1
ATOM 1176 N N . LEU A 1 156 ? -5.332 -13.219 12.383 1 95.69 156 LEU A N 1
ATOM 1177 C CA . LEU A 1 156 ? -6.77 -13.453 12.383 1 95.69 156 LEU A CA 1
ATOM 1178 C C . LEU A 1 156 ? -7.238 -13.953 13.75 1 95.69 156 LEU A C 1
ATOM 1180 O O . LEU A 1 156 ? -6.469 -14.578 14.477 1 95.69 156 LEU A O 1
ATOM 1184 N N . THR A 1 157 ? -8.492 -13.664 13.977 1 88.88 157 THR A N 1
ATOM 1185 C CA . THR A 1 157 ? -9.07 -14.125 15.234 1 88.88 157 THR A CA 1
ATOM 1186 C C . THR A 1 157 ? -9.641 -15.531 15.086 1 88.88 157 THR A C 1
ATOM 1188 O O . THR A 1 157 ? -9.867 -16.219 16.078 1 88.88 157 THR A O 1
ATOM 1191 N N . ALA A 1 158 ? -9.898 -15.93 13.844 1 91.12 158 ALA A N 1
ATOM 1192 C CA . ALA A 1 158 ? -10.453 -17.25 13.57 1 91.12 158 ALA A CA 1
ATOM 1193 C C . ALA A 1 158 ? -9.977 -17.781 12.227 1 91.12 158 ALA A C 1
ATOM 1195 O O . ALA A 1 158 ? -9.516 -17.016 11.375 1 91.12 158 ALA A O 1
ATOM 1196 N N . LYS A 1 159 ? -10.141 -19.109 12.078 1 94.81 159 LYS A N 1
ATOM 1197 C CA . LYS A 1 159 ? -9.805 -19.781 10.828 1 94.81 159 LYS A CA 1
ATOM 1198 C C . LYS A 1 159 ? -10.641 -19.234 9.672 1 94.81 159 LYS A C 1
ATOM 1200 O O . LYS A 1 159 ? -11.852 -19.047 9.812 1 94.81 159 LYS A O 1
ATOM 1205 N N . PRO A 1 160 ? -10.016 -18.938 8.555 1 97.62 160 PRO A N 1
ATOM 1206 C CA . PRO A 1 160 ? -10.805 -18.422 7.438 1 97.62 160 PRO A CA 1
ATOM 1207 C C . PRO A 1 160 ? -11.633 -19.516 6.746 1 97.62 160 PRO A C 1
ATOM 1209 O O . PRO A 1 160 ? -11.281 -20.688 6.809 1 97.62 160 PRO A O 1
ATOM 1212 N N . ASP A 1 161 ? -12.68 -19.031 6.098 1 97.19 161 ASP A N 1
ATOM 1213 C CA . ASP A 1 161 ? -13.539 -19.938 5.348 1 97.19 161 ASP A CA 1
ATOM 1214 C C . ASP A 1 161 ? -12.938 -20.281 3.986 1 97.19 161 ASP A C 1
ATOM 1216 O O . ASP A 1 161 ? -13.289 -21.281 3.375 1 97.19 161 ASP A O 1
ATOM 1220 N N . ALA A 1 162 ? -12 -19.438 3.516 1 98.5 162 ALA A N 1
ATOM 1221 C CA . ALA A 1 162 ? -11.297 -19.688 2.262 1 98.5 162 ALA A CA 1
ATOM 1222 C C . ALA A 1 162 ? -10.102 -18.766 2.102 1 98.5 162 ALA A C 1
ATOM 1224 O O . ALA A 1 162 ? -10.07 -17.672 2.676 1 98.5 162 ALA A O 1
ATOM 1225 N N . ILE A 1 163 ? -9.148 -19.188 1.384 1 98.94 163 ILE A N 1
ATOM 1226 C CA . ILE A 1 163 ? -8 -18.391 0.96 1 98.94 163 ILE A CA 1
ATOM 1227 C C . ILE A 1 163 ? -7.938 -18.344 -0.565 1 98.94 163 ILE A C 1
ATOM 1229 O O . ILE A 1 163 ? -8.062 -19.375 -1.226 1 98.94 163 ILE A O 1
ATOM 1233 N N . PHE A 1 164 ? -7.805 -17.156 -1.105 1 98.94 164 PHE A N 1
ATOM 1234 C CA . PHE A 1 164 ? -7.777 -16.953 -2.549 1 98.94 164 PHE A CA 1
ATOM 1235 C C . PHE A 1 164 ? -6.371 -16.594 -3.016 1 98.94 164 PHE A C 1
ATOM 1237 O O . PHE A 1 164 ? -5.711 -15.75 -2.412 1 98.94 164 PHE A O 1
ATOM 1244 N N . CYS A 1 165 ? -5.902 -17.203 -4.098 1 98.94 165 CYS A N 1
ATOM 1245 C CA . CYS A 1 165 ? -4.617 -16.859 -4.688 1 98.94 165 CYS A CA 1
ATOM 1246 C C . CYS A 1 165 ? -4.617 -17.125 -6.188 1 98.94 165 CYS A C 1
ATOM 1248 O O . CYS A 1 165 ? -5.434 -17.906 -6.688 1 98.94 165 CYS A O 1
ATOM 1250 N N . SER A 1 166 ? -3.771 -16.406 -6.902 1 98.81 166 SER A N 1
ATOM 1251 C CA . SER A 1 166 ? -3.533 -16.734 -8.305 1 98.81 166 SER A CA 1
ATOM 1252 C C . SER A 1 166 ? -2.441 -17.797 -8.445 1 98.81 166 SER A C 1
ATOM 1254 O O . SER A 1 166 ? -1.64 -17.984 -7.527 1 98.81 166 SER A O 1
ATOM 1256 N N . VAL A 1 167 ? -2.48 -18.469 -9.57 1 98.62 167 VAL A N 1
ATOM 1257 C CA . VAL A 1 167 ? -1.549 -19.594 -9.742 1 98.62 167 VAL A CA 1
ATOM 1258 C C . VAL A 1 167 ? -0.937 -19.531 -11.141 1 98.62 167 VAL A C 1
ATOM 1260 O O . VAL A 1 167 ? -1.655 -19.422 -12.133 1 98.62 167 VAL A O 1
ATOM 1263 N N . GLY A 1 168 ? 0.312 -19.5 -11.227 1 97.06 168 GLY A N 1
ATOM 1264 C CA . GLY A 1 168 ? 1.105 -19.812 -12.406 1 97.06 168 GLY A CA 1
ATOM 1265 C C . GLY A 1 168 ? 1.811 -21.156 -12.312 1 97.06 168 GLY A C 1
ATOM 1266 O O . GLY A 1 168 ? 1.165 -22.203 -12.344 1 97.06 168 GLY A O 1
ATOM 1267 N N . GLY A 1 169 ? 3.049 -21.094 -11.945 1 97.38 169 GLY A N 1
ATOM 1268 C CA . GLY A 1 169 ? 3.818 -22.312 -11.734 1 97.38 169 GLY A CA 1
ATOM 1269 C C . GLY A 1 169 ? 3.479 -23 -10.43 1 97.38 169 GLY A C 1
ATOM 1270 O O . GLY A 1 169 ? 3.863 -24.156 -10.219 1 97.38 169 GLY A O 1
ATOM 1271 N N . GLY A 1 170 ? 2.77 -22.344 -9.602 1 98.56 170 GLY A N 1
ATOM 1272 C CA . GLY A 1 170 ? 2.277 -22.969 -8.383 1 98.56 170 GLY A CA 1
ATOM 1273 C C . GLY A 1 170 ? 3.104 -22.625 -7.16 1 98.56 170 GLY A C 1
ATOM 1274 O O . GLY A 1 170 ? 2.852 -23.141 -6.07 1 98.56 170 GLY A O 1
ATOM 1275 N N . GLY A 1 171 ? 4.055 -21.734 -7.262 1 98.56 171 GLY A N 1
ATOM 1276 C CA . GLY A 1 171 ? 4.906 -21.391 -6.133 1 98.56 171 GLY A CA 1
ATOM 1277 C C . GLY A 1 171 ? 4.133 -20.828 -4.957 1 98.56 171 GLY A C 1
ATOM 1278 O O . GLY A 1 171 ? 4.324 -21.25 -3.814 1 98.56 171 GLY A O 1
ATOM 1279 N N . LEU A 1 172 ? 3.275 -19.844 -5.199 1 98.88 172 LEU A N 1
ATOM 1280 C CA . LEU A 1 172 ? 2.457 -19.25 -4.152 1 98.88 172 LEU A CA 1
ATOM 1281 C C . LEU A 1 172 ? 1.53 -20.281 -3.525 1 98.88 172 LEU A C 1
ATOM 1283 O O . LEU A 1 172 ? 1.456 -20.406 -2.301 1 98.88 172 LEU A O 1
ATOM 1287 N N . LEU A 1 173 ? 0.891 -21.047 -4.363 1 98.94 173 LEU A N 1
ATOM 1288 C CA . LEU A 1 173 ? -0.032 -22.078 -3.898 1 98.94 173 LEU A CA 1
ATOM 1289 C C . LEU A 1 173 ? 0.695 -23.109 -3.047 1 98.94 173 LEU A C 1
ATOM 1291 O O . LEU A 1 173 ? 0.192 -23.531 -2 1 98.94 173 LEU A O 1
ATOM 1295 N N . GLY A 1 174 ? 1.849 -23.562 -3.543 1 98.88 174 GLY A N 1
ATOM 1296 C CA . GLY A 1 174 ? 2.637 -24.484 -2.746 1 98.88 174 GLY A CA 1
ATOM 1297 C C . GLY A 1 174 ? 2.92 -23.969 -1.346 1 98.88 174 GLY A C 1
ATOM 1298 O O . GLY A 1 174 ? 2.799 -24.719 -0.371 1 98.88 174 GLY A O 1
ATOM 1299 N N . GLY A 1 175 ? 3.289 -22.688 -1.245 1 98.88 175 GLY A N 1
ATOM 1300 C CA . GLY A 1 175 ? 3.506 -22.078 0.057 1 98.88 175 GLY A CA 1
ATOM 1301 C C . GLY A 1 175 ? 2.26 -22.062 0.922 1 98.88 175 GLY A C 1
ATOM 1302 O O . GLY A 1 175 ? 2.322 -22.359 2.117 1 98.88 175 GLY A O 1
ATOM 1303 N N . ILE A 1 176 ? 1.139 -21.703 0.32 1 98.94 176 ILE A N 1
ATOM 1304 C CA . ILE A 1 176 ? -0.117 -21.625 1.06 1 98.94 176 ILE A CA 1
ATOM 1305 C C . ILE A 1 176 ? -0.499 -23 1.574 1 98.94 176 ILE A C 1
ATOM 1307 O O . ILE A 1 176 ? -0.902 -23.156 2.73 1 98.94 176 ILE A O 1
ATOM 1311 N N . ILE A 1 177 ? -0.318 -24.047 0.752 1 98.88 177 ILE A N 1
ATOM 1312 C CA . ILE A 1 177 ? -0.67 -25.406 1.135 1 98.88 177 ILE A CA 1
ATOM 1313 C C . ILE A 1 177 ? 0.185 -25.844 2.32 1 98.88 177 ILE A C 1
ATOM 1315 O O . ILE A 1 177 ? -0.34 -26.312 3.334 1 98.88 177 ILE A O 1
ATOM 1319 N N . ILE A 1 178 ? 1.473 -25.641 2.225 1 98.5 178 ILE A N 1
ATOM 1320 C CA . ILE A 1 178 ? 2.396 -26.047 3.277 1 98.5 178 ILE A CA 1
ATOM 1321 C C . ILE A 1 178 ? 2.111 -25.25 4.547 1 98.5 178 ILE A C 1
ATOM 1323 O O . ILE A 1 178 ? 2.076 -25.797 5.645 1 98.5 178 ILE A O 1
ATOM 1327 N N . GLY A 1 179 ? 1.906 -23.984 4.391 1 98.69 179 GLY A N 1
ATOM 1328 C CA . GLY A 1 179 ? 1.59 -23.141 5.531 1 98.69 179 GLY A CA 1
ATOM 1329 C C . GLY A 1 179 ? 0.303 -23.531 6.23 1 98.69 179 GLY A C 1
ATOM 1330 O O . GLY A 1 179 ? 0.227 -23.516 7.461 1 98.69 179 GLY A O 1
ATOM 1331 N N . CYS A 1 180 ? -0.695 -23.859 5.461 1 98.75 180 CYS A N 1
ATOM 1332 C CA . CYS A 1 180 ? -1.965 -24.297 6.035 1 98.75 180 CYS A CA 1
ATOM 1333 C C . CYS A 1 180 ? -1.79 -25.578 6.844 1 98.75 180 CYS A C 1
ATOM 1335 O O . CYS A 1 180 ? -2.352 -25.719 7.93 1 98.75 180 CYS A O 1
ATOM 1337 N N . LYS A 1 181 ? -1.068 -26.469 6.281 1 97.88 181 LYS A N 1
ATOM 1338 C CA . LYS A 1 181 ? -0.813 -27.703 7.012 1 97.88 181 LYS A CA 1
ATOM 1339 C C . LYS A 1 181 ? -0.156 -27.422 8.359 1 97.88 181 LYS A C 1
ATOM 1341 O O . LYS A 1 181 ? -0.574 -27.969 9.383 1 97.88 181 LYS A O 1
ATOM 1346 N N . GLU A 1 182 ? 0.803 -26.562 8.375 1 97.69 182 GLU A N 1
ATOM 1347 C CA . GLU A 1 182 ? 1.546 -26.219 9.586 1 97.69 182 GLU A CA 1
ATOM 1348 C C . GLU A 1 182 ? 0.661 -25.5 10.594 1 97.69 182 GLU A C 1
ATOM 1350 O O . GLU A 1 182 ? 0.83 -25.656 11.805 1 97.69 182 GLU A O 1
ATOM 1355 N N . ALA A 1 183 ? -0.294 -24.766 10.086 1 97.69 183 ALA A N 1
ATOM 1356 C CA . ALA A 1 183 ? -1.16 -23.969 10.945 1 97.69 183 ALA A CA 1
ATOM 1357 C C . ALA A 1 183 ? -2.365 -24.781 11.414 1 97.69 183 ALA A C 1
ATOM 1359 O O . ALA A 1 183 ? -3.211 -24.266 12.156 1 97.69 183 ALA A O 1
ATOM 1360 N N . GLY A 1 184 ? -2.488 -26 10.953 1 97.62 184 GLY A N 1
ATOM 1361 C CA . GLY A 1 184 ? -3.662 -26.797 11.25 1 97.62 184 GLY A CA 1
ATOM 1362 C C . GLY A 1 184 ? -4.875 -26.422 10.422 1 97.62 184 GLY A C 1
ATOM 1363 O O . GLY A 1 184 ? -6.012 -26.594 10.867 1 97.62 184 GLY A O 1
ATOM 1364 N N . TRP A 1 185 ? -4.672 -25.828 9.281 1 98.31 185 TRP A N 1
ATOM 1365 C CA . TRP A 1 185 ? -5.723 -25.328 8.398 1 98.31 185 TRP A CA 1
ATOM 1366 C C . TRP A 1 185 ? -5.828 -26.188 7.145 1 98.31 185 TRP A C 1
ATOM 1368 O O . TRP A 1 185 ? -6.121 -25.688 6.059 1 98.31 185 TRP A O 1
ATOM 1378 N N . ASP A 1 186 ? -5.516 -27.469 7.195 1 98 186 ASP A N 1
ATOM 1379 C CA . ASP A 1 186 ? -5.547 -28.328 6.012 1 98 186 ASP A CA 1
ATOM 1380 C C . ASP A 1 186 ? -6.969 -28.469 5.473 1 98 186 ASP A C 1
ATOM 1382 O O . ASP A 1 186 ? -7.164 -28.828 4.312 1 98 186 ASP A O 1
ATOM 1386 N N . ASP A 1 187 ? -7.93 -28.188 6.297 1 97.94 187 ASP A N 1
ATOM 1387 C CA . ASP A 1 187 ? -9.336 -28.312 5.918 1 97.94 187 ASP A CA 1
ATOM 1388 C C . ASP A 1 187 ? -9.859 -27.016 5.32 1 97.94 187 ASP A C 1
ATOM 1390 O O . ASP A 1 187 ? -10.984 -26.953 4.824 1 97.94 187 ASP A O 1
ATOM 1394 N N . VAL A 1 188 ? -9.078 -25.891 5.336 1 98.06 188 VAL A N 1
ATOM 1395 C CA . VAL A 1 188 ? -9.5 -24.609 4.777 1 98.06 188 VAL A CA 1
ATOM 1396 C C . VAL A 1 188 ? -9.484 -24.688 3.254 1 98.06 188 VAL A C 1
ATOM 1398 O O . VAL A 1 188 ? -8.445 -24.984 2.652 1 98.06 188 VAL A O 1
ATOM 1401 N N . PRO A 1 189 ? -10.594 -24.406 2.609 1 98.19 189 PRO A N 1
ATOM 1402 C CA . PRO A 1 189 ? -10.625 -24.391 1.145 1 98.19 189 PRO A CA 1
ATOM 1403 C C . PRO A 1 189 ? -9.711 -23.328 0.544 1 98.19 189 PRO A C 1
ATOM 1405 O O . PRO A 1 189 ? -9.609 -22.219 1.08 1 98.19 189 PRO A O 1
ATOM 1408 N N . ILE A 1 190 ? -9.055 -23.688 -0.529 1 98.88 190 ILE A N 1
ATOM 1409 C CA . ILE A 1 190 ? -8.25 -22.75 -1.295 1 98.88 190 ILE A CA 1
ATOM 1410 C C . ILE A 1 190 ? -8.844 -22.578 -2.691 1 98.88 190 ILE A C 1
ATOM 1412 O O . ILE A 1 190 ? -9.219 -23.562 -3.336 1 98.88 190 ILE A O 1
ATOM 1416 N N . VAL A 1 191 ? -9 -21.375 -3.094 1 98.94 191 VAL A N 1
ATOM 1417 C CA . VAL A 1 191 ? -9.445 -21.062 -4.449 1 98.94 191 VAL A CA 1
ATOM 1418 C C . VAL A 1 191 ? -8.258 -20.578 -5.281 1 98.94 191 VAL A C 1
ATOM 1420 O O . VAL A 1 191 ? -7.637 -19.562 -4.949 1 98.94 191 VAL A O 1
ATOM 1423 N N . ALA A 1 192 ? -7.941 -21.297 -6.285 1 98.88 192 ALA A N 1
ATOM 1424 C CA . ALA A 1 192 ? -6.836 -20.984 -7.191 1 98.88 192 ALA A CA 1
ATOM 1425 C C . ALA A 1 192 ? -7.352 -20.359 -8.484 1 98.88 192 ALA A C 1
ATOM 1427 O O . ALA A 1 192 ? -8.125 -20.984 -9.219 1 98.88 192 ALA A O 1
ATOM 1428 N N . LEU A 1 193 ? -6.875 -19.188 -8.758 1 98.88 193 LEU A N 1
ATOM 1429 C CA . LEU A 1 193 ? -7.395 -18.469 -9.914 1 98.88 193 LEU A CA 1
ATOM 1430 C C . LEU A 1 193 ? -6.32 -18.328 -10.992 1 98.88 193 LEU A C 1
ATOM 1432 O O . LEU A 1 193 ? -5.152 -18.078 -10.672 1 98.88 193 LEU A O 1
ATOM 1436 N N . GLU A 1 194 ? -6.676 -18.484 -12.211 1 98.75 194 GLU A N 1
ATOM 1437 C CA . GLU A 1 194 ? -5.848 -18.266 -13.398 1 98.75 194 GLU A CA 1
ATOM 1438 C C . GLU A 1 194 ? -6.613 -17.5 -14.477 1 98.75 194 GLU A C 1
ATOM 1440 O O . GLU A 1 194 ? -7.824 -17.297 -14.352 1 98.75 194 GLU A O 1
ATOM 1445 N N . THR A 1 195 ? -5.902 -17.047 -15.484 1 98.56 195 THR A N 1
ATOM 1446 C CA . THR A 1 195 ? -6.551 -16.422 -16.625 1 98.56 195 THR A CA 1
ATOM 1447 C C . THR A 1 195 ? -6.594 -17.375 -17.812 1 98.56 195 THR A C 1
ATOM 1449 O O . THR A 1 195 ? -5.695 -18.203 -17.984 1 98.56 195 THR A O 1
ATOM 1452 N N . ARG A 1 196 ? -7.645 -17.203 -18.609 1 96.81 196 ARG A N 1
ATOM 1453 C CA . ARG A 1 196 ? -7.715 -17.969 -19.859 1 96.81 196 ARG A CA 1
ATOM 1454 C C . ARG A 1 196 ? -6.484 -17.719 -20.719 1 96.81 196 ARG A C 1
ATOM 1456 O O . ARG A 1 196 ? -6.105 -16.578 -20.953 1 96.81 196 ARG A O 1
ATOM 1463 N N . GLY A 1 197 ? -5.902 -18.781 -21.156 1 96.56 197 GLY A N 1
ATOM 1464 C CA . GLY A 1 197 ? -4.695 -18.656 -21.969 1 96.56 197 GLY A CA 1
ATOM 1465 C C . GLY A 1 197 ? -3.424 -18.812 -21.156 1 96.56 197 GLY A C 1
ATOM 1466 O O . GLY A 1 197 ? -2.324 -18.828 -21.719 1 96.56 197 GLY A O 1
ATOM 1467 N N . SER A 1 198 ? -3.547 -18.859 -19.797 1 97.38 198 SER A N 1
ATOM 1468 C CA . SER A 1 198 ? -2.432 -19.141 -18.891 1 97.38 198 SER A CA 1
ATOM 1469 C C . SER A 1 198 ? -2.857 -20.047 -17.75 1 97.38 198 SER A C 1
ATOM 1471 O O . SER A 1 198 ? -2.389 -19.891 -16.625 1 97.38 198 SER A O 1
ATOM 1473 N N . ASP A 1 199 ? -3.768 -20.922 -18.016 1 97.94 199 ASP A N 1
ATOM 1474 C CA . ASP A 1 199 ? -4.402 -21.703 -16.953 1 97.94 199 ASP A CA 1
ATOM 1475 C C . ASP A 1 199 ? -3.91 -23.141 -16.953 1 97.94 199 ASP A C 1
ATOM 1477 O O . ASP A 1 199 ? -4.715 -24.078 -16.938 1 97.94 199 ASP A O 1
ATOM 1481 N N . CYS A 1 200 ? -2.59 -23.328 -16.922 1 97.56 200 CYS A N 1
ATOM 1482 C CA . CYS A 1 200 ? -1.996 -24.656 -16.969 1 97.56 200 CYS A CA 1
ATOM 1483 C C . CYS A 1 200 ? -2.326 -25.453 -15.711 1 97.56 200 CYS A C 1
ATOM 1485 O O . CYS A 1 200 ? -2.479 -26.672 -15.766 1 97.56 200 CYS A O 1
ATOM 1487 N N . PHE A 1 201 ? -2.412 -24.797 -14.57 1 98.31 201 PHE A N 1
ATOM 1488 C CA . PHE A 1 201 ? -2.725 -25.5 -13.328 1 98.31 201 PHE A CA 1
ATOM 1489 C C . PHE A 1 201 ? -4.148 -26.031 -13.359 1 98.31 201 PHE A C 1
ATOM 1491 O O . PHE A 1 201 ? -4.387 -27.188 -12.984 1 98.31 201 PHE A O 1
ATOM 1498 N N . HIS A 1 202 ? -5.062 -25.172 -13.797 1 98.31 202 HIS A N 1
ATOM 1499 C CA . HIS A 1 202 ? -6.457 -25.578 -13.891 1 98.31 202 HIS A CA 1
ATOM 1500 C C . HIS A 1 202 ? -6.602 -26.844 -14.75 1 98.31 202 HIS A C 1
ATOM 1502 O O . HIS A 1 202 ? -7.219 -27.812 -14.32 1 98.31 202 HIS A O 1
ATOM 1508 N N . TYR A 1 203 ? -6.023 -26.875 -15.914 1 97.06 203 TYR A N 1
ATOM 1509 C CA . TYR A 1 203 ? -6.078 -28.047 -16.797 1 97.06 203 TYR A CA 1
ATOM 1510 C C . TYR A 1 203 ? -5.395 -29.25 -16.156 1 97.06 203 TYR A C 1
ATOM 1512 O O . TYR A 1 203 ? -5.859 -30.375 -16.297 1 97.06 203 TYR A O 1
ATOM 1520 N N . SER A 1 204 ? -4.281 -28.984 -15.508 1 97.62 204 SER A N 1
ATOM 1521 C CA . SER A 1 204 ? -3.555 -30.078 -14.867 1 97.62 204 SER A CA 1
ATOM 1522 C C . SER A 1 204 ? -4.406 -30.766 -13.805 1 97.62 204 SER A C 1
ATOM 1524 O O . SER A 1 204 ? -4.418 -31.984 -13.695 1 97.62 204 SER A O 1
ATOM 1526 N N . ILE A 1 205 ? -5.066 -29.953 -12.984 1 98.06 205 ILE A N 1
ATOM 1527 C CA . ILE A 1 205 ? -5.93 -30.516 -11.945 1 98.06 205 ILE A CA 1
ATOM 1528 C C . ILE A 1 205 ? -7.074 -31.281 -12.586 1 98.06 205 ILE A C 1
ATOM 1530 O O . ILE A 1 205 ? -7.391 -32.406 -12.164 1 98.06 205 ILE A O 1
ATOM 1534 N N . ALA A 1 206 ? -7.684 -30.703 -13.617 1 96.38 206 AL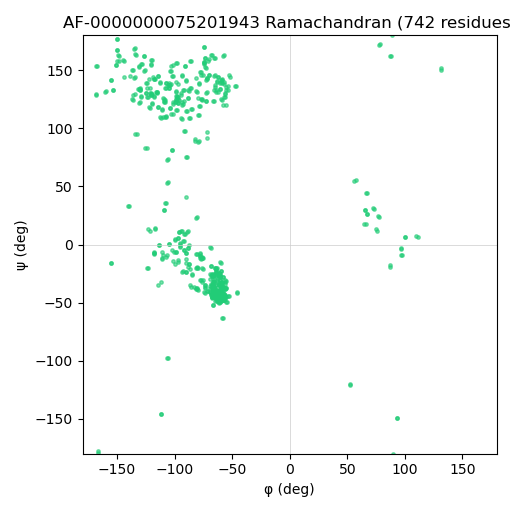A A N 1
ATOM 1535 C CA . ALA A 1 206 ? -8.805 -31.344 -14.297 1 96.38 206 ALA A CA 1
ATOM 1536 C C . ALA A 1 206 ? -8.398 -32.688 -14.883 1 96.38 206 ALA A C 1
ATOM 1538 O O . ALA A 1 206 ? -9.172 -33.656 -14.852 1 96.38 206 ALA A O 1
ATOM 1539 N N . LEU A 1 207 ? -7.219 -32.781 -15.391 1 94.88 207 LEU A N 1
ATOM 1540 C CA . LEU A 1 207 ? -6.707 -34 -16.016 1 94.88 207 LEU A CA 1
ATOM 1541 C C . LEU A 1 207 ? -6.609 -35.125 -14.992 1 94.88 207 LEU A C 1
ATOM 1543 O O . LEU A 1 207 ? -6.633 -36.312 -15.359 1 94.88 207 LEU A O 1
ATOM 1547 N N . ASN A 1 208 ? -6.477 -34.781 -13.75 1 95.5 208 ASN A N 1
ATOM 1548 C CA . ASN A 1 208 ? -6.27 -35.781 -12.711 1 95.5 208 ASN A CA 1
ATOM 1549 C C . ASN A 1 208 ? -7.559 -36.094 -11.953 1 95.5 208 ASN A C 1
ATOM 1551 O O . ASN A 1 208 ? -7.566 -36.906 -11.039 1 95.5 208 ASN A O 1
ATOM 1555 N N . ARG A 1 209 ? -8.508 -35.344 -12.289 1 93.88 209 ARG A N 1
ATOM 1556 C CA . ARG A 1 209 ? -9.805 -35.594 -11.68 1 93.88 209 ARG A CA 1
ATOM 1557 C C . ARG A 1 209 ? -10.688 -36.438 -12.602 1 93.88 209 ARG A C 1
ATOM 1559 O O . ARG A 1 209 ? -10.531 -36.406 -13.828 1 93.88 209 ARG A O 1
ATOM 1566 N N . GLN A 1 210 ? -11.391 -37.375 -12.102 1 83.75 210 GLN A N 1
ATOM 1567 C CA . GLN A 1 210 ? -12.273 -38.219 -12.914 1 83.75 210 GLN A CA 1
ATOM 1568 C C . GLN A 1 210 ? -13.5 -37.438 -13.383 1 83.75 210 GLN A C 1
ATOM 1570 O O . GLN A 1 210 ? -14.375 -37.094 -12.578 1 83.75 210 GLN A O 1
ATOM 1575 N N . SER A 1 211 ? -13.344 -36.875 -14.531 1 82.31 211 SER A N 1
ATOM 1576 C CA . SER A 1 211 ? -14.469 -36.094 -15.07 1 82.31 211 SER A CA 1
ATOM 1577 C C . SER A 1 211 ? -14.633 -36.344 -16.562 1 82.31 211 SER A C 1
ATOM 1579 O O . SER A 1 211 ? -13.648 -36.5 -17.281 1 82.31 211 SER A O 1
ATOM 1581 N N . SER A 1 212 ? -15.859 -36.344 -16.969 1 77.06 212 SER A N 1
ATOM 1582 C CA . SER A 1 212 ? -16.156 -36.5 -18.391 1 77.06 212 SER A CA 1
ATOM 1583 C C . SER A 1 212 ? -16.375 -35.156 -19.078 1 77.06 212 SER A C 1
ATOM 1585 O O . SER A 1 212 ? -16.688 -35.125 -20.281 1 77.06 212 SER A O 1
ATOM 1587 N N . SER A 1 213 ? -16.047 -34.219 -18.359 1 82 213 SER A N 1
ATOM 1588 C CA . SER A 1 213 ? -16.297 -32.906 -18.938 1 82 213 SER A CA 1
ATOM 1589 C C . SER A 1 213 ? -15.32 -32.594 -20.062 1 82 213 SER A C 1
ATOM 1591 O O . SER A 1 213 ? -14.188 -33.094 -20.062 1 82 213 SER A O 1
ATOM 1593 N N . ASP A 1 214 ? -15.766 -31.75 -21.047 1 83.44 214 ASP A N 1
ATOM 1594 C CA . ASP A 1 214 ? -14.93 -31.328 -22.172 1 83.44 214 ASP A CA 1
ATOM 1595 C C . ASP A 1 214 ? -13.672 -30.609 -21.672 1 83.44 214 ASP A C 1
ATOM 1597 O O . ASP A 1 214 ? -12.594 -30.766 -22.234 1 83.44 214 ASP A O 1
ATOM 1601 N N . PHE A 1 215 ? -13.828 -29.938 -20.594 1 86 215 PHE A N 1
ATOM 1602 C CA . PHE A 1 215 ? -12.695 -29.219 -20.031 1 86 215 PHE A CA 1
ATOM 1603 C C . PHE A 1 215 ? -11.57 -30.188 -19.656 1 86 215 PHE A C 1
ATOM 1605 O O . PHE A 1 215 ? -10.391 -29.875 -19.844 1 86 215 PHE A O 1
ATOM 1612 N N . ALA A 1 216 ? -11.898 -31.297 -19.234 1 81.12 216 ALA A N 1
ATOM 1613 C CA . ALA A 1 216 ? -10.93 -32.281 -18.766 1 81.12 216 ALA A CA 1
ATOM 1614 C C . ALA A 1 216 ? -10.461 -33.188 -19.891 1 81.12 216 ALA A C 1
ATOM 1616 O O . ALA A 1 216 ? -9.453 -33.875 -19.766 1 81.12 216 ALA A O 1
ATOM 1617 N N . LYS A 1 217 ? -11.227 -33.156 -20.984 1 84.19 217 LYS A N 1
ATOM 1618 C CA . LYS A 1 217 ? -10.953 -34.156 -22.031 1 84.19 217 LYS A CA 1
ATOM 1619 C C . LYS A 1 217 ? -10.398 -33.5 -23.281 1 84.19 217 LYS A C 1
ATOM 1621 O O . LYS A 1 217 ? -9.625 -34.094 -24.016 1 84.19 217 LYS A O 1
ATOM 1626 N N . VAL A 1 218 ? -10.859 -32.312 -23.484 1 89.56 218 VAL A N 1
ATOM 1627 C CA . VAL A 1 218 ? -10.469 -31.625 -24.719 1 89.56 218 VAL A CA 1
ATOM 1628 C C . VAL A 1 218 ? -9.531 -30.469 -24.391 1 89.56 218 VAL A C 1
ATOM 1630 O O . VAL A 1 218 ? -9.953 -29.438 -23.844 1 89.56 218 VAL A O 1
ATOM 1633 N N . LEU A 1 219 ? -8.312 -30.641 -24.766 1 92.44 219 LEU A N 1
ATOM 1634 C CA . LEU A 1 219 ? -7.309 -29.625 -24.5 1 92.44 219 LEU A CA 1
ATOM 1635 C C . LEU A 1 219 ? -7.16 -28.672 -25.688 1 92.44 219 LEU A C 1
ATOM 1637 O O . LEU A 1 219 ? -7.305 -29.094 -26.828 1 92.44 219 LEU A O 1
ATOM 1641 N N . PRO A 1 220 ? -6.906 -27.438 -25.359 1 91.94 220 PRO A N 1
ATOM 1642 C CA . PRO A 1 220 ? -6.57 -26.531 -26.469 1 91.94 220 PRO A CA 1
ATOM 1643 C C . PRO A 1 220 ? -5.363 -27.016 -27.266 1 91.94 220 PRO A C 1
ATOM 1645 O O . PRO A 1 220 ? -4.551 -27.797 -26.766 1 91.94 220 PRO A O 1
ATOM 1648 N N . ALA A 1 221 ? -5.188 -26.516 -28.469 1 93 221 ALA A N 1
ATOM 1649 C CA . ALA A 1 221 ? -4.16 -26.969 -29.391 1 93 221 ALA A CA 1
ATOM 1650 C C . ALA A 1 221 ? -2.764 -26.734 -28.828 1 93 221 ALA A C 1
ATOM 1652 O O . ALA A 1 221 ? -1.841 -27.5 -29.094 1 93 221 ALA A O 1
ATOM 1653 N N . HIS A 1 222 ? -2.639 -25.703 -28.078 1 93.81 222 HIS A N 1
ATOM 1654 C CA . HIS A 1 222 ? -1.316 -25.344 -27.594 1 93.81 222 HIS A CA 1
ATOM 1655 C C . HIS A 1 222 ? -0.996 -26.047 -26.281 1 93.81 222 HIS A C 1
ATOM 1657 O O . HIS A 1 222 ? -0.002 -25.734 -25.625 1 93.81 222 HIS A O 1
ATOM 1663 N N . VAL A 1 223 ? -1.802 -27.031 -25.875 1 95.75 223 VAL A N 1
ATOM 1664 C CA . VAL A 1 223 ? -1.628 -27.719 -24.594 1 95.75 223 VAL A CA 1
ATOM 1665 C C . VAL A 1 223 ? -1.406 -29.203 -24.844 1 95.75 223 VAL A C 1
ATOM 1667 O O . VAL A 1 223 ? -2.152 -29.844 -25.594 1 95.75 223 VAL A O 1
ATOM 1670 N N . THR A 1 224 ? -0.391 -29.781 -24.281 1 96.69 224 THR A N 1
ATOM 1671 C CA . THR A 1 224 ? -0.12 -31.203 -24.344 1 96.69 224 THR A CA 1
ATOM 1672 C C . THR A 1 224 ? -0.099 -31.812 -22.938 1 96.69 224 THR A C 1
ATOM 1674 O O . THR A 1 224 ? 0.003 -31.094 -21.953 1 96.69 224 THR A O 1
ATOM 1677 N N . VAL A 1 225 ? -0.293 -33.125 -22.875 1 96.69 225 VAL A N 1
ATOM 1678 C CA . VAL A 1 225 ? -0.277 -33.844 -21.609 1 96.69 225 VAL A CA 1
ATOM 1679 C C . VAL A 1 225 ? 1.115 -34.406 -21.359 1 96.69 225 VAL A C 1
ATOM 1681 O O . VAL A 1 225 ? 1.709 -35.031 -22.25 1 96.69 225 VAL A O 1
ATOM 1684 N N . VAL A 1 226 ? 1.594 -34.156 -20.203 1 97.12 226 VAL A N 1
ATOM 1685 C CA . VAL A 1 226 ? 2.896 -34.688 -19.812 1 97.12 226 VAL A CA 1
ATOM 1686 C C . VAL A 1 226 ? 2.758 -35.5 -18.531 1 97.12 226 VAL A C 1
ATOM 1688 O O . VAL A 1 226 ? 2.127 -35.062 -17.578 1 97.12 226 VAL A O 1
ATOM 1691 N N . GLU A 1 227 ? 3.35 -36.625 -18.516 1 97.38 227 GLU A N 1
ATOM 1692 C CA . GLU A 1 227 ? 3.363 -37.469 -17.312 1 97.38 227 GLU A CA 1
ATOM 1693 C C . GLU A 1 227 ? 4.594 -37.188 -16.453 1 97.38 227 GLU A C 1
ATOM 1695 O O . GLU A 1 227 ? 5.723 -37.219 -16.953 1 97.38 227 GLU A O 1
ATOM 1700 N N . ASP A 1 228 ? 4.359 -36.844 -15.25 1 97.25 228 ASP A N 1
ATOM 1701 C CA . ASP A 1 228 ? 5.445 -36.781 -14.273 1 97.25 228 ASP A CA 1
ATOM 1702 C C . ASP A 1 228 ? 5.57 -38.062 -13.477 1 97.25 228 ASP A C 1
ATOM 1704 O O . ASP A 1 228 ? 4.777 -38.312 -12.57 1 97.25 228 ASP A O 1
ATOM 1708 N N . LYS A 1 229 ? 6.594 -38.812 -13.719 1 97.19 229 LYS A N 1
ATOM 1709 C CA . LYS A 1 229 ? 6.75 -40.156 -13.148 1 97.19 229 LYS A CA 1
ATOM 1710 C C . LYS A 1 229 ? 7.164 -40.062 -11.68 1 97.19 229 LYS A C 1
ATOM 1712 O O . LYS A 1 229 ? 6.812 -40.938 -10.883 1 97.19 229 LYS A O 1
ATOM 1717 N N . THR A 1 230 ? 7.879 -39.062 -11.438 1 96.56 230 THR A N 1
ATOM 1718 C CA . THR A 1 230 ? 8.359 -38.906 -10.07 1 96.56 230 THR A CA 1
ATOM 1719 C C . THR A 1 230 ? 7.195 -38.75 -9.094 1 96.56 230 THR A C 1
ATOM 1721 O O . THR A 1 230 ? 7.129 -39.406 -8.07 1 96.56 230 THR A O 1
ATOM 1724 N N . GLU A 1 231 ? 6.266 -37.812 -9.414 1 97.12 231 GLU A N 1
ATOM 1725 C CA . GLU A 1 231 ? 5.133 -37.562 -8.539 1 97.12 231 GLU A CA 1
ATOM 1726 C C . GLU A 1 231 ? 3.926 -38.406 -8.914 1 97.12 231 GLU A C 1
ATOM 1728 O O . GLU A 1 231 ? 2.912 -38.406 -8.211 1 97.12 231 GLU A O 1
ATOM 1733 N N . ASN A 1 232 ? 4.031 -39.188 -10.039 1 96.88 232 ASN A N 1
ATOM 1734 C CA . ASN A 1 232 ? 2.961 -40.062 -10.531 1 96.88 232 ASN A CA 1
ATOM 1735 C C . ASN A 1 232 ? 1.681 -39.25 -10.789 1 96.88 232 ASN A C 1
ATOM 1737 O O . ASN A 1 232 ? 0.623 -39.594 -10.25 1 96.88 232 ASN A O 1
ATOM 1741 N N . ILE A 1 233 ? 1.807 -38.188 -11.633 1 97.12 233 ILE A N 1
ATOM 1742 C CA . ILE A 1 233 ? 0.67 -37.344 -11.992 1 97.12 233 ILE A CA 1
ATOM 1743 C C . ILE A 1 233 ? 0.808 -36.875 -13.445 1 97.12 233 ILE A C 1
ATOM 1745 O O . ILE A 1 233 ? 1.892 -36.969 -14.031 1 97.12 233 ILE A O 1
ATOM 1749 N N . VAL A 1 234 ? -0.248 -36.5 -14.039 1 96.31 234 VAL A N 1
ATOM 1750 C CA . VAL A 1 234 ? -0.256 -35.969 -15.391 1 96.31 234 VAL A CA 1
ATOM 1751 C C . VAL A 1 234 ? -0.461 -34.438 -15.344 1 96.31 234 VAL A C 1
ATOM 1753 O O . VAL A 1 234 ? -1.234 -33.938 -14.523 1 96.31 234 VAL A O 1
ATOM 1756 N N . LEU A 1 235 ? 0.25 -33.719 -16.156 1 97.75 235 LEU A N 1
ATOM 1757 C CA . LEU A 1 235 ? 0.187 -32.25 -16.156 1 97.75 235 LEU A CA 1
ATOM 1758 C C . LEU A 1 235 ? -0.106 -31.734 -17.562 1 97.75 235 LEU A C 1
ATOM 1760 O O . LEU A 1 235 ? 0.189 -32.406 -18.562 1 97.75 235 LEU A O 1
ATOM 1764 N N . ALA A 1 236 ? -0.766 -30.641 -17.609 1 97.25 236 ALA A N 1
ATOM 1765 C CA . ALA A 1 236 ? -0.899 -29.875 -18.844 1 97.25 236 ALA A CA 1
ATOM 1766 C C . ALA A 1 236 ? 0.344 -29.031 -19.109 1 97.25 236 ALA A C 1
ATOM 1768 O O . ALA A 1 236 ? 0.835 -28.344 -18.219 1 97.25 236 ALA A O 1
ATOM 1769 N N . HIS A 1 237 ? 0.857 -29.109 -20.312 1 97.62 237 HIS A N 1
ATOM 1770 C CA . HIS A 1 237 ? 2.012 -28.328 -20.75 1 97.62 237 HIS A CA 1
ATOM 1771 C C . HIS A 1 237 ? 1.631 -27.328 -21.844 1 97.62 237 HIS A C 1
ATOM 1773 O O . HIS A 1 237 ? 1.205 -27.734 -22.922 1 97.62 237 HIS A O 1
ATOM 1779 N N . PHE A 1 238 ? 1.821 -26.078 -21.531 1 96.94 238 PHE A N 1
ATOM 1780 C CA . PHE A 1 238 ? 1.487 -25.016 -22.469 1 96.94 238 PHE A CA 1
ATOM 1781 C C . PHE A 1 238 ? 2.693 -24.656 -23.328 1 96.94 238 PHE A C 1
ATOM 1783 O O . PHE A 1 238 ? 3.785 -24.406 -22.797 1 96.94 238 PHE A O 1
ATOM 1790 N N . SER A 1 239 ? 2.504 -24.547 -24.625 1 95 239 SER A N 1
ATOM 1791 C CA . SER A 1 239 ? 3.582 -24.156 -25.531 1 95 239 SER A CA 1
ATOM 1792 C C . SER A 1 239 ? 3.471 -22.688 -25.922 1 95 239 SER A C 1
ATOM 1794 O O . SER A 1 239 ? 4.418 -22.109 -26.453 1 95 239 SER A O 1
ATOM 1796 N N . GLU A 1 240 ? 2.35 -22.094 -25.656 1 94.06 240 GLU A N 1
ATOM 1797 C CA . GLU A 1 240 ? 2.102 -20.688 -25.938 1 94.06 240 GLU A CA 1
ATOM 1798 C C . GLU A 1 240 ? 1.116 -20.094 -24.938 1 94.06 240 GLU A C 1
ATOM 1800 O O . GLU A 1 240 ? 0.396 -20.812 -24.266 1 94.06 240 GLU A O 1
ATOM 1805 N N . PHE A 1 241 ? 1.174 -18.812 -24.812 1 95.12 241 PHE A N 1
ATOM 1806 C CA . PHE A 1 241 ? 0.276 -18.078 -23.922 1 95.12 241 PHE A CA 1
ATOM 1807 C C . PHE A 1 241 ? -0.474 -17 -24.688 1 95.12 241 PHE A C 1
ATOM 1809 O O . PHE A 1 241 ? 0.101 -16.328 -25.547 1 95.12 241 PHE A O 1
ATOM 1816 N N . SER A 1 242 ? -1.771 -16.859 -24.375 1 95.88 242 SER A N 1
ATOM 1817 C CA . SER A 1 242 ? -2.547 -15.812 -25.047 1 95.88 242 SER A CA 1
ATOM 1818 C C . SER A 1 242 ? -3.068 -14.789 -24.047 1 95.88 242 SER A C 1
ATOM 1820 O O . SER A 1 242 ? -3.611 -13.75 -24.438 1 95.88 242 SER A O 1
ATOM 1822 N N . SER A 1 243 ? -2.879 -15.07 -22.766 1 97.19 243 SER A N 1
ATOM 1823 C CA . SER A 1 243 ? -3.338 -14.164 -21.719 1 97.19 243 SER A CA 1
ATOM 1824 C C . SER A 1 243 ? -2.41 -12.961 -21.578 1 97.19 243 SER A C 1
ATOM 1826 O O . SER A 1 243 ? -1.188 -13.102 -21.672 1 97.19 243 SER A O 1
ATOM 1828 N N . MET A 1 244 ? -2.998 -11.812 -21.25 1 96.25 244 MET A N 1
ATOM 1829 C CA . MET A 1 244 ? -2.207 -10.609 -20.984 1 96.25 244 MET A CA 1
ATOM 1830 C C . MET A 1 244 ? -1.538 -10.695 -19.609 1 96.25 244 MET A C 1
ATOM 1832 O O . MET A 1 244 ? -0.63 -9.922 -19.312 1 96.25 244 MET A O 1
ATOM 1836 N N . ALA A 1 245 ? -1.933 -11.672 -18.781 1 96.31 245 ALA A N 1
ATOM 1837 C CA . ALA A 1 245 ? -1.322 -11.859 -17.469 1 96.31 245 ALA A CA 1
ATOM 1838 C C . ALA A 1 245 ? -0.154 -12.836 -17.547 1 96.31 245 ALA A C 1
ATOM 1840 O O . ALA A 1 245 ? 0.506 -13.102 -16.547 1 96.31 245 ALA A O 1
ATOM 1841 N N . SER A 1 246 ? 0.16 -13.305 -18.734 1 94.19 246 SER A N 1
ATOM 1842 C CA . SER A 1 246 ? 1.111 -14.406 -18.891 1 94.19 246 SER A CA 1
ATOM 1843 C C . SER A 1 246 ? 2.521 -13.969 -18.516 1 94.19 246 SER A C 1
ATOM 1845 O O . SER A 1 246 ? 3.385 -14.812 -18.25 1 94.19 246 SER A O 1
ATOM 1847 N N . GLY A 1 247 ? 2.758 -12.656 -18.484 1 88.62 247 GLY A N 1
ATOM 1848 C CA . GLY A 1 247 ? 4.059 -12.188 -18.031 1 88.62 247 GLY A CA 1
ATOM 1849 C C . GLY A 1 247 ? 4.367 -12.57 -16.594 1 88.62 247 GLY A C 1
ATOM 1850 O O . GLY A 1 247 ? 5.531 -12.688 -16.219 1 88.62 247 GLY A O 1
ATOM 1851 N N . SER A 1 248 ? 3.281 -12.789 -15.844 1 90.62 248 SER A N 1
ATOM 1852 C CA . SER A 1 248 ? 3.469 -13.125 -14.438 1 90.62 248 SER A CA 1
ATOM 1853 C C . SER A 1 248 ? 2.811 -14.461 -14.094 1 90.62 248 SER A C 1
ATOM 1855 O O . SER A 1 248 ? 3.191 -15.117 -13.125 1 90.62 248 SER A O 1
ATOM 1857 N N . LEU A 1 249 ? 1.865 -14.953 -14.852 1 93.44 249 LEU A N 1
ATOM 1858 C CA . LEU A 1 249 ? 1.133 -16.188 -14.57 1 93.44 249 LEU A CA 1
ATOM 1859 C C . LEU A 1 249 ? 1.493 -17.266 -15.578 1 93.44 249 LEU A C 1
ATOM 1861 O O . LEU A 1 249 ? 1.05 -18.406 -15.453 1 93.44 249 LEU A O 1
ATOM 1865 N N . GLY A 1 250 ? 2.248 -16.859 -16.547 1 92.62 250 GLY A N 1
ATOM 1866 C CA . GLY A 1 250 ? 2.496 -17.781 -17.641 1 92.62 250 GLY A CA 1
ATOM 1867 C C . GLY A 1 250 ? 3.568 -18.812 -17.328 1 92.62 250 GLY A C 1
ATOM 1868 O O . GLY A 1 250 ? 4.746 -18.594 -17.625 1 92.62 250 GLY A O 1
ATOM 1869 N N . ALA A 1 251 ? 3.232 -19.891 -16.781 1 95 251 ALA A N 1
ATOM 1870 C CA . ALA A 1 251 ? 4.09 -21.062 -16.641 1 95 251 ALA A CA 1
ATOM 1871 C C . ALA A 1 251 ? 3.701 -22.156 -17.625 1 95 251 ALA A C 1
ATOM 1873 O O . ALA A 1 251 ? 2.514 -22.391 -17.875 1 95 251 ALA A O 1
ATOM 1874 N N . SER A 1 252 ? 4.68 -22.766 -18.234 1 95.44 252 SER A N 1
ATOM 1875 C CA . SER A 1 252 ? 4.379 -23.812 -19.203 1 95.44 252 SER A CA 1
ATOM 1876 C C . SER A 1 252 ? 3.736 -25.016 -18.531 1 95.44 252 SER A C 1
ATOM 1878 O O . SER A 1 252 ? 2.961 -25.75 -19.141 1 95.44 252 SER A O 1
ATOM 1880 N N . GLN A 1 253 ? 4.102 -25.219 -17.359 1 96.5 253 GLN A N 1
ATOM 1881 C CA . GLN A 1 253 ? 3.598 -26.312 -16.547 1 96.5 253 GLN A CA 1
ATOM 1882 C C . GLN A 1 253 ? 3.701 -26 -15.055 1 96.5 253 GLN A C 1
ATOM 1884 O O . GLN A 1 253 ? 4.672 -25.391 -14.609 1 96.5 253 GLN A O 1
ATOM 1889 N N . PRO A 1 254 ? 2.678 -26.406 -14.242 1 98.19 254 PRO A N 1
ATOM 1890 C CA . PRO A 1 254 ? 2.828 -26.203 -12.797 1 98.19 254 PRO A CA 1
ATOM 1891 C C . PRO A 1 254 ? 3.822 -27.172 -12.164 1 98.19 254 PRO A C 1
ATOM 1893 O O . PRO A 1 254 ? 4.172 -28.188 -12.773 1 98.19 254 PRO A O 1
ATOM 1896 N N . ALA A 1 255 ? 4.32 -26.828 -10.984 1 98.56 255 ALA A N 1
ATOM 1897 C CA . ALA A 1 255 ? 5.125 -27.766 -10.211 1 98.56 255 ALA A CA 1
ATOM 1898 C C . ALA A 1 255 ? 4.332 -29.031 -9.906 1 98.56 255 ALA A C 1
ATOM 1900 O O . ALA A 1 255 ? 3.254 -28.969 -9.312 1 98.56 255 ALA A O 1
ATOM 1901 N N . ALA A 1 256 ? 4.863 -30.156 -10.281 1 98.62 256 ALA A N 1
ATOM 1902 C CA . ALA A 1 256 ? 4.164 -31.438 -10.141 1 98.62 256 ALA A CA 1
ATOM 1903 C C . ALA A 1 256 ? 3.811 -31.703 -8.68 1 98.62 256 ALA A C 1
ATOM 1905 O O . ALA A 1 256 ? 2.693 -32.125 -8.375 1 98.62 256 ALA A O 1
ATOM 1906 N N . LYS A 1 257 ? 4.727 -31.406 -7.82 1 98.69 257 LYS A N 1
ATOM 1907 C CA . LYS A 1 257 ? 4.504 -31.672 -6.402 1 98.69 257 LYS A CA 1
ATOM 1908 C C . LYS A 1 257 ? 3.379 -30.812 -5.848 1 98.69 257 LYS A C 1
ATOM 1910 O O . LYS A 1 257 ? 2.594 -31.266 -5.012 1 98.69 257 LYS A O 1
ATOM 1915 N N . VAL A 1 258 ? 3.279 -29.578 -6.301 1 98.88 258 VAL A N 1
ATOM 1916 C CA . VAL A 1 258 ? 2.227 -28.688 -5.836 1 98.88 258 VAL A CA 1
ATOM 1917 C C . VAL A 1 258 ? 0.87 -29.172 -6.336 1 98.88 258 VAL A C 1
ATOM 1919 O O . VAL A 1 258 ? -0.112 -29.172 -5.59 1 98.88 258 VAL A O 1
ATOM 1922 N N . ALA A 1 259 ? 0.829 -29.578 -7.598 1 98.75 259 ALA A N 1
ATOM 1923 C CA . ALA A 1 259 ? -0.411 -30.141 -8.125 1 98.75 259 ALA A CA 1
ATOM 1924 C C . ALA A 1 259 ? -0.854 -31.359 -7.324 1 98.75 259 ALA A C 1
ATOM 1926 O O . ALA A 1 259 ? -2.031 -31.484 -6.984 1 98.75 259 ALA A O 1
ATOM 1927 N N . LYS A 1 260 ? 0.068 -32.219 -6.984 1 98.69 260 LYS A N 1
ATOM 1928 C CA . LYS A 1 260 ? -0.235 -33.406 -6.207 1 98.69 260 LYS A CA 1
ATOM 1929 C C . LYS A 1 260 ? -0.747 -33.062 -4.816 1 98.69 260 LYS A C 1
ATOM 1931 O O . LYS A 1 260 ? -1.74 -33.625 -4.348 1 98.69 260 LYS A O 1
ATOM 1936 N N . MET A 1 261 ? -0.025 -32.094 -4.16 1 98.69 261 MET A N 1
ATOM 1937 C CA . MET A 1 261 ? -0.451 -31.656 -2.838 1 98.69 261 MET A CA 1
ATOM 1938 C C . MET A 1 261 ? -1.854 -31.062 -2.891 1 98.69 261 MET A C 1
ATOM 1940 O O . MET A 1 261 ? -2.66 -31.281 -1.984 1 98.69 261 MET A O 1
ATOM 1944 N N . ALA A 1 262 ? -2.141 -30.344 -3.939 1 98.69 262 ALA A N 1
ATOM 1945 C CA . ALA A 1 262 ? -3.451 -29.719 -4.094 1 98.69 262 ALA A CA 1
ATOM 1946 C C . ALA A 1 262 ? -4.551 -30.766 -4.223 1 98.69 262 ALA A C 1
ATOM 1948 O O . ALA A 1 262 ? -5.621 -30.625 -3.625 1 98.69 262 ALA A O 1
ATOM 1949 N N . LEU A 1 263 ? -4.293 -31.781 -4.984 1 97.88 263 LEU A N 1
ATOM 1950 C CA . LEU A 1 263 ? -5.266 -32.844 -5.234 1 97.88 263 LEU A CA 1
ATOM 1951 C C . LEU A 1 263 ? -5.547 -33.625 -3.959 1 97.88 263 LEU A C 1
ATOM 1953 O O . LEU A 1 263 ? -6.645 -34.156 -3.785 1 97.88 263 LEU A O 1
ATOM 1957 N N . ALA A 1 264 ? -4.621 -33.656 -3.041 1 97.5 264 ALA A N 1
ATOM 1958 C CA . ALA A 1 264 ? -4.715 -34.531 -1.868 1 97.5 264 ALA A CA 1
ATOM 1959 C C . ALA A 1 264 ? -5.219 -33.75 -0.654 1 97.5 264 ALA A C 1
ATOM 1961 O O . ALA A 1 264 ? -5.516 -34.344 0.387 1 97.5 264 ALA A O 1
ATOM 1962 N N . ARG A 1 265 ? -5.355 -32.5 -0.77 1 96.56 265 ARG A N 1
ATOM 1963 C CA . ARG A 1 265 ? -5.633 -31.672 0.398 1 96.56 265 ARG A CA 1
ATOM 1964 C C . ARG A 1 265 ? -7.047 -31.906 0.916 1 96.56 265 ARG A C 1
ATOM 1966 O O . ARG A 1 265 ? -7.98 -32.094 0.129 1 96.56 265 ARG A O 1
ATOM 1973 N N . GLU A 1 266 ? -7.25 -31.828 2.244 1 97.44 266 GLU A N 1
ATOM 1974 C CA . GLU A 1 266 ? -8.531 -32.062 2.898 1 97.44 266 GLU A CA 1
ATOM 1975 C C . GLU A 1 266 ? -9.555 -31 2.531 1 97.44 266 GLU A C 1
ATOM 1977 O O . GLU A 1 266 ? -10.711 -31.297 2.24 1 97.44 266 GLU A O 1
ATOM 1982 N N . GLY A 1 267 ? -9.094 -29.781 2.547 1 97.31 267 GLY A N 1
ATOM 1983 C CA . GLY A 1 267 ? -9.992 -28.672 2.287 1 97.31 267 GLY A CA 1
ATOM 1984 C C . GLY A 1 267 ? -10.305 -28.484 0.813 1 97.31 267 GLY A C 1
ATOM 1985 O O . GLY A 1 267 ? -11.156 -27.672 0.451 1 97.31 267 GLY A O 1
ATOM 1986 N N . GLY A 1 268 ? -9.578 -29.203 0.025 1 97.56 268 GLY A N 1
ATOM 1987 C CA . GLY A 1 268 ? -9.789 -29.172 -1.413 1 97.56 268 GLY A CA 1
ATOM 1988 C C . GLY A 1 268 ? -9.211 -27.938 -2.08 1 97.56 268 GLY A C 1
ATOM 1989 O O . GLY A 1 268 ? -8.703 -27.031 -1.402 1 97.56 268 GLY A O 1
ATOM 1990 N N . ILE A 1 269 ? -9.242 -28 -3.412 1 98.44 269 ILE A N 1
ATOM 1991 C CA . ILE A 1 269 ? -8.828 -26.891 -4.277 1 98.44 269 ILE A CA 1
ATOM 1992 C C . ILE A 1 269 ? -9.914 -26.625 -5.32 1 98.44 269 ILE A C 1
ATOM 1994 O O . ILE A 1 269 ? -10.414 -27.547 -5.965 1 98.44 269 ILE A O 1
ATOM 1998 N N . THR A 1 270 ? -10.383 -25.406 -5.312 1 98.62 270 THR A N 1
ATOM 1999 C CA . THR A 1 270 ? -11.258 -24.969 -6.395 1 98.62 270 THR A CA 1
ATOM 2000 C C . THR A 1 270 ? -10.477 -24.156 -7.426 1 98.62 270 THR A C 1
ATOM 2002 O O . THR A 1 270 ? -9.812 -23.172 -7.082 1 98.62 270 THR A O 1
ATOM 2005 N N . CYS A 1 271 ? -10.516 -24.625 -8.672 1 98.62 271 CYS A N 1
ATOM 2006 C CA . CYS A 1 271 ? -9.812 -23.938 -9.75 1 98.62 271 CYS A CA 1
ATOM 2007 C C . CYS A 1 271 ? -10.773 -23.062 -10.547 1 98.62 271 CYS A C 1
ATOM 2009 O O . CYS A 1 271 ? -11.867 -23.5 -10.914 1 98.62 271 CYS A O 1
ATOM 2011 N N . VAL A 1 272 ? -10.367 -21.844 -10.758 1 98.81 272 VAL A N 1
ATOM 2012 C CA . VAL A 1 272 ? -11.188 -20.891 -11.484 1 98.81 272 VAL A CA 1
ATOM 2013 C C . VAL A 1 272 ? -10.359 -20.234 -12.594 1 98.81 272 VAL A C 1
ATOM 2015 O O . VAL A 1 272 ? -9.242 -19.766 -12.352 1 98.81 272 VAL A O 1
ATOM 2018 N N . THR A 1 273 ? -10.82 -20.25 -13.805 1 98.19 273 THR A N 1
ATOM 2019 C CA . THR A 1 273 ? -10.219 -19.547 -14.93 1 98.19 273 THR A CA 1
ATOM 2020 C C . THR A 1 273 ? -11.086 -18.359 -15.367 1 98.19 273 THR A C 1
ATOM 2022 O O . THR A 1 273 ? -12.273 -18.547 -15.656 1 98.19 273 THR A O 1
ATOM 2025 N N . VAL A 1 274 ? -10.508 -17.188 -15.406 1 98.12 274 VAL A N 1
ATOM 2026 C CA . VAL A 1 274 ? -11.266 -16 -15.75 1 98.12 274 VAL A CA 1
ATOM 2027 C C . VAL A 1 274 ? -10.664 -15.344 -17 1 98.12 274 VAL A C 1
ATOM 2029 O O . VAL A 1 274 ? -9.5 -15.57 -17.328 1 98.12 274 VAL A O 1
ATOM 2032 N N . PRO A 1 275 ? -11.438 -14.594 -17.75 1 96.69 275 PRO A N 1
ATOM 2033 C CA . PRO A 1 275 ? -10.852 -13.812 -18.844 1 96.69 275 PRO A CA 1
ATOM 2034 C C . PRO A 1 275 ? -10.008 -12.641 -18.359 1 96.69 275 PRO A C 1
ATOM 2036 O O . PRO A 1 275 ? -10.211 -12.156 -17.234 1 96.69 275 PRO A O 1
ATOM 2039 N N . ASP A 1 276 ? -9.125 -12.18 -19.188 1 97.06 276 ASP A N 1
ATOM 2040 C CA . ASP A 1 276 ? -8.242 -11.078 -18.828 1 97.06 276 ASP A CA 1
ATOM 2041 C C . ASP A 1 276 ? -9.047 -9.844 -18.422 1 97.06 276 ASP A C 1
ATOM 2043 O O . ASP A 1 276 ? -8.664 -9.125 -17.5 1 97.06 276 ASP A O 1
ATOM 2047 N N . GLU A 1 277 ? -10.117 -9.633 -19.078 1 96.44 277 GLU A N 1
ATOM 2048 C CA . GLU A 1 277 ? -10.898 -8.414 -18.891 1 96.44 277 GLU A CA 1
ATOM 2049 C C . GLU A 1 277 ? -11.5 -8.359 -17.484 1 96.44 277 GLU A C 1
ATOM 2051 O O . GLU A 1 277 ? -11.633 -7.285 -16.906 1 96.44 277 GLU A O 1
ATOM 2056 N N . LEU A 1 278 ? -11.922 -9.492 -16.984 1 96.88 278 LEU A N 1
ATOM 2057 C CA . LEU A 1 278 ? -12.445 -9.539 -15.633 1 96.88 278 LEU A CA 1
ATOM 2058 C C . LEU A 1 278 ? -11.359 -9.188 -14.617 1 96.88 278 LEU A C 1
ATOM 2060 O O . LEU A 1 278 ? -11.625 -8.508 -13.625 1 96.88 278 LEU A O 1
ATOM 2064 N N . SER A 1 279 ? -10.164 -9.672 -14.828 1 97.94 279 SER A N 1
ATOM 2065 C CA . SER A 1 279 ? -9.031 -9.305 -14 1 97.94 279 SER A CA 1
ATOM 2066 C C . SER A 1 279 ? -8.719 -7.816 -14.109 1 97.94 279 SER A C 1
ATOM 2068 O O . SER A 1 279 ? -8.367 -7.176 -13.109 1 97.94 279 SER A O 1
ATOM 2070 N N . MET A 1 280 ? -8.805 -7.316 -15.352 1 97.94 280 MET A N 1
ATOM 2071 C CA . MET A 1 280 ? -8.57 -5.891 -15.562 1 97.94 280 MET A CA 1
ATOM 2072 C C . MET A 1 280 ? -9.57 -5.051 -14.781 1 97.94 280 MET A C 1
ATOM 2074 O O . MET A 1 280 ? -9.195 -4.051 -14.164 1 97.94 280 MET A O 1
ATOM 2078 N N . GLN A 1 281 ? -10.82 -5.453 -14.781 1 97 281 GLN A N 1
ATOM 2079 C CA . GLN A 1 281 ? -11.836 -4.758 -14 1 97 281 GLN A CA 1
ATOM 2080 C C . GLN A 1 281 ? -11.508 -4.777 -12.516 1 97 281 GLN A C 1
ATOM 2082 O O . GLN A 1 281 ? -11.617 -3.756 -11.828 1 97 281 GLN A O 1
ATOM 2087 N N . ALA A 1 282 ? -11.117 -5.957 -12.023 1 98 282 ALA A N 1
ATOM 2088 C CA . ALA A 1 282 ? -10.75 -6.078 -10.617 1 98 282 ALA A CA 1
ATOM 2089 C C . ALA A 1 282 ? -9.57 -5.168 -10.281 1 98 282 ALA A C 1
ATOM 2091 O O . ALA A 1 282 ? -9.539 -4.555 -9.211 1 98 282 ALA A O 1
ATOM 2092 N N . SER A 1 283 ? -8.609 -5.098 -11.188 1 98.25 283 SER A N 1
ATOM 2093 C CA . SER A 1 283 ? -7.445 -4.242 -10.992 1 98.25 283 SER A CA 1
ATOM 2094 C C . SER A 1 283 ? -7.852 -2.781 -10.836 1 98.25 283 SER A C 1
ATOM 2096 O O . SER A 1 283 ? -7.383 -2.098 -9.922 1 98.25 283 SER A O 1
ATOM 2098 N N . CYS A 1 284 ? -8.719 -2.311 -11.711 1 97.5 284 CYS A N 1
ATOM 2099 C CA . CYS A 1 284 ? -9.18 -0.925 -11.688 1 97.5 284 CYS A CA 1
ATOM 2100 C C . CYS A 1 284 ? -9.938 -0.625 -10.398 1 97.5 284 CYS A C 1
ATOM 2102 O O . CYS A 1 284 ? -9.703 0.401 -9.758 1 97.5 284 CYS A O 1
ATOM 2104 N N . LEU A 1 285 ? -10.836 -1.516 -10.023 1 97.44 285 LEU A N 1
ATOM 2105 C CA . LEU A 1 285 ? -11.648 -1.319 -8.828 1 97.44 285 LEU A CA 1
ATOM 2106 C C . LEU A 1 285 ? -10.781 -1.341 -7.574 1 97.44 285 LEU A C 1
ATOM 2108 O O . LEU A 1 285 ? -10.969 -0.526 -6.668 1 97.44 285 LEU A O 1
ATOM 2112 N N . PHE A 1 286 ? -9.812 -2.242 -7.527 1 98.5 286 PHE A N 1
ATOM 2113 C CA . PHE A 1 286 ? -8.914 -2.352 -6.387 1 98.5 286 PHE A CA 1
ATOM 2114 C C . PHE A 1 286 ? -8.07 -1.091 -6.234 1 98.5 286 PHE A C 1
ATOM 2116 O O . PHE A 1 286 ? -7.887 -0.589 -5.125 1 98.5 286 PHE A O 1
ATOM 2123 N N . THR A 1 287 ? -7.516 -0.591 -7.352 1 98.44 287 THR A N 1
ATOM 2124 C CA . THR A 1 287 ? -6.754 0.654 -7.344 1 98.44 287 THR A CA 1
ATOM 2125 C C . THR A 1 287 ? -7.609 1.808 -6.828 1 98.44 287 THR A C 1
ATOM 2127 O O . THR A 1 287 ? -7.141 2.631 -6.039 1 98.44 287 THR A O 1
ATOM 2130 N N . HIS A 1 288 ? -8.805 1.807 -7.285 1 96.88 288 HIS A N 1
ATOM 2131 C CA . HIS A 1 288 ? -9.734 2.855 -6.887 1 96.88 288 HIS A CA 1
ATOM 2132 C C . HIS A 1 288 ? -10.047 2.775 -5.395 1 96.88 288 HIS A C 1
ATOM 2134 O O . HIS A 1 288 ? -10.008 3.787 -4.691 1 96.88 288 HIS A O 1
ATOM 2140 N N . ASP A 1 289 ? -10.305 1.6 -4.887 1 96.75 289 ASP A N 1
ATOM 2141 C CA . ASP A 1 289 ? -10.797 1.398 -3.525 1 96.75 289 ASP A CA 1
ATOM 2142 C C . ASP A 1 289 ? -9.641 1.409 -2.523 1 96.75 289 ASP A C 1
ATOM 2144 O O . ASP A 1 289 ? -9.781 1.924 -1.413 1 96.75 289 ASP A O 1
ATOM 2148 N N . HIS A 1 290 ? -8.492 0.855 -2.906 1 98.19 290 HIS A N 1
ATOM 2149 C CA . HIS A 1 290 ? -7.457 0.603 -1.908 1 98.19 290 HIS A CA 1
ATOM 2150 C C . HIS A 1 290 ? -6.191 1.396 -2.213 1 98.19 290 HIS A C 1
ATOM 2152 O O . HIS A 1 290 ? -5.234 1.374 -1.435 1 98.19 290 HIS A O 1
ATOM 2158 N N . LYS A 1 291 ? -6.16 2.062 -3.367 1 98.38 291 LYS A N 1
ATOM 2159 C CA . LYS A 1 291 ? -5.062 2.957 -3.719 1 98.38 291 LYS A CA 1
ATOM 2160 C C . LYS A 1 291 ? -3.756 2.188 -3.883 1 98.38 291 LYS A C 1
ATOM 2162 O O . LYS A 1 291 ? -2.68 2.707 -3.582 1 98.38 291 LYS A O 1
ATOM 2167 N N . LEU A 1 292 ? -3.828 0.906 -4.301 1 98.62 292 LEU A N 1
ATOM 2168 C CA . LEU A 1 292 ? -2.688 0.036 -4.559 1 98.62 292 LEU A CA 1
ATOM 2169 C C . LEU A 1 292 ? -2.684 -0.441 -6.008 1 98.62 292 LEU A C 1
ATOM 2171 O O . LEU A 1 292 ? -3.715 -0.881 -6.523 1 98.62 292 LEU A O 1
ATOM 2175 N N . LEU A 1 293 ? -1.565 -0.275 -6.66 1 98.69 293 LEU A N 1
ATOM 2176 C CA . LEU A 1 293 ? -1.383 -0.869 -7.98 1 98.69 293 LEU A CA 1
ATOM 2177 C C . LEU A 1 293 ? -0.825 -2.283 -7.863 1 98.69 293 LEU A C 1
ATOM 2179 O O . LEU A 1 293 ? 0.184 -2.506 -7.191 1 98.69 293 LEU A O 1
ATOM 2183 N N . VAL A 1 294 ? -1.481 -3.221 -8.469 1 98.56 294 VAL A N 1
ATOM 2184 C CA . VAL A 1 294 ? -0.98 -4.59 -8.492 1 98.56 294 VAL A CA 1
ATOM 2185 C C . VAL A 1 294 ? -0.964 -5.109 -9.93 1 98.56 294 VAL A C 1
ATOM 2187 O O . VAL A 1 294 ? -1.711 -4.621 -10.781 1 98.56 294 VAL A O 1
ATOM 2190 N N . GLU A 1 295 ? -0.103 -6.094 -10.25 1 98.12 295 GLU A N 1
ATOM 2191 C CA . GLU A 1 295 ? -0.048 -6.711 -11.57 1 98.12 295 GLU A CA 1
ATOM 2192 C C . GLU A 1 295 ? -1.336 -7.469 -11.875 1 98.12 295 GLU A C 1
ATOM 2194 O O . GLU A 1 295 ? -2.074 -7.848 -10.969 1 98.12 295 GLU A O 1
ATOM 2199 N N . LEU A 1 296 ? -1.529 -7.691 -13.117 1 98.06 296 LEU A N 1
ATOM 2200 C CA . LEU A 1 296 ? -2.74 -8.367 -13.578 1 98.06 296 LEU A CA 1
ATOM 2201 C C . LEU A 1 296 ? -2.861 -9.75 -12.945 1 98.06 296 LEU A C 1
ATOM 2203 O O . LEU A 1 296 ? -3.969 -10.203 -12.648 1 98.06 296 LEU A O 1
ATOM 2207 N N . ALA A 1 297 ? -1.758 -10.422 -12.742 1 98 297 ALA A N 1
ATOM 2208 C CA . ALA A 1 297 ? -1.763 -11.719 -12.062 1 98 297 ALA A CA 1
ATOM 2209 C C . ALA A 1 297 ? -2.379 -11.602 -10.672 1 98 297 ALA A C 1
ATOM 2211 O O . ALA A 1 297 ? -3.211 -12.422 -10.281 1 98 297 ALA A O 1
ATOM 2212 N N . CYS A 1 298 ? -1.976 -10.633 -9.922 1 98.5 298 CYS A N 1
ATOM 2213 C CA . CYS A 1 298 ? -2.512 -10.422 -8.586 1 98.5 298 CYS A CA 1
ATOM 2214 C C . CYS A 1 298 ? -3.979 -10.016 -8.641 1 98.5 298 CYS A C 1
ATOM 2216 O O . CYS A 1 298 ? -4.785 -10.461 -7.82 1 98.5 298 CYS A O 1
ATOM 2218 N N . ALA A 1 299 ? -4.324 -9.195 -9.625 1 98.69 299 ALA A N 1
ATOM 2219 C CA . ALA A 1 299 ? -5.715 -8.781 -9.805 1 98.69 299 ALA A CA 1
ATOM 2220 C C . ALA A 1 299 ? -6.613 -9.984 -10.07 1 98.69 299 ALA A C 1
ATOM 2222 O O . ALA A 1 299 ? -7.789 -9.984 -9.695 1 98.69 299 ALA A O 1
ATOM 2223 N N . THR A 1 300 ? -6.066 -10.992 -10.688 1 98.81 300 THR A N 1
ATOM 2224 C CA . THR A 1 300 ? -6.809 -12.219 -10.945 1 98.81 300 THR A CA 1
ATOM 2225 C C . THR A 1 300 ? -7.309 -12.828 -9.633 1 98.81 300 THR A C 1
ATOM 2227 O O . THR A 1 300 ? -8.461 -13.258 -9.547 1 98.81 300 THR A O 1
ATOM 2230 N N . THR A 1 301 ? -6.496 -12.812 -8.594 1 98.81 301 THR A N 1
ATOM 2231 C CA . THR A 1 301 ? -6.883 -13.281 -7.27 1 98.81 301 THR A CA 1
ATOM 2232 C C . THR A 1 301 ? -8.094 -12.516 -6.754 1 98.81 301 THR A C 1
ATOM 2234 O O . THR A 1 301 ? -8.93 -13.07 -6.039 1 98.81 301 THR A O 1
ATOM 2237 N N . LEU A 1 302 ? -8.289 -11.266 -7.18 1 98.75 302 LEU A N 1
ATOM 2238 C CA . LEU A 1 302 ? -9.258 -10.344 -6.594 1 98.75 302 LEU A CA 1
ATOM 2239 C C . LEU A 1 302 ? -10.57 -10.367 -7.371 1 98.75 302 LEU A C 1
ATOM 2241 O O . LEU A 1 302 ? -11.531 -9.703 -6.988 1 98.75 302 LEU A O 1
ATOM 2245 N N . THR A 1 303 ? -10.68 -11.133 -8.445 1 98.5 303 THR A N 1
ATOM 2246 C CA . THR A 1 303 ? -11.875 -11.117 -9.273 1 98.5 303 THR A CA 1
ATOM 2247 C C . THR A 1 303 ? -13.109 -11.484 -8.453 1 98.5 303 THR A C 1
ATOM 2249 O O . THR A 1 303 ? -14.117 -10.781 -8.484 1 98.5 303 THR A O 1
ATOM 2252 N N . PRO A 1 304 ? -13.055 -12.531 -7.559 1 98.5 304 PRO A N 1
ATOM 2253 C CA . PRO A 1 304 ? -14.234 -12.828 -6.75 1 98.5 304 PRO A CA 1
ATOM 2254 C C . PRO A 1 304 ? -14.539 -11.75 -5.719 1 98.5 304 PRO A C 1
ATOM 2256 O O . PRO A 1 304 ? -15.68 -11.602 -5.289 1 98.5 304 PRO A O 1
ATOM 2259 N N . ALA A 1 305 ? -13.539 -11.008 -5.293 1 98.38 305 ALA A N 1
ATOM 2260 C CA . ALA A 1 305 ? -13.719 -9.93 -4.328 1 98.38 305 ALA A CA 1
ATOM 2261 C C . ALA A 1 305 ? -14.672 -8.859 -4.875 1 98.38 305 ALA A C 1
ATOM 2263 O O . ALA A 1 305 ? -15.352 -8.18 -4.109 1 98.38 305 ALA A O 1
ATOM 2264 N N . TYR A 1 306 ? -14.711 -8.781 -6.195 1 97.56 306 TYR A N 1
ATOM 2265 C CA . TYR A 1 306 ? -15.5 -7.711 -6.805 1 97.56 306 TYR A CA 1
ATOM 2266 C C . TYR A 1 306 ? -16.641 -8.281 -7.625 1 97.56 306 TYR A C 1
ATOM 2268 O O . TYR A 1 306 ? -17.234 -7.582 -8.445 1 97.56 306 TYR A O 1
ATOM 2276 N N . SER A 1 307 ? -16.922 -9.516 -7.48 1 96.88 307 SER A N 1
ATOM 2277 C CA . SER A 1 307 ? -18.047 -10.203 -8.133 1 96.88 307 SER A CA 1
ATOM 2278 C C . SER A 1 307 ? -18.828 -11.047 -7.137 1 96.88 307 SER A C 1
ATOM 2280 O O . SER A 1 307 ? -18.547 -12.242 -6.969 1 96.88 307 SER A O 1
ATOM 2282 N N . PRO A 1 308 ? -19.906 -10.461 -6.598 1 95.81 308 PRO A N 1
ATOM 2283 C CA . PRO A 1 308 ? -20.688 -11.211 -5.602 1 95.81 308 PRO A CA 1
ATOM 2284 C C . PRO A 1 308 ? -21.172 -12.562 -6.125 1 95.81 308 PRO A C 1
ATOM 2286 O O . PRO A 1 308 ? -21.094 -13.562 -5.414 1 95.81 308 PRO A O 1
ATOM 2289 N N . ALA A 1 309 ? -21.562 -12.578 -7.379 1 94.94 309 ALA A N 1
ATOM 2290 C CA . ALA A 1 309 ? -22.062 -13.828 -7.953 1 94.94 309 ALA A CA 1
ATOM 2291 C C . ALA A 1 309 ? -20.969 -14.898 -7.953 1 94.94 309 ALA A C 1
ATOM 2293 O O . ALA A 1 309 ? -21.219 -16.047 -7.574 1 94.94 309 ALA A O 1
ATOM 2294 N N . LEU A 1 310 ? -19.828 -14.523 -8.391 1 97.44 310 LEU A N 1
ATOM 2295 C CA . LEU A 1 310 ? -18.703 -15.461 -8.414 1 97.44 310 LEU A CA 1
ATOM 2296 C C . LEU A 1 310 ? -18.297 -15.859 -7.004 1 97.44 310 LEU A C 1
ATOM 2298 O O . LEU A 1 310 ? -18.078 -17.047 -6.73 1 97.44 310 LEU A O 1
ATOM 2302 N N . PHE A 1 311 ? -18.281 -14.93 -6.094 1 97.81 311 PHE A N 1
ATOM 2303 C CA . PHE A 1 311 ? -17.875 -15.172 -4.715 1 97.81 311 PHE A CA 1
ATOM 2304 C C . PHE A 1 311 ? -18.812 -16.172 -4.043 1 97.81 311 PHE A C 1
ATOM 2306 O O . PHE A 1 311 ? -18.359 -17.141 -3.432 1 97.81 311 PHE A O 1
ATOM 2313 N N . HIS A 1 312 ? -20.109 -15.938 -4.156 1 95.81 312 HIS A N 1
ATOM 2314 C CA . HIS A 1 312 ? -21.078 -16.781 -3.471 1 95.81 312 HIS A CA 1
ATOM 2315 C C . HIS A 1 312 ? -21.094 -18.188 -4.055 1 95.81 312 HIS A C 1
ATOM 2317 O O . HIS A 1 312 ? -21.375 -19.156 -3.344 1 95.81 312 HIS A O 1
ATOM 2323 N N . LYS A 1 313 ? -20.719 -18.25 -5.305 1 96.31 313 LYS A N 1
ATOM 2324 C CA . LYS A 1 313 ? -20.578 -19.562 -5.922 1 96.31 313 LYS A CA 1
ATOM 2325 C C . LYS A 1 313 ? -19.391 -20.328 -5.344 1 96.31 313 LYS A C 1
ATOM 2327 O O . LYS A 1 313 ? -19.453 -21.531 -5.121 1 96.31 313 LYS A O 1
ATOM 2332 N N . LEU A 1 314 ? -18.359 -19.656 -5.062 1 97.88 314 LEU A N 1
ATOM 2333 C CA . LEU A 1 314 ? -17.094 -20.266 -4.652 1 97.88 314 LEU A CA 1
ATOM 2334 C C . LEU A 1 314 ? -17.078 -20.531 -3.15 1 97.88 314 LEU A C 1
ATOM 2336 O O . LEU A 1 314 ? -16.438 -21.469 -2.689 1 97.88 314 LEU A O 1
ATOM 2340 N N . VAL A 1 315 ? -17.641 -19.672 -2.418 1 96.62 315 VAL A N 1
ATOM 2341 C CA . VAL A 1 315 ? -17.719 -19.781 -0.964 1 96.62 315 VAL A CA 1
ATOM 2342 C C . VAL A 1 315 ? -19.172 -19.719 -0.507 1 96.62 315 VAL A C 1
ATOM 2344 O O . VAL A 1 315 ? -19.625 -18.672 -0.019 1 96.62 315 VAL A O 1
ATOM 2347 N N . PRO A 1 316 ? -19.844 -20.781 -0.553 1 89.25 316 PRO A N 1
ATOM 2348 C CA . PRO A 1 316 ? -21.266 -20.781 -0.176 1 89.25 316 PRO A CA 1
ATOM 2349 C C . PRO A 1 316 ? -21.469 -20.453 1.302 1 89.25 316 PRO A C 1
ATOM 2351 O O . PRO A 1 316 ? -20.594 -20.703 2.125 1 89.25 316 PRO A O 1
ATOM 2354 N N . GLU A 1 317 ? -22.562 -19.766 1.595 1 83.62 317 GLU A N 1
ATOM 2355 C CA . GLU A 1 317 ? -22.906 -19.391 2.963 1 83.62 317 GLU A CA 1
ATOM 2356 C C . GLU A 1 317 ? -23.172 -20.625 3.824 1 83.62 317 GLU A C 1
ATOM 2358 O O . GLU A 1 317 ? -23.812 -21.578 3.377 1 83.62 317 GLU A O 1
ATOM 2363 N N . PRO A 1 318 ? -22.484 -20.5 4.953 1 73.75 318 PRO A N 1
ATOM 2364 C CA . PRO A 1 318 ? -22.828 -21.609 5.832 1 73.75 318 PRO A CA 1
ATOM 2365 C C . PRO A 1 318 ? -24.297 -21.594 6.27 1 73.75 318 PRO A C 1
ATOM 2367 O O . PRO A 1 318 ? -24.906 -20.531 6.371 1 73.75 318 PRO A O 1
ATOM 2370 N N . ALA A 1 319 ? -25.062 -22.656 6.227 1 60.69 319 ALA A N 1
ATOM 2371 C CA . ALA A 1 319 ? -26.469 -22.781 6.57 1 60.69 319 ALA A CA 1
ATOM 2372 C C . ALA A 1 319 ? -26.781 -22.094 7.895 1 60.69 319 ALA A C 1
ATOM 2374 O O . ALA A 1 319 ? -27.828 -21.469 8.047 1 60.69 319 ALA A O 1
ATOM 2375 N N . ASN A 1 320 ? -26.062 -22.125 8.938 1 58.94 320 ASN A N 1
ATOM 2376 C CA . ASN A 1 320 ? -26.5 -21.703 10.266 1 58.94 320 ASN A CA 1
ATOM 2377 C C . ASN A 1 320 ? -25.594 -20.609 10.828 1 58.94 320 ASN A C 1
ATOM 2379 O O . ASN A 1 320 ? -25.625 -20.328 12.031 1 58.94 320 ASN A O 1
ATOM 2383 N N . SER A 1 321 ? -24.75 -20 10.047 1 61.28 321 SER A N 1
ATOM 2384 C CA . SER A 1 321 ? -23.781 -19.234 10.836 1 61.28 321 SER A CA 1
ATOM 2385 C C . SER A 1 321 ? -24.172 -17.766 10.906 1 61.28 321 SER A C 1
ATOM 2387 O O . SER A 1 321 ? -24.547 -17.172 9.898 1 61.28 321 SER A O 1
ATOM 2389 N N . MET A 1 322 ? -24.469 -17.328 12.133 1 58.84 322 MET A N 1
ATOM 2390 C CA . MET A 1 322 ? -24.688 -15.93 12.477 1 58.84 322 MET A CA 1
ATOM 2391 C C . MET A 1 322 ? -23.453 -15.094 12.18 1 58.84 322 MET A C 1
ATOM 2393 O O . MET A 1 322 ? -23.516 -13.867 12.141 1 58.84 322 MET A O 1
ATOM 2397 N N . GLN A 1 323 ? -22.359 -15.945 11.992 1 69.5 323 GLN A N 1
ATOM 2398 C CA . GLN A 1 323 ? -21.141 -15.164 11.797 1 69.5 323 GLN A CA 1
ATOM 2399 C C . GLN A 1 323 ? -20.812 -15.023 10.312 1 69.5 323 GLN A C 1
ATOM 2401 O O . GLN A 1 323 ? -20.938 -15.977 9.547 1 69.5 323 GLN A O 1
ATOM 2406 N N . GLY A 1 324 ? -20.609 -13.891 9.82 1 86.38 324 GLY A N 1
ATOM 2407 C CA . GLY A 1 324 ? -20.234 -13.625 8.438 1 86.38 324 GLY A CA 1
ATOM 2408 C C . GLY A 1 324 ? -18.984 -14.375 8 1 86.38 324 GLY A C 1
ATOM 2409 O O . GLY A 1 324 ? -18.125 -14.703 8.82 1 86.38 324 GLY A O 1
ATOM 2410 N N . ARG A 1 325 ? -18.922 -14.992 6.828 1 94.06 325 ARG A N 1
ATOM 2411 C CA . ARG A 1 325 ? -17.75 -15.656 6.258 1 94.06 325 ARG A CA 1
ATOM 2412 C C . ARG A 1 325 ? -16.516 -14.781 6.379 1 94.06 325 ARG A C 1
ATOM 2414 O O . ARG A 1 325 ? -16.594 -13.562 6.246 1 94.06 325 ARG A O 1
ATOM 2421 N N . THR A 1 326 ? -15.453 -15.391 6.754 1 96.88 326 THR A N 1
ATOM 2422 C CA . THR A 1 326 ? -14.148 -14.742 6.758 1 96.88 326 THR A CA 1
ATOM 2423 C C . THR A 1 326 ? -13.258 -15.297 5.648 1 96.88 326 THR A C 1
ATOM 2425 O O . THR A 1 326 ? -13.008 -16.5 5.598 1 96.88 326 THR A O 1
ATOM 2428 N N . VAL A 1 327 ? -12.797 -14.453 4.785 1 98.38 327 VAL A N 1
ATOM 2429 C CA . VAL A 1 327 ? -11.977 -14.922 3.674 1 98.38 327 VAL A CA 1
ATOM 2430 C C . VAL A 1 327 ? -10.711 -14.07 3.57 1 98.38 327 VAL A C 1
ATOM 2432 O O . VAL A 1 327 ? -10.68 -12.938 4.051 1 98.38 327 VAL A O 1
ATOM 2435 N N . VAL A 1 328 ? -9.648 -14.648 3.029 1 98.94 328 VAL A N 1
ATOM 2436 C CA . VAL A 1 328 ? -8.375 -13.961 2.84 1 98.94 328 VAL A CA 1
ATOM 2437 C C . VAL A 1 328 ? -8.016 -13.93 1.354 1 98.94 328 VAL A C 1
ATOM 2439 O O . VAL A 1 328 ? -7.98 -14.977 0.699 1 98.94 328 VAL A O 1
ATOM 2442 N N . PHE A 1 329 ? -7.859 -12.781 0.817 1 98.94 329 PHE A N 1
ATOM 2443 C CA . PHE A 1 329 ? -7.293 -12.602 -0.513 1 98.94 329 PHE A CA 1
ATOM 2444 C C . PHE A 1 329 ? -5.809 -12.273 -0.428 1 98.94 329 PHE A C 1
ATOM 2446 O O . PHE A 1 329 ? -5.418 -11.289 0.201 1 98.94 329 PHE A O 1
ATOM 2453 N N . VAL A 1 330 ? -4.965 -13.086 -1.056 1 98.94 330 VAL A N 1
ATOM 2454 C CA . VAL A 1 330 ? -3.537 -12.781 -1.081 1 98.94 330 VAL A CA 1
ATOM 2455 C C . VAL A 1 330 ? -3.254 -11.727 -2.143 1 98.94 330 VAL A C 1
ATOM 2457 O O . VAL A 1 330 ? -3.42 -11.977 -3.34 1 98.94 330 VAL A O 1
ATOM 2460 N N . VAL A 1 331 ? -2.887 -10.578 -1.717 1 98.88 331 VAL A N 1
ATOM 2461 C CA . VAL A 1 331 ? -2.428 -9.531 -2.627 1 98.88 331 VAL A CA 1
ATOM 2462 C C . VAL A 1 331 ? -0.958 -9.758 -2.971 1 98.88 331 VAL A C 1
ATOM 2464 O O . VAL A 1 331 ? -0.069 -9.195 -2.326 1 98.88 331 VAL A O 1
ATOM 2467 N N . CYS A 1 332 ? -0.732 -10.469 -4.004 1 98.62 332 CYS A N 1
ATOM 2468 C CA . CYS A 1 332 ? 0.579 -11.07 -4.227 1 98.62 332 CYS A CA 1
ATOM 2469 C C . CYS A 1 332 ? 1.544 -10.062 -4.84 1 98.62 332 CYS A C 1
ATOM 2471 O O . CYS A 1 332 ? 2.758 -10.281 -4.832 1 98.62 332 CYS A O 1
ATOM 2473 N N . GLY A 1 333 ? 1.013 -9.008 -5.441 1 98 333 GLY A N 1
ATOM 2474 C CA . GLY A 1 333 ? 1.847 -7.879 -5.828 1 98 333 GLY A CA 1
ATOM 2475 C C . GLY A 1 333 ? 2.361 -7.977 -7.25 1 98 333 GLY A C 1
ATOM 2476 O O . GLY A 1 333 ? 1.681 -8.516 -8.125 1 98 333 GLY A O 1
ATOM 2477 N N . GLY A 1 334 ? 3.52 -7.418 -7.422 1 97.38 334 GLY A N 1
ATOM 2478 C CA . GLY A 1 334 ? 4.242 -7.312 -8.68 1 97.38 334 GLY A CA 1
ATOM 2479 C C . GLY A 1 334 ? 4.758 -5.914 -8.953 1 97.38 334 GLY A C 1
ATOM 2480 O O . GLY A 1 334 ? 4.109 -4.926 -8.594 1 97.38 334 GLY A O 1
ATOM 2481 N N . PHE A 1 335 ? 5.902 -5.863 -9.695 1 97.06 335 PHE A N 1
ATOM 2482 C CA . PHE A 1 335 ? 6.543 -4.562 -9.852 1 97.06 335 PHE A CA 1
ATOM 2483 C C . PHE A 1 335 ? 6.336 -4.02 -11.258 1 97.06 335 PHE A C 1
ATOM 2485 O O . PHE A 1 335 ? 6.59 -2.842 -11.516 1 97.06 335 PHE A O 1
ATOM 2492 N N . LYS A 1 336 ? 5.805 -4.801 -12.18 1 95.56 336 LYS A N 1
ATOM 2493 C CA . LYS A 1 336 ? 5.746 -4.375 -13.57 1 95.56 336 LYS A CA 1
ATOM 2494 C C . LYS A 1 336 ? 4.48 -3.564 -13.844 1 95.56 336 LYS A C 1
ATOM 2496 O O . LYS A 1 336 ? 4.32 -3.008 -14.938 1 95.56 336 LYS A O 1
ATOM 2501 N N . VAL A 1 337 ? 3.654 -3.359 -12.93 1 97.19 337 VAL A N 1
ATOM 2502 C CA . VAL A 1 337 ? 2.412 -2.617 -13.117 1 97.19 337 VAL A CA 1
ATOM 2503 C C . VAL A 1 337 ? 2.693 -1.117 -13.047 1 97.19 337 VAL A C 1
ATOM 2505 O O . VAL A 1 337 ? 3.564 -0.676 -12.297 1 97.19 337 VAL A O 1
ATOM 2508 N N . SER A 1 338 ? 1.995 -0.283 -13.859 1 96.62 338 SER A N 1
ATOM 2509 C CA . SER A 1 338 ? 2.117 1.171 -13.875 1 96.62 338 SER A CA 1
ATOM 2510 C C . SER A 1 338 ? 0.747 1.841 -13.883 1 96.62 338 SER A C 1
ATOM 2512 O O . SER A 1 338 ? -0.27 1.182 -14.102 1 96.62 338 SER A O 1
ATOM 2514 N N . ASN A 1 339 ? 0.803 3.1 -13.555 1 97.38 339 ASN A N 1
ATOM 2515 C CA . ASN A 1 339 ? -0.419 3.887 -13.672 1 97.38 339 ASN A CA 1
ATOM 2516 C C . ASN A 1 339 ? -0.994 3.818 -15.086 1 97.38 339 ASN A C 1
ATOM 2518 O O . ASN A 1 339 ? -2.213 3.799 -15.266 1 97.38 339 ASN A O 1
ATOM 2522 N N . GLU A 1 340 ? -0.179 3.811 -16.094 1 96.06 340 GLU A N 1
ATOM 2523 C CA . GLU A 1 340 ? -0.594 3.713 -17.5 1 96.06 340 GLU A CA 1
ATOM 2524 C C . GLU A 1 340 ? -1.29 2.385 -17.781 1 96.06 340 GLU A C 1
ATOM 2526 O O . GLU A 1 340 ? -2.236 2.326 -18.562 1 96.06 340 GLU A O 1
ATOM 2531 N N . ASP A 1 341 ? -0.775 1.337 -17.172 1 97.19 341 ASP A N 1
ATOM 2532 C CA . ASP A 1 341 ? -1.427 0.038 -17.312 1 97.19 341 ASP A CA 1
ATOM 2533 C C . ASP A 1 341 ? -2.865 0.085 -16.812 1 97.19 341 ASP A C 1
ATOM 2535 O O . ASP A 1 341 ? -3.777 -0.432 -17.453 1 97.19 341 ASP A O 1
ATOM 2539 N N . ILE A 1 342 ? -3.047 0.698 -15.625 1 98.31 342 ILE A N 1
ATOM 2540 C CA . ILE A 1 342 ? -4.379 0.784 -15.031 1 98.31 342 ILE A CA 1
ATOM 2541 C C . ILE A 1 342 ? -5.312 1.542 -15.977 1 98.31 342 ILE A C 1
ATOM 2543 O O . ILE A 1 342 ? -6.461 1.142 -16.172 1 98.31 342 ILE A O 1
ATOM 2547 N N . GLU A 1 343 ? -4.828 2.596 -16.578 1 96.69 343 GLU A N 1
ATOM 2548 C CA . GLU A 1 343 ? -5.621 3.354 -17.547 1 96.69 343 GLU A CA 1
ATOM 2549 C C . GLU A 1 343 ? -5.969 2.504 -18.766 1 96.69 343 GLU A C 1
ATOM 2551 O O . GLU A 1 343 ? -7.09 2.568 -19.266 1 96.69 343 GLU A O 1
ATOM 2556 N N . PHE A 1 344 ? -4.973 1.799 -19.234 1 97 344 PHE A N 1
ATOM 2557 C CA . PHE A 1 344 ? -5.172 0.909 -20.375 1 97 344 PHE A CA 1
ATOM 2558 C C . PHE A 1 344 ? -6.238 -0.135 -20.062 1 97 344 PHE A C 1
ATOM 2560 O O . PHE A 1 344 ? -7.125 -0.387 -20.875 1 97 344 PHE A O 1
ATOM 2567 N N . TYR A 1 345 ? -6.168 -0.743 -18.859 1 97.44 345 TYR A N 1
ATOM 2568 C CA . TYR A 1 345 ? -7.164 -1.717 -18.422 1 97.44 345 TYR A CA 1
ATOM 2569 C C . TYR A 1 345 ? -8.555 -1.1 -18.422 1 97.44 345 TYR A C 1
ATOM 2571 O O . TYR A 1 345 ? -9.523 -1.713 -18.875 1 97.44 345 TYR A O 1
ATOM 2579 N N . LYS A 1 346 ? -8.625 0.056 -17.844 1 95.94 346 LYS A N 1
ATOM 2580 C CA . LYS A 1 346 ? -9.906 0.751 -17.75 1 95.94 346 LYS A CA 1
ATOM 2581 C C . LYS A 1 346 ? -10.539 0.925 -19.141 1 95.94 346 LYS A C 1
ATOM 2583 O O . LYS A 1 346 ? -11.727 0.668 -19.312 1 95.94 346 LYS A O 1
ATOM 2588 N N . LYS A 1 347 ? -9.766 1.334 -20.078 1 95.69 347 LYS A N 1
ATOM 2589 C CA . LYS A 1 347 ? -10.242 1.543 -21.453 1 95.69 347 LYS A CA 1
ATOM 2590 C C . LYS A 1 347 ? -10.75 0.24 -22.062 1 95.69 347 LYS A C 1
ATOM 2592 O O . LYS A 1 347 ? -11.797 0.222 -22.719 1 95.69 347 LYS A O 1
ATOM 2597 N N . LEU A 1 348 ? -10.023 -0.848 -21.844 1 95.06 348 LEU A N 1
ATOM 2598 C CA . LEU A 1 348 ? -10.414 -2.137 -22.406 1 95.06 348 LEU A CA 1
ATOM 2599 C C . LEU A 1 348 ? -11.711 -2.635 -21.766 1 95.06 348 LEU A C 1
ATOM 2601 O O . LEU A 1 348 ? -12.57 -3.182 -22.469 1 95.06 348 LEU A O 1
ATOM 2605 N N . VAL A 1 349 ? -11.805 -2.465 -20.469 1 94.5 349 VAL A N 1
ATOM 2606 C CA . VAL A 1 349 ? -13.008 -2.898 -19.766 1 94.5 349 VAL A CA 1
ATOM 2607 C C . VAL A 1 349 ? -14.211 -2.111 -20.266 1 94.5 349 VAL A C 1
ATOM 2609 O O . VAL A 1 349 ? -15.289 -2.678 -20.469 1 94.5 349 VAL A O 1
ATOM 2612 N N . GLU A 1 350 ? -14.047 -0.843 -20.469 1 91.06 350 GLU A N 1
ATOM 2613 C CA . GLU A 1 350 ? -15.133 0.026 -20.922 1 91.06 350 GLU A CA 1
ATOM 2614 C C . GLU A 1 350 ? -15.578 -0.323 -22.328 1 91.06 350 GLU A C 1
ATOM 2616 O O . GLU A 1 350 ? -16.734 -0.106 -22.703 1 91.06 350 GLU A O 1
ATOM 2621 N N . GLN A 1 351 ? -14.719 -0.856 -23.078 1 89.12 351 GLN A N 1
ATOM 2622 C CA . GLN A 1 351 ? -15.016 -1.199 -24.469 1 89.12 351 GLN A CA 1
ATOM 2623 C C . GLN A 1 351 ? -15.891 -2.443 -24.562 1 89.12 351 GLN A C 1
ATOM 2625 O O . GLN A 1 351 ? -16.516 -2.701 -25.594 1 89.12 351 GLN A O 1
ATOM 2630 N N . ASN A 1 352 ? -15.844 -3.219 -23.453 1 82 352 ASN A N 1
ATOM 2631 C CA . ASN A 1 352 ? -16.703 -4.395 -23.453 1 82 352 ASN A CA 1
ATOM 2632 C C . ASN A 1 352 ? -18.188 -4.004 -23.438 1 82 352 ASN A C 1
ATOM 2634 O O . ASN A 1 352 ? -18.672 -3.396 -22.484 1 82 352 ASN A O 1
ATOM 2638 N N . THR A 1 353 ? -18.953 -4.473 -24.422 1 77 353 THR A N 1
ATOM 2639 C CA . THR A 1 353 ? -20.359 -4.117 -24.562 1 77 353 THR A CA 1
ATOM 2640 C C . THR A 1 353 ? -21.25 -5.336 -24.328 1 77 353 THR A C 1
ATOM 2642 O O . THR A 1 353 ? -22.484 -5.246 -24.438 1 77 353 THR A O 1
ATOM 2645 N N . THR A 1 354 ? -20.703 -6.48 -24.062 1 74.25 354 THR A N 1
ATOM 2646 C CA . THR A 1 354 ? -21.469 -7.719 -23.953 1 74.25 354 THR A CA 1
ATOM 2647 C C . THR A 1 354 ? -22.125 -7.828 -22.578 1 74.25 354 THR A C 1
ATOM 2649 O O . THR A 1 354 ? -22.953 -8.711 -22.344 1 74.25 354 THR A O 1
ATOM 2652 N N . GLY A 1 355 ? -21.844 -6.996 -21.672 1 79.44 355 GLY A N 1
ATOM 2653 C CA . GLY A 1 355 ? -22.531 -6.914 -20.391 1 79.44 355 GLY A CA 1
ATOM 2654 C C . GLY A 1 355 ? -21.938 -7.828 -19.344 1 79.44 355 GLY A C 1
ATOM 2655 O O . GLY A 1 355 ? -22.234 -7.707 -18.156 1 79.44 355 GLY A O 1
ATOM 2656 N N . GLY A 1 356 ? -21.078 -8.977 -19.859 1 90.62 356 GLY A N 1
ATOM 2657 C CA . GLY A 1 356 ? -20.469 -9.844 -18.859 1 90.62 356 GLY A CA 1
ATOM 2658 C C . GLY A 1 356 ? -19.391 -10.742 -19.438 1 90.62 356 GLY A C 1
ATOM 2659 O O . GLY A 1 356 ? -18.984 -10.578 -20.594 1 90.62 356 GLY A O 1
ATOM 2660 N N . TRP A 1 357 ? -18.812 -11.578 -18.547 1 93.94 357 TRP A N 1
ATOM 2661 C CA . TRP A 1 357 ? -17.734 -12.477 -18.938 1 93.94 357 TRP A CA 1
ATOM 2662 C C . TRP A 1 357 ? -17.953 -13.875 -18.391 1 93.94 357 TRP A C 1
ATOM 2664 O O . TRP A 1 357 ? -18.453 -14.039 -17.281 1 93.94 357 TRP A O 1
ATOM 2674 N N . GLU A 1 358 ? -17.578 -14.82 -19.172 1 94.88 358 GLU A N 1
ATOM 2675 C CA . GLU A 1 358 ? -17.703 -16.219 -18.766 1 94.88 358 GLU A CA 1
ATOM 2676 C C . GLU A 1 358 ? -16.484 -16.672 -17.969 1 94.88 358 GLU A C 1
ATOM 2678 O O . GLU A 1 358 ? -15.352 -16.406 -18.359 1 94.88 358 GLU A O 1
ATOM 2683 N N . VAL A 1 359 ? -16.734 -17.344 -16.891 1 97.31 359 VAL A N 1
ATOM 2684 C CA . VAL A 1 359 ? -15.711 -17.922 -16.031 1 97.31 359 VAL A CA 1
ATOM 2685 C C . VAL A 1 359 ? -15.859 -19.453 -15.992 1 97.31 359 VAL A C 1
ATOM 2687 O O . VAL A 1 359 ? -16.969 -19.969 -16.094 1 97.31 359 VAL A O 1
ATOM 2690 N N . SER A 1 360 ? -14.758 -20.188 -15.961 1 97.06 360 SER A N 1
ATOM 2691 C CA . SER A 1 360 ? -14.781 -21.641 -15.828 1 97.06 360 SER A CA 1
ATOM 2692 C C . SER A 1 360 ? -14.383 -22.062 -14.414 1 97.06 360 SER A C 1
ATOM 2694 O O . SER A 1 360 ? -13.406 -21.547 -13.859 1 97.06 360 SER A O 1
ATOM 2696 N N . ILE A 1 361 ? -15.109 -22.953 -13.875 1 97.56 361 ILE A N 1
ATOM 2697 C CA . ILE A 1 361 ? -14.867 -23.438 -12.523 1 97.56 361 ILE A CA 1
ATOM 2698 C C . ILE A 1 361 ? -14.672 -24.953 -12.531 1 97.56 361 ILE A C 1
ATOM 2700 O O . ILE A 1 361 ? -15.453 -25.672 -13.156 1 97.56 361 ILE A O 1
ATOM 2704 N N . ASN A 1 362 ? -13.602 -25.422 -11.977 1 96.5 362 ASN A N 1
ATOM 2705 C CA . ASN A 1 362 ? -13.289 -26.828 -11.805 1 96.5 362 ASN A CA 1
ATOM 2706 C C . ASN A 1 362 ? -13.406 -27.594 -13.125 1 96.5 362 ASN A C 1
ATOM 2708 O O . ASN A 1 362 ? -12.734 -27.266 -14.102 1 96.5 362 ASN A O 1
ATOM 2712 N N . GLU A 1 363 ? -14.234 -28.562 -13.219 1 92.81 363 GLU A N 1
ATOM 2713 C CA . GLU A 1 363 ? -14.273 -29.438 -14.383 1 92.81 363 GLU A CA 1
ATOM 2714 C C . GLU A 1 363 ? -15.055 -28.797 -15.523 1 92.81 363 GLU A C 1
ATOM 2716 O O . GLU A 1 363 ? -15.586 -29.5 -16.391 1 92.81 363 GLU A O 1
ATOM 2721 N N . GLY A 1 364 ? -15.117 -27.391 -15.438 1 87.75 364 GLY A N 1
ATOM 2722 C CA . GLY A 1 364 ? -15.625 -26.719 -16.609 1 87.75 364 GLY A CA 1
ATOM 2723 C C . GLY A 1 364 ? -16.984 -26.078 -16.391 1 87.75 364 GLY A C 1
ATOM 2724 O O . GLY A 1 364 ? -17.656 -25.688 -17.344 1 87.75 364 GLY A O 1
ATOM 2725 N N . GLU A 1 365 ? -17.484 -26.078 -15.188 1 94.06 365 GLU A N 1
ATOM 2726 C CA . GLU A 1 365 ? -18.688 -25.312 -14.922 1 94.06 365 GLU A CA 1
ATOM 2727 C C . GLU A 1 365 ? -18.5 -23.844 -15.328 1 94.06 365 GLU A C 1
ATOM 2729 O O . GLU A 1 365 ? -17.453 -23.25 -15.078 1 94.06 365 GLU A O 1
ATOM 2734 N N . LYS A 1 366 ? -19.531 -23.391 -16.047 1 95.25 366 LYS A N 1
ATOM 2735 C CA . LYS A 1 366 ? -19.453 -22.031 -16.547 1 95.25 366 LYS A CA 1
ATOM 2736 C C . LYS A 1 366 ? -20.344 -21.094 -15.75 1 95.25 366 LYS A C 1
ATOM 2738 O O . LYS A 1 366 ? -21.453 -21.469 -15.352 1 95.25 366 LYS A O 1
ATOM 2743 N N . LEU A 1 367 ? -19.859 -19.938 -15.43 1 95.81 367 LEU A N 1
ATOM 2744 C CA . LEU A 1 367 ? -20.609 -18.859 -14.781 1 95.81 367 LEU A CA 1
ATOM 2745 C C . LEU A 1 367 ? -20.406 -17.531 -15.5 1 95.81 367 LEU A C 1
ATOM 2747 O O . LEU A 1 367 ? -19.266 -17.188 -15.859 1 95.81 367 LEU A O 1
ATOM 2751 N N . ILE A 1 368 ? -21.484 -16.812 -15.742 1 94.56 368 ILE A N 1
ATOM 2752 C CA . ILE A 1 368 ? -21.391 -15.484 -16.344 1 94.56 368 ILE A CA 1
ATOM 2753 C C . ILE A 1 368 ? -21.344 -14.43 -15.234 1 94.56 368 ILE A C 1
ATOM 2755 O O . ILE A 1 368 ? -22.234 -14.367 -14.391 1 94.56 368 ILE A O 1
ATOM 2759 N N . VAL A 1 369 ? -20.297 -13.719 -15.234 1 94.06 369 VAL A N 1
ATOM 2760 C CA . VAL A 1 369 ? -20.141 -12.602 -14.305 1 94.06 369 VAL A CA 1
ATOM 2761 C C . VAL A 1 369 ? -20.5 -11.297 -15.008 1 94.06 369 VAL A C 1
ATOM 2763 O O . VAL A 1 369 ? -19.891 -10.945 -16.016 1 94.06 369 VAL A O 1
ATOM 2766 N N . GLU A 1 370 ? -21.359 -10.562 -14.43 1 89.12 370 GLU A N 1
ATOM 2767 C CA . GLU A 1 370 ? -21.828 -9.328 -15.062 1 89.12 370 GLU A CA 1
ATOM 2768 C C . GLU A 1 370 ? -20.797 -8.211 -14.922 1 89.12 370 GLU A C 1
ATOM 2770 O O . GLU A 1 370 ? -20.094 -8.133 -13.922 1 89.12 370 GLU A O 1
ATOM 2775 N N . LYS A 1 371 ? -20.859 -7.414 -15.977 1 85 371 LYS A N 1
ATOM 2776 C CA . LYS A 1 371 ? -20.047 -6.203 -15.938 1 85 371 LYS A CA 1
ATOM 2777 C C . LYS A 1 371 ? -20.516 -5.258 -14.836 1 85 371 LYS A C 1
ATOM 2779 O O . LYS A 1 371 ? -21.719 -5.09 -14.633 1 85 371 LYS A O 1
ATOM 2784 N N . ASN A 1 372 ? -19.688 -4.59 -13.953 1 68.56 372 ASN A N 1
ATOM 2785 C CA . ASN A 1 372 ? -19.969 -3.635 -12.883 1 68.56 372 ASN A CA 1
ATOM 2786 C C . ASN A 1 372 ? -20.75 -4.277 -11.742 1 68.56 372 ASN A C 1
ATOM 2788 O O . ASN A 1 372 ? -21.578 -3.627 -11.109 1 68.56 372 ASN A O 1
ATOM 2792 N N . ALA A 1 373 ? -20.719 -5.488 -11.727 1 66.44 373 ALA A N 1
ATOM 2793 C CA . ALA A 1 373 ? -21.406 -6.18 -10.641 1 66.44 373 ALA A CA 1
ATOM 2794 C C . ALA A 1 373 ? -20.891 -5.715 -9.281 1 66.44 373 ALA A C 1
ATOM 2796 O O . ALA A 1 373 ? -19.766 -5.242 -9.164 1 66.44 373 ALA A O 1
ATOM 2797 N N . MET B 1 1 ? -7.23 -1.493 29.484 1 48.31 1 MET B N 1
ATOM 2798 C CA . MET B 1 1 ? -7.328 -0.505 28.422 1 48.31 1 MET B CA 1
ATOM 2799 C C . MET B 1 1 ? -7.871 -1.139 27.141 1 48.31 1 MET B C 1
ATOM 2801 O O . MET B 1 1 ? -7.539 -2.281 26.828 1 48.31 1 MET B O 1
ATOM 2805 N N . SER B 1 2 ? -8.922 -0.502 26.609 1 71.12 2 SER B N 1
ATOM 2806 C CA . SER B 1 2 ? -9.586 -1.066 25.438 1 71.12 2 SER B CA 1
ATOM 2807 C C . SER B 1 2 ? -8.609 -1.254 24.281 1 71.12 2 SER B C 1
ATOM 2809 O O . SER B 1 2 ? -7.637 -0.509 24.156 1 71.12 2 SER B O 1
ATOM 2811 N N . VAL B 1 3 ? -8.633 -2.254 23.594 1 86.62 3 VAL B N 1
ATOM 2812 C CA . VAL B 1 3 ? -7.832 -2.58 22.422 1 86.62 3 VAL B CA 1
ATOM 2813 C C . VAL B 1 3 ? -7.973 -1.475 21.375 1 86.62 3 VAL B C 1
ATOM 2815 O O . VAL B 1 3 ? -9.086 -1.05 21.062 1 86.62 3 VAL B O 1
ATOM 2818 N N . PRO B 1 4 ? -6.879 -0.852 21.016 1 93 4 PRO B N 1
ATOM 2819 C CA . PRO B 1 4 ? -6.965 0.205 20 1 93 4 PRO B CA 1
ATOM 2820 C C . PRO B 1 4 ? -7.684 -0.251 18.734 1 93 4 PRO B C 1
ATOM 2822 O O . PRO B 1 4 ? -7.551 -1.409 18.328 1 93 4 PRO B O 1
ATOM 2825 N N . LEU B 1 5 ? -8.414 0.672 18.156 1 94 5 LEU B N 1
ATOM 2826 C CA . LEU B 1 5 ? -9.086 0.383 16.891 1 94 5 LEU B CA 1
ATOM 2827 C C . LEU B 1 5 ? -8.102 0.417 15.727 1 94 5 LEU B C 1
ATOM 2829 O O . LEU B 1 5 ? -8.328 -0.225 14.703 1 94 5 LEU B O 1
ATOM 2833 N N . TRP B 1 6 ? -7.027 1.286 15.875 1 93.56 6 TRP B N 1
ATOM 2834 C CA . TRP B 1 6 ? -6.047 1.371 14.797 1 93.56 6 TRP B CA 1
ATOM 2835 C C . TRP B 1 6 ? -5.152 0.136 14.781 1 93.56 6 TRP B C 1
ATOM 2837 O O . TRP B 1 6 ? -5.016 -0.556 15.789 1 93.56 6 TRP B O 1
ATOM 2847 N N . ASN B 1 7 ? -4.578 -0.168 13.633 1 91.31 7 ASN B N 1
ATOM 2848 C CA . ASN B 1 7 ? -3.637 -1.269 13.453 1 91.31 7 ASN B CA 1
ATOM 2849 C C . ASN B 1 7 ? -2.197 -0.768 13.391 1 91.31 7 ASN B C 1
ATOM 2851 O O . ASN B 1 7 ? -1.947 0.359 12.961 1 91.31 7 ASN B O 1
ATOM 2855 N N . GLU B 1 8 ? -1.302 -1.608 13.953 1 95.69 8 GLU B N 1
ATOM 2856 C CA . GLU B 1 8 ? 0.1 -1.311 13.672 1 95.69 8 GLU B CA 1
ATOM 2857 C C . GLU B 1 8 ? 0.368 -1.271 12.172 1 95.69 8 GLU B C 1
ATOM 2859 O O . GLU B 1 8 ? -0.053 -2.166 11.438 1 95.69 8 GLU B O 1
ATOM 2864 N N . THR B 1 9 ? 0.949 -0.177 11.719 1 97.81 9 THR B N 1
ATOM 2865 C CA . THR B 1 9 ? 1.245 -0.04 10.297 1 97.81 9 THR B CA 1
ATOM 2866 C C . THR B 1 9 ? 2.703 -0.394 10.008 1 97.81 9 THR B C 1
ATOM 2868 O O . THR B 1 9 ? 3.555 -0.294 10.891 1 97.81 9 THR B O 1
ATOM 2871 N N . PRO B 1 10 ? 3.008 -0.783 8.797 1 97.56 10 PRO B N 1
ATOM 2872 C CA . PRO B 1 10 ? 4.383 -1.159 8.461 1 97.56 10 PRO B CA 1
ATOM 2873 C C . PRO B 1 10 ? 5.324 0.041 8.391 1 97.56 10 PRO B C 1
ATOM 2875 O O . PRO B 1 10 ? 4.902 1.141 8.023 1 97.56 10 PRO B O 1
ATOM 2878 N N . LEU B 1 11 ? 6.512 -0.188 8.836 1 98.12 11 LEU B N 1
ATOM 2879 C CA . LEU B 1 11 ? 7.672 0.628 8.5 1 98.12 11 LEU B CA 1
ATOM 2880 C C . LEU B 1 11 ? 8.602 -0.109 7.539 1 98.12 11 LEU B C 1
ATOM 2882 O O . LEU B 1 11 ? 9.289 -1.051 7.934 1 98.12 11 LEU B O 1
ATOM 2886 N N . ILE B 1 12 ? 8.656 0.377 6.266 1 97.38 12 ILE B N 1
ATOM 2887 C CA . ILE B 1 12 ? 9.43 -0.388 5.297 1 97.38 12 ILE B CA 1
ATOM 2888 C C . ILE B 1 12 ? 10.594 0.456 4.789 1 97.38 12 ILE B C 1
ATOM 2890 O O . ILE B 1 12 ? 10.469 1.671 4.621 1 97.38 12 ILE B O 1
ATOM 2894 N N . ARG B 1 13 ? 11.742 -0.156 4.57 1 96.31 13 ARG B N 1
ATOM 2895 C CA . ARG B 1 13 ? 12.859 0.52 3.916 1 96.31 13 ARG B CA 1
ATOM 2896 C C . ARG B 1 13 ? 12.633 0.631 2.414 1 96.31 13 ARG B C 1
ATOM 2898 O O . ARG B 1 13 ? 12.305 -0.359 1.756 1 96.31 13 ARG B O 1
ATOM 2905 N N . SER B 1 14 ? 12.695 1.785 1.893 1 97.12 14 SER B N 1
ATOM 2906 C CA . SER B 1 14 ? 12.594 1.984 0.45 1 97.12 14 SER B CA 1
ATOM 2907 C C . SER B 1 14 ? 13.953 1.829 -0.226 1 97.12 14 SER B C 1
ATOM 2909 O O . SER B 1 14 ? 14.852 2.652 -0.028 1 97.12 14 SER B O 1
ATOM 2911 N N . ASN B 1 15 ? 14.102 0.854 -1.087 1 95.25 15 ASN B N 1
ATOM 2912 C CA . ASN B 1 15 ? 15.336 0.702 -1.854 1 95.25 15 ASN B CA 1
ATOM 2913 C C . ASN B 1 15 ? 15.516 1.833 -2.861 1 95.25 15 ASN B C 1
ATOM 2915 O O . ASN B 1 15 ? 16.625 2.287 -3.104 1 95.25 15 ASN B O 1
ATOM 2919 N N . TYR B 1 16 ? 14.398 2.309 -3.408 1 95.88 16 TYR B N 1
ATOM 2920 C CA . TYR B 1 16 ? 14.414 3.359 -4.418 1 95.88 16 TYR B CA 1
ATOM 2921 C C . TYR B 1 16 ? 14.914 4.672 -3.83 1 95.88 16 TYR B C 1
ATOM 2923 O O . TYR B 1 16 ? 15.891 5.25 -4.316 1 95.88 16 TYR B O 1
ATOM 2931 N N . ILE B 1 17 ? 14.328 5.078 -2.766 1 97.5 17 ILE B N 1
ATOM 2932 C CA . ILE B 1 17 ? 14.625 6.371 -2.16 1 97.5 17 ILE B CA 1
ATOM 2933 C C . ILE B 1 17 ? 15.992 6.312 -1.473 1 97.5 17 ILE B C 1
ATOM 2935 O O . ILE B 1 17 ? 16.766 7.273 -1.522 1 97.5 17 ILE B O 1
ATOM 2939 N N . SER B 1 18 ? 16.281 5.188 -0.883 1 96.5 18 SER B N 1
ATOM 2940 C CA . SER B 1 18 ? 17.578 5.02 -0.232 1 96.5 18 SER B CA 1
ATOM 2941 C C . SER B 1 18 ? 18.719 5.16 -1.232 1 96.5 18 SER B C 1
ATOM 2943 O O . SER B 1 18 ? 19.719 5.824 -0.951 1 96.5 18 SER B O 1
ATOM 2945 N N . ARG B 1 19 ? 18.578 4.539 -2.344 1 94.12 19 ARG B N 1
ATOM 2946 C CA . ARG B 1 19 ? 19.609 4.621 -3.381 1 94.12 19 ARG B CA 1
ATOM 2947 C C . ARG B 1 19 ? 19.719 6.043 -3.922 1 94.12 19 ARG B C 1
ATOM 2949 O O . ARG B 1 19 ? 20.828 6.547 -4.121 1 94.12 19 ARG B O 1
ATOM 2956 N N . LYS B 1 20 ? 18.609 6.68 -4.148 1 94.88 20 LYS B N 1
ATOM 2957 C CA . LYS B 1 20 ? 18.594 8.031 -4.703 1 94.88 20 LYS B CA 1
ATOM 2958 C C . LYS B 1 20 ? 19.281 9.023 -3.768 1 94.88 20 LYS B C 1
ATOM 2960 O O . LYS B 1 20 ? 20.016 9.906 -4.219 1 94.88 20 LYS B O 1
ATOM 2965 N N . LEU B 1 21 ? 19.047 8.859 -2.449 1 95.88 21 LEU B N 1
ATOM 2966 C CA . LEU B 1 21 ? 19.5 9.844 -1.478 1 95.88 21 LEU B CA 1
ATOM 2967 C C . LEU B 1 21 ? 20.828 9.422 -0.852 1 95.88 21 LEU B C 1
ATOM 2969 O O . LEU B 1 21 ? 21.5 10.227 -0.204 1 95.88 21 LEU B O 1
ATOM 2973 N N . GLY B 1 22 ? 21.234 8.188 -1 1 93.75 22 GLY B N 1
ATOM 2974 C CA . GLY B 1 22 ? 22.406 7.684 -0.299 1 93.75 22 GLY B CA 1
ATOM 2975 C C . GLY B 1 22 ? 22.219 7.605 1.203 1 93.75 22 GLY B C 1
ATOM 2976 O O . GLY B 1 22 ? 23.078 8.062 1.968 1 93.75 22 GLY B O 1
ATOM 2977 N N . CYS B 1 23 ? 21.047 7.09 1.644 1 95.44 23 CYS B N 1
ATOM 2978 C CA . CYS B 1 23 ? 20.703 6.973 3.059 1 95.44 23 CYS B CA 1
ATOM 2979 C C . CYS B 1 23 ? 19.781 5.785 3.301 1 95.44 23 CYS B C 1
ATOM 2981 O O . CYS B 1 23 ? 19.531 4.992 2.393 1 95.44 23 CYS B O 1
ATOM 2983 N N . ASN B 1 24 ? 19.438 5.508 4.531 1 95.88 24 ASN B N 1
ATOM 2984 C CA . ASN B 1 24 ? 18.375 4.574 4.887 1 95.88 24 ASN B CA 1
ATOM 2985 C C . ASN B 1 24 ? 17.031 5.281 5.027 1 95.88 24 ASN B C 1
ATOM 2987 O O . ASN B 1 24 ? 16.719 5.828 6.09 1 95.88 24 ASN B O 1
ATOM 2991 N N . ALA B 1 25 ? 16.297 5.203 3.99 1 97.75 25 ALA B N 1
ATOM 2992 C CA . ALA B 1 25 ? 14.992 5.867 3.984 1 97.75 25 ALA B CA 1
ATOM 2993 C C . ALA B 1 25 ? 13.867 4.883 4.297 1 97.75 25 ALA B C 1
ATOM 2995 O O . ALA B 1 25 ? 13.734 3.855 3.627 1 97.75 25 ALA B O 1
ATOM 2996 N N . TYR B 1 26 ? 13.133 5.227 5.277 1 98.56 26 TYR B N 1
ATOM 2997 C CA . TYR B 1 26 ? 12.016 4.383 5.691 1 98.56 26 TYR B CA 1
ATOM 2998 C C . TYR B 1 26 ? 10.688 5.094 5.469 1 98.56 26 TYR B C 1
ATOM 3000 O O . TYR B 1 26 ? 10.594 6.316 5.594 1 98.56 26 TYR B O 1
ATOM 3008 N N . LEU B 1 27 ? 9.68 4.289 5.098 1 98.81 27 LEU B N 1
ATOM 3009 C CA . LEU B 1 27 ? 8.305 4.75 4.891 1 98.81 27 LEU B CA 1
ATOM 3010 C C . LEU B 1 27 ? 7.379 4.195 5.965 1 98.81 27 LEU B C 1
ATOM 3012 O O . LEU B 1 27 ? 7.234 2.977 6.102 1 98.81 27 LEU B O 1
ATOM 3016 N N . LYS B 1 28 ? 6.781 5.047 6.781 1 98.88 28 LYS B N 1
ATOM 3017 C CA . LYS B 1 28 ? 5.73 4.637 7.707 1 98.88 28 LYS B CA 1
ATOM 3018 C C . LYS B 1 28 ? 4.359 4.688 7.039 1 98.88 28 LYS B C 1
ATOM 3020 O O . LYS B 1 28 ? 3.809 5.77 6.82 1 98.88 28 LYS B O 1
ATOM 3025 N N . LEU B 1 29 ? 3.766 3.553 6.77 1 98.75 29 LEU B N 1
ATOM 3026 C CA . LEU B 1 29 ? 2.648 3.447 5.84 1 98.75 29 LEU B CA 1
ATOM 3027 C C . LEU B 1 29 ? 1.318 3.633 6.562 1 98.75 29 LEU B C 1
ATOM 3029 O O . LEU B 1 29 ? 0.503 2.707 6.617 1 98.75 29 LEU B O 1
ATOM 3033 N N . GLU B 1 30 ? 1.015 4.848 6.902 1 98.75 30 GLU B N 1
ATOM 3034 C CA . GLU B 1 30 ? -0.218 5.191 7.605 1 98.75 30 GLU B CA 1
ATOM 3035 C C . GLU B 1 30 ? -1.411 5.203 6.652 1 98.75 30 GLU B C 1
ATOM 3037 O O . GLU B 1 30 ? -2.562 5.223 7.094 1 98.75 30 GLU B O 1
ATOM 3042 N N . ASN B 1 31 ? -1.132 5.16 5.328 1 98.38 31 ASN B N 1
ATOM 3043 C CA . ASN B 1 31 ? -2.16 5.105 4.293 1 98.38 31 ASN B CA 1
ATOM 3044 C C . ASN B 1 31 ? -2.904 3.771 4.316 1 98.38 31 ASN B C 1
ATOM 3046 O O . ASN B 1 31 ? -3.924 3.613 3.641 1 98.38 31 ASN B O 1
ATOM 3050 N N . LEU B 1 32 ? -2.508 2.84 5.195 1 98.06 32 LEU B N 1
ATOM 3051 C CA . LEU B 1 32 ? -3.088 1.501 5.176 1 98.06 32 LEU B CA 1
ATOM 3052 C C . LEU B 1 32 ? -4.164 1.357 6.25 1 98.06 32 LEU B C 1
ATOM 3054 O O . LEU B 1 32 ? -4.719 0.273 6.434 1 98.06 32 LEU B O 1
ATOM 3058 N N . HIS B 1 33 ? -4.457 2.396 6.938 1 97.94 33 HIS B N 1
ATOM 3059 C CA . HIS B 1 33 ? -5.57 2.363 7.883 1 97.94 33 HIS B CA 1
ATOM 3060 C C . HIS B 1 33 ? -6.906 2.236 7.152 1 97.94 33 HIS B C 1
ATOM 3062 O O . HIS B 1 33 ? -7 2.539 5.961 1 97.94 33 HIS B O 1
ATOM 3068 N N . PRO B 1 34 ? -7.965 1.858 7.84 1 94.31 34 PRO B N 1
ATOM 3069 C CA . PRO B 1 34 ? -9.281 1.678 7.227 1 94.31 34 PRO B CA 1
ATOM 3070 C C . PRO B 1 34 ? -9.773 2.93 6.5 1 94.31 34 PRO B C 1
ATOM 3072 O O . PRO B 1 34 ? -10.461 2.826 5.484 1 94.31 34 PRO B O 1
ATOM 3075 N N . SER B 1 35 ? -9.383 4.074 6.98 1 96.75 35 SER B N 1
ATOM 3076 C CA . SER B 1 35 ? -9.828 5.32 6.371 1 96.75 35 SER B CA 1
ATOM 3077 C C . SER B 1 35 ? -8.789 5.867 5.402 1 96.75 35 SER B C 1
ATOM 3079 O O . SER B 1 35 ? -8.891 7.012 4.953 1 96.75 35 SER B O 1
ATOM 3081 N N . HIS B 1 36 ? -7.699 5.141 5.141 1 97.69 36 HIS B N 1
ATOM 3082 C CA . HIS B 1 36 ? -6.66 5.43 4.16 1 97.69 36 HIS B CA 1
ATOM 3083 C C . HIS B 1 36 ? -5.734 6.539 4.645 1 97.69 36 HIS B C 1
ATOM 3085 O O . HIS B 1 36 ? -4.988 7.121 3.854 1 97.69 36 HIS B O 1
ATOM 3091 N N . SER B 1 37 ? -5.836 6.895 5.918 1 98.19 37 SER B N 1
ATOM 3092 C CA . SER B 1 37 ? -4.965 7.977 6.367 1 98.19 37 SER B CA 1
ATOM 3093 C C . SER B 1 37 ? -4.602 7.82 7.84 1 98.19 37 SER B C 1
ATOM 3095 O O . SER B 1 37 ? -5.27 7.094 8.578 1 98.19 37 SER B O 1
ATOM 3097 N N . PHE B 1 38 ? -3.648 8.578 8.273 1 98.62 38 PHE B N 1
ATOM 3098 C CA . PHE B 1 38 ? -3.131 8.594 9.641 1 98.62 38 PHE B CA 1
ATOM 3099 C C . PHE B 1 38 ? -4.199 9.062 10.617 1 98.62 38 PHE B C 1
ATOM 3101 O O . PHE B 1 38 ? -4.117 8.789 11.812 1 98.62 38 PHE B O 1
ATOM 3108 N N . LYS B 1 39 ? -5.207 9.773 10.109 1 98.62 39 LYS B N 1
ATOM 3109 C CA . LYS B 1 39 ? -6.18 10.406 11 1 98.62 39 LYS B CA 1
ATOM 3110 C C . LYS B 1 39 ? -6.965 9.359 11.781 1 98.62 39 LYS B C 1
ATOM 3112 O O . LYS B 1 39 ? -7.508 9.664 12.852 1 98.62 39 LYS B O 1
ATOM 3117 N N . TYR B 1 40 ? -7.016 8.211 11.242 1 98.69 40 TYR B N 1
ATOM 3118 C CA . TYR B 1 40 ? -7.758 7.152 11.922 1 98.69 40 TYR B CA 1
ATOM 3119 C C . TYR B 1 40 ? -7.195 6.902 13.32 1 98.69 40 TYR B C 1
ATOM 3121 O O . TYR B 1 40 ? -7.938 6.574 14.242 1 98.69 40 TYR B O 1
ATOM 3129 N N . ARG B 1 41 ? -5.887 7.062 13.539 1 98.56 41 ARG B N 1
ATOM 3130 C CA . ARG B 1 41 ? -5.285 6.82 14.852 1 98.56 41 ARG B CA 1
ATOM 3131 C C . ARG B 1 41 ? -5.922 7.703 15.914 1 98.56 41 ARG B C 1
ATOM 3133 O O . ARG B 1 41 ? -6.605 7.207 16.812 1 98.56 41 ARG B O 1
ATOM 3140 N N . GLY B 1 42 ? -5.754 8.992 15.734 1 98.62 42 GLY B N 1
ATOM 3141 C CA . GLY B 1 42 ? -6.227 9.922 16.734 1 98.62 42 GLY B CA 1
ATOM 3142 C C . GLY B 1 42 ? -7.742 9.961 16.859 1 98.62 42 GLY B C 1
ATOM 3143 O O . GLY B 1 42 ? -8.281 10.016 17.969 1 98.62 42 GLY B O 1
ATOM 3144 N N . LEU B 1 43 ? -8.43 9.898 15.727 1 98.62 43 LEU B N 1
ATOM 3145 C CA . LEU B 1 43 ? -9.883 10.047 15.75 1 98.62 43 LEU B CA 1
ATOM 3146 C C . LEU B 1 43 ? -10.547 8.789 16.312 1 98.62 43 LEU B C 1
ATOM 3148 O O . LEU B 1 43 ? -11.586 8.875 16.969 1 98.62 43 LEU B O 1
ATOM 3152 N N . SER B 1 44 ? -9.977 7.609 16.031 1 98.5 44 SER B N 1
ATOM 3153 C CA . SER B 1 44 ? -10.539 6.406 16.641 1 98.5 44 SER B CA 1
ATOM 3154 C C . SER B 1 44 ? -10.352 6.41 18.156 1 98.5 44 SER B C 1
ATOM 3156 O O . SER B 1 44 ? -11.227 5.969 18.891 1 98.5 44 SER B O 1
ATOM 3158 N N . LEU B 1 45 ? -9.188 6.895 18.625 1 98.62 45 LEU B N 1
ATOM 3159 C CA . LEU B 1 45 ? -8.992 7.02 20.062 1 98.62 45 LEU B CA 1
ATOM 3160 C C . LEU B 1 45 ? -10 7.996 20.656 1 98.62 45 LEU B C 1
ATOM 3162 O O . LEU B 1 45 ? -10.578 7.719 21.719 1 98.62 45 LEU B O 1
ATOM 3166 N N . PHE B 1 46 ? -10.203 9.156 20.016 1 98.75 46 PHE B N 1
ATOM 3167 C CA . PHE B 1 46 ? -11.172 10.148 20.484 1 98.75 46 PHE B CA 1
ATOM 3168 C C . PHE B 1 46 ? -12.562 9.539 20.578 1 98.75 46 PHE B C 1
ATOM 3170 O O . PHE B 1 46 ? -13.258 9.734 21.578 1 98.75 46 PHE B O 1
ATOM 3177 N N . VAL B 1 47 ? -12.961 8.789 19.594 1 98.62 47 VAL B N 1
ATOM 3178 C CA . VAL B 1 47 ? -14.281 8.188 19.547 1 98.62 47 VAL B CA 1
ATOM 3179 C C . VAL B 1 47 ? -14.414 7.133 20.641 1 98.62 47 VAL B C 1
ATOM 3181 O O . VAL B 1 47 ? -15.453 7.039 21.297 1 98.62 47 VAL B O 1
ATOM 3184 N N . GLN B 1 48 ? -13.398 6.324 20.844 1 98.5 48 GLN B N 1
ATOM 3185 C CA . GLN B 1 48 ? -13.406 5.32 21.906 1 98.5 48 GLN B CA 1
ATOM 3186 C C . GLN B 1 48 ? -13.594 5.973 23.266 1 98.5 48 GLN B C 1
ATOM 3188 O O . GLN B 1 48 ? -14.414 5.516 24.078 1 98.5 48 GLN B O 1
ATOM 3193 N N . ARG B 1 49 ? -12.867 7.027 23.547 1 98.25 49 ARG B N 1
ATOM 3194 C CA . ARG B 1 49 ? -12.961 7.715 24.828 1 98.25 49 ARG B CA 1
ATOM 3195 C C . ARG B 1 49 ? -14.32 8.398 24.984 1 98.25 49 ARG B C 1
ATOM 3197 O O . ARG B 1 49 ? -14.859 8.469 26.094 1 98.25 49 ARG B O 1
ATOM 3204 N N . THR B 1 50 ? -14.82 8.938 23.891 1 98.38 50 THR B N 1
ATOM 3205 C CA . THR B 1 50 ? -16.141 9.547 23.906 1 98.38 50 THR B CA 1
ATOM 3206 C C . THR B 1 50 ? -17.203 8.523 24.266 1 98.38 50 THR B C 1
ATOM 3208 O O . THR B 1 50 ? -18.109 8.805 25.047 1 98.38 50 THR B O 1
ATOM 3211 N N . LYS B 1 51 ? -17.125 7.336 23.672 1 98.12 51 LYS B N 1
ATOM 3212 C CA . LYS B 1 51 ? -18.062 6.262 23.984 1 98.12 51 LYS B CA 1
ATOM 3213 C C . LYS B 1 51 ? -17.984 5.898 25.469 1 98.12 51 LYS B C 1
ATOM 3215 O O . LYS B 1 51 ? -19.016 5.652 26.109 1 98.12 51 LYS B O 1
ATOM 3220 N N . GLU B 1 52 ? -16.766 5.805 25.969 1 97.81 52 GLU B N 1
ATOM 3221 C CA . GLU B 1 52 ? -16.578 5.48 27.391 1 97.81 52 GLU B CA 1
ATOM 3222 C C . GLU B 1 52 ? -17.234 6.527 28.281 1 97.81 52 GLU B C 1
ATOM 3224 O O . GLU B 1 52 ? -17.828 6.188 29.312 1 97.81 52 GLU B O 1
ATOM 3229 N N . LYS B 1 53 ? -17.141 7.762 27.922 1 97.56 53 LYS B N 1
ATOM 3230 C CA . LYS B 1 53 ? -17.609 8.875 28.734 1 97.56 53 LYS B CA 1
ATOM 3231 C C . LYS B 1 53 ? -19.109 9.07 28.594 1 97.56 53 LYS B C 1
ATOM 3233 O O . LYS B 1 53 ? -19.797 9.383 29.578 1 97.56 53 LYS B O 1
ATOM 3238 N N . HIS B 1 54 ? -19.672 8.883 27.359 1 97.81 54 HIS B N 1
ATOM 3239 C CA . HIS B 1 54 ? -21.047 9.305 27.078 1 97.81 54 HIS B CA 1
ATOM 3240 C C . HIS B 1 54 ? -21.969 8.102 26.875 1 97.81 54 HIS B C 1
ATOM 3242 O O . HIS B 1 54 ? -23.188 8.242 26.812 1 97.81 54 HIS B O 1
ATOM 3248 N N . GLY B 1 55 ? -21.328 6.887 26.719 1 97.31 55 GLY B N 1
ATOM 3249 C CA . GLY B 1 55 ? -22.109 5.684 26.516 1 97.31 55 GLY B CA 1
ATOM 3250 C C . GLY B 1 55 ? -22.391 5.398 25.047 1 97.31 55 GLY B C 1
ATOM 3251 O O . GLY B 1 55 ? -21.984 6.164 24.172 1 97.31 55 GLY B O 1
ATOM 3252 N N . PRO B 1 56 ? -23.078 4.359 24.75 1 97.44 56 PRO B N 1
ATOM 3253 C CA . PRO B 1 56 ? -23.266 3.867 23.391 1 97.44 56 PRO B CA 1
ATOM 3254 C C . PRO B 1 56 ? -24.297 4.668 22.609 1 97.44 56 PRO B C 1
ATOM 3256 O O . PRO B 1 56 ? -24.438 4.5 21.391 1 97.44 56 PRO B O 1
ATOM 3259 N N . SER B 1 57 ? -24.984 5.566 23.266 1 97.69 57 SER B N 1
ATOM 3260 C CA . SER B 1 57 ? -26.031 6.34 22.594 1 97.69 57 SER B CA 1
ATOM 3261 C C . SER B 1 57 ? -25.484 7.684 22.109 1 97.69 57 SER B C 1
ATOM 3263 O O . SER B 1 57 ? -26.234 8.477 21.531 1 97.69 57 SER B O 1
ATOM 3265 N N . VAL B 1 58 ? -24.203 7.898 22.344 1 98.44 58 VAL B N 1
ATOM 3266 C CA . VAL B 1 58 ? -23.594 9.172 21.969 1 98.44 58 VAL B CA 1
ATOM 3267 C C . VAL B 1 58 ? -23.75 9.375 20.453 1 98.44 58 VAL B C 1
ATOM 3269 O O . VAL B 1 58 ? -23.625 8.422 19.688 1 98.44 58 VAL B O 1
ATOM 3272 N N . HIS B 1 59 ? -24.047 10.625 20.094 1 98.62 59 HIS B N 1
ATOM 3273 C CA . HIS B 1 59 ? -24.094 11.047 18.688 1 98.62 59 HIS B CA 1
ATOM 3274 C C . HIS B 1 59 ? -22.844 11.805 18.297 1 98.62 59 HIS B C 1
ATOM 3276 O O . HIS B 1 59 ? -22.578 12.898 18.812 1 98.62 59 HIS B O 1
ATOM 3282 N N . LEU B 1 60 ? -22.047 11.188 17.422 1 98.81 60 LEU B N 1
ATOM 3283 C CA . LEU B 1 60 ? -20.812 11.82 16.953 1 98.81 60 LEU B CA 1
ATOM 3284 C C . LEU B 1 60 ? -21.078 12.695 15.742 1 98.81 60 LEU B C 1
ATOM 3286 O O . LEU B 1 60 ? -21.766 12.273 14.805 1 98.81 60 LEU B O 1
ATOM 3290 N N . ILE B 1 61 ? -20.562 13.922 15.758 1 98.75 61 ILE B N 1
ATOM 3291 C CA . ILE B 1 61 ? -20.734 14.867 14.656 1 98.75 61 ILE B CA 1
ATOM 3292 C C . ILE B 1 61 ? -19.375 15.352 14.172 1 98.75 61 ILE B C 1
ATOM 3294 O O . ILE B 1 61 ? -18.484 15.656 14.977 1 98.75 61 ILE B O 1
ATOM 3298 N N . VAL B 1 62 ? -19.156 15.312 12.93 1 97.88 62 VAL B N 1
ATOM 3299 C CA . VAL B 1 62 ? -17.922 15.812 12.328 1 97.88 62 VAL B CA 1
ATOM 3300 C C . VAL B 1 62 ? -18.25 16.734 11.164 1 97.88 62 VAL B C 1
ATOM 3302 O O . VAL B 1 62 ? -19.156 16.469 10.375 1 97.88 62 VAL B O 1
ATOM 3305 N N . ALA B 1 63 ? -17.562 17.906 11.109 1 95.81 63 ALA B N 1
ATOM 3306 C CA . ALA B 1 63 ? -17.688 18.828 9.984 1 95.81 63 ALA B CA 1
ATOM 3307 C C . ALA B 1 63 ? -16.5 18.719 9.039 1 95.81 63 ALA B C 1
ATOM 3309 O O . ALA B 1 63 ? -15.578 19.531 9.078 1 95.81 63 ALA B O 1
ATOM 3310 N N . SER B 1 64 ? -16.5 17.766 8.188 1 93.62 64 SER B N 1
ATOM 3311 C CA . SER B 1 64 ? -15.406 17.547 7.254 1 93.62 64 SER B CA 1
ATOM 3312 C C . SER B 1 64 ? -15.805 16.531 6.176 1 93.62 64 SER B C 1
ATOM 3314 O O . SER B 1 64 ? -16.297 15.453 6.488 1 93.62 64 SER B O 1
ATOM 3316 N N . GLY B 1 65 ? -15.578 16.938 4.953 1 89.69 65 GLY B N 1
ATOM 3317 C CA . GLY B 1 65 ? -15.734 16 3.854 1 89.69 65 GLY B CA 1
ATOM 3318 C C . GLY B 1 65 ? -14.438 15.32 3.459 1 89.69 65 GLY B C 1
ATOM 3319 O O . GLY B 1 65 ? -14.352 14.688 2.408 1 89.69 65 GLY B O 1
ATOM 3320 N N . GLY B 1 66 ? -13.398 15.461 4.262 1 94.81 66 GLY B N 1
ATOM 3321 C CA . GLY B 1 66 ? -12.086 14.914 3.943 1 94.81 66 GLY B CA 1
ATOM 3322 C C . GLY B 1 66 ? -11.68 13.773 4.852 1 94.81 66 GLY B C 1
ATOM 3323 O O . GLY B 1 66 ? -12.523 12.969 5.266 1 94.81 66 GLY B O 1
ATOM 3324 N N . ASN B 1 67 ? -10.43 13.68 5.129 1 97.12 67 ASN B N 1
ATOM 3325 C CA . ASN B 1 67 ? -9.852 12.555 5.855 1 97.12 67 ASN B CA 1
ATOM 3326 C C . ASN B 1 67 ? -10.391 12.469 7.281 1 97.12 67 ASN B C 1
ATOM 3328 O O . ASN B 1 67 ? -10.586 11.375 7.812 1 97.12 67 ASN B O 1
ATOM 3332 N N . ALA B 1 68 ? -10.648 13.609 7.879 1 97.62 68 ALA B N 1
ATOM 3333 C CA . ALA B 1 68 ? -11.203 13.586 9.227 1 97.62 68 ALA B CA 1
ATOM 3334 C C . ALA B 1 68 ? -12.617 13.016 9.234 1 97.62 68 ALA B C 1
ATOM 3336 O O . ALA B 1 68 ? -12.969 12.227 10.117 1 97.62 68 ALA B O 1
ATOM 3337 N N . GLY B 1 69 ? -13.383 13.492 8.273 1 97.69 69 GLY B N 1
ATOM 3338 C CA . GLY B 1 69 ? -14.734 12.969 8.164 1 97.69 69 GLY B CA 1
ATOM 3339 C C . GLY B 1 69 ? -14.789 11.469 7.992 1 97.69 69 GLY B C 1
ATOM 3340 O O . GLY B 1 69 ? -15.508 10.773 8.711 1 97.69 69 GLY B O 1
ATOM 3341 N N . LEU B 1 70 ? -13.992 10.969 7.098 1 98 70 LEU B N 1
ATOM 3342 C CA . LEU B 1 70 ? -14.008 9.531 6.828 1 98 70 LEU B CA 1
ATOM 3343 C C . LEU B 1 70 ? -13.445 8.75 8.008 1 98 70 LEU B C 1
ATOM 3345 O O . LEU B 1 70 ? -13.969 7.695 8.367 1 98 70 LEU B O 1
ATOM 3349 N N . ALA B 1 71 ? -12.391 9.227 8.617 1 98.5 71 ALA B N 1
ATOM 3350 C CA . ALA B 1 71 ? -11.805 8.555 9.773 1 98.5 71 ALA B CA 1
ATOM 3351 C C . ALA B 1 71 ? -12.805 8.469 10.922 1 98.5 71 ALA B C 1
ATOM 3353 O O . ALA B 1 71 ? -12.93 7.43 11.57 1 98.5 71 ALA B O 1
ATOM 3354 N N . GLY B 1 72 ? -13.477 9.602 11.172 1 98.5 72 GLY B N 1
ATOM 3355 C CA . GLY B 1 72 ? -14.5 9.609 12.203 1 98.5 72 GLY B CA 1
ATOM 3356 C C . GLY B 1 72 ? -15.625 8.625 11.93 1 98.5 72 GLY B C 1
ATOM 3357 O O . GLY B 1 72 ? -16.047 7.891 12.828 1 98.5 72 GLY B O 1
ATOM 3358 N N . ALA B 1 73 ? -16.078 8.617 10.672 1 98.5 73 ALA B N 1
ATOM 3359 C CA . ALA B 1 73 ? -17.141 7.707 10.273 1 98.5 73 ALA B CA 1
ATOM 3360 C C . ALA B 1 73 ? -16.719 6.254 10.445 1 98.5 73 ALA B C 1
ATOM 3362 O O . ALA B 1 73 ? -17.484 5.434 10.961 1 98.5 73 ALA B O 1
ATOM 3363 N N . CYS B 1 74 ? -15.539 5.941 10.039 1 98.06 74 CYS B N 1
ATOM 3364 C CA . CYS B 1 74 ? -15.016 4.586 10.172 1 98.06 74 CYS B CA 1
ATOM 3365 C C . CYS B 1 74 ? -14.961 4.168 11.641 1 98.06 74 CYS B C 1
ATOM 3367 O O . CYS B 1 74 ? -15.344 3.049 11.984 1 98.06 74 CYS B O 1
ATOM 3369 N N . ALA B 1 75 ? -14.453 5.043 12.469 1 98.31 75 ALA B N 1
ATOM 3370 C CA . ALA B 1 75 ? -14.328 4.746 13.898 1 98.31 75 ALA B CA 1
ATOM 3371 C C . ALA B 1 75 ? -15.695 4.535 14.539 1 98.31 75 ALA B C 1
ATOM 3373 O O . ALA B 1 75 ? -15.883 3.596 15.312 1 98.31 75 ALA B O 1
ATOM 3374 N N . ALA B 1 76 ? -16.656 5.422 14.188 1 98.56 76 ALA B N 1
ATOM 3375 C CA . ALA B 1 76 ? -18 5.301 14.719 1 98.56 76 ALA B CA 1
ATOM 3376 C C . ALA B 1 76 ? -18.641 3.982 14.297 1 98.56 76 ALA B C 1
ATOM 3378 O O . ALA B 1 76 ? -19.234 3.281 15.117 1 98.56 76 ALA B O 1
ATOM 3379 N N . ASN B 1 77 ? -18.5 3.686 13.055 1 97.75 77 ASN B N 1
ATOM 3380 C CA . ASN B 1 77 ? -19.062 2.447 12.523 1 97.75 77 ASN B CA 1
ATOM 3381 C C . ASN B 1 77 ? -18.484 1.224 13.234 1 97.75 77 ASN B C 1
ATOM 3383 O O . ASN B 1 77 ? -19.234 0.302 13.586 1 97.75 77 ASN B O 1
ATOM 3387 N N . ALA B 1 78 ? -17.219 1.205 13.445 1 95.94 78 ALA B N 1
ATOM 3388 C CA . ALA B 1 78 ? -16.531 0.082 14.086 1 95.94 78 ALA B CA 1
ATOM 3389 C C . ALA B 1 78 ? -17.062 -0.143 15.5 1 95.94 78 ALA B C 1
ATOM 3391 O O . ALA B 1 78 ? -17.062 -1.271 16 1 95.94 78 ALA B O 1
ATOM 3392 N N . LEU B 1 79 ? -17.547 0.92 16.141 1 97.56 79 LEU B N 1
ATOM 3393 C CA . LEU B 1 79 ? -17.984 0.825 17.531 1 97.56 79 LEU B CA 1
ATOM 3394 C C . LEU B 1 79 ? -19.5 0.815 17.625 1 97.56 79 LEU B C 1
ATOM 3396 O O . LEU B 1 79 ? -20.062 0.832 18.719 1 97.56 79 LEU B O 1
ATOM 3400 N N . GLY B 1 80 ? -20.172 0.887 16.453 1 97.44 80 GLY B N 1
ATOM 3401 C CA . GLY B 1 80 ? -21.625 0.855 16.422 1 97.44 80 GLY B CA 1
ATOM 3402 C C . GLY B 1 80 ? -22.266 2.141 16.906 1 97.44 80 GLY B C 1
ATOM 3403 O O . GLY B 1 80 ? -23.297 2.111 17.562 1 97.44 80 GLY B O 1
ATOM 3404 N N . LEU B 1 81 ? -21.609 3.271 16.703 1 98.62 81 LEU B N 1
ATOM 3405 C CA . LEU B 1 81 ? -22.109 4.551 17.188 1 98.62 81 LEU B CA 1
ATOM 3406 C C . LEU B 1 81 ? -22.766 5.348 16.062 1 98.62 81 LEU B C 1
ATOM 3408 O O . LEU B 1 81 ? -22.406 5.164 14.891 1 98.62 81 LEU B O 1
ATOM 3412 N N . ARG B 1 82 ? -23.688 6.223 16.469 1 98.25 82 ARG B N 1
ATOM 3413 C CA . ARG B 1 82 ? -24.312 7.141 15.516 1 98.25 82 ARG B CA 1
ATOM 3414 C C . ARG B 1 82 ? -23.328 8.234 15.102 1 98.25 82 ARG B C 1
ATOM 3416 O O . ARG B 1 82 ? -22.672 8.836 15.945 1 98.25 82 ARG B O 1
ATOM 3423 N N . CYS B 1 83 ? -23.156 8.492 13.758 1 98.81 83 CYS B N 1
ATOM 3424 C CA . CYS B 1 83 ? -22.25 9.516 13.242 1 98.81 83 CYS B CA 1
ATOM 3425 C C . CYS B 1 83 ? -22.922 10.336 12.148 1 98.81 83 CYS B C 1
ATOM 3427 O O . CYS B 1 83 ? -23.531 9.781 11.234 1 98.81 83 CYS B O 1
ATOM 3429 N N . THR B 1 84 ? -22.891 11.656 12.242 1 98.75 84 THR B N 1
ATOM 3430 C CA . THR B 1 84 ? -23.344 12.57 11.211 1 98.75 84 THR B CA 1
ATOM 3431 C C . THR B 1 84 ? -22.188 13.445 10.711 1 98.75 84 THR B C 1
ATOM 3433 O O . THR B 1 84 ? -21.5 14.07 11.508 1 98.75 84 THR B O 1
ATOM 3436 N N . VAL B 1 85 ? -22.031 13.453 9.43 1 98.69 85 VAL B N 1
ATOM 3437 C CA . VAL B 1 85 ? -20.969 14.25 8.812 1 98.69 85 VAL B CA 1
ATOM 3438 C C . VAL B 1 85 ? -21.578 15.438 8.07 1 98.69 85 VAL B C 1
ATOM 3440 O O . VAL B 1 85 ? -22.453 15.258 7.211 1 98.69 85 VAL B O 1
ATOM 3443 N N . TYR B 1 86 ? -21.172 16.625 8.391 1 98.31 86 TYR B N 1
ATOM 3444 C CA . TYR B 1 86 ? -21.609 17.859 7.742 1 98.31 86 TYR B CA 1
ATOM 3445 C C . TYR B 1 86 ? -20.625 18.297 6.668 1 98.31 86 TYR B C 1
ATOM 3447 O O . TYR B 1 86 ? -19.422 18.422 6.934 1 98.31 86 TYR B O 1
ATOM 3455 N N . VAL B 1 87 ? -21.094 18.469 5.496 1 97.25 87 VAL B N 1
ATOM 3456 C CA . VAL B 1 87 ? -20.25 18.859 4.375 1 97.25 87 VAL B CA 1
ATOM 3457 C C . VAL B 1 87 ? -20.938 19.953 3.559 1 97.25 87 VAL B C 1
ATOM 3459 O O . VAL B 1 87 ? -22.172 20.031 3.535 1 97.25 87 VAL B O 1
ATOM 3462 N N . PRO B 1 88 ? -20.172 20.844 2.914 1 95.19 88 PRO B N 1
ATOM 3463 C CA . PRO B 1 88 ? -20.781 21.875 2.064 1 95.19 88 PRO B CA 1
ATOM 3464 C C . PRO B 1 88 ? -21.297 21.312 0.737 1 95.19 88 PRO B C 1
ATOM 3466 O O . PRO B 1 88 ? -21 20.156 0.4 1 95.19 88 PRO B O 1
ATOM 3469 N N . GLU B 1 89 ? -21.984 22.109 0.094 1 94.69 89 GLU B N 1
ATOM 3470 C CA . GLU B 1 89 ? -22.406 21.766 -1.259 1 94.69 89 GLU B CA 1
ATOM 3471 C C . GLU B 1 89 ? -21.203 21.578 -2.184 1 94.69 89 GLU B C 1
ATOM 3473 O O . GLU B 1 89 ? -20.172 22.234 -2.006 1 94.69 89 GLU B O 1
ATOM 3478 N N . GLY B 1 90 ? -21.328 20.672 -3.053 1 90.56 90 GLY B N 1
ATOM 3479 C CA . GLY B 1 90 ? -20.266 20.484 -4.023 1 90.56 90 GLY B CA 1
ATOM 3480 C C . GLY B 1 90 ? -19.297 19.375 -3.641 1 90.56 90 GLY B C 1
ATOM 3481 O O . GLY B 1 90 ? -18.406 19.047 -4.41 1 90.56 90 GLY B O 1
ATOM 3482 N N . VAL B 1 91 ? -19.484 18.797 -2.508 1 89.88 91 VAL B N 1
ATOM 3483 C CA . VAL B 1 91 ? -18.656 17.672 -2.109 1 89.88 91 VAL B CA 1
ATOM 3484 C C . VAL B 1 91 ? -18.781 16.547 -3.137 1 89.88 91 VAL B C 1
ATOM 3486 O O . VAL B 1 91 ? -19.859 16.328 -3.697 1 89.88 91 VAL B O 1
ATOM 3489 N N . ALA B 1 92 ? -17.641 15.922 -3.354 1 90.12 92 ALA B N 1
ATOM 3490 C CA . ALA B 1 92 ? -17.609 14.867 -4.363 1 90.12 92 ALA B CA 1
ATOM 3491 C C . ALA B 1 92 ? -18.562 13.734 -4.004 1 90.12 92 ALA B C 1
ATOM 3493 O O . ALA B 1 92 ? -18.688 13.367 -2.832 1 90.12 92 ALA B O 1
ATOM 3494 N N . GLU B 1 93 ? -19.266 13.211 -5.016 1 91.81 93 GLU B N 1
ATOM 3495 C CA . GLU B 1 93 ? -20.188 12.094 -4.828 1 91.81 93 GLU B CA 1
ATOM 3496 C C . GLU B 1 93 ? -19.484 10.891 -4.203 1 91.81 93 GLU B C 1
ATOM 3498 O O . GLU B 1 93 ? -20.078 10.18 -3.395 1 91.81 93 GLU B O 1
ATOM 3503 N N . ARG B 1 94 ? -18.344 10.648 -4.547 1 90.5 94 ARG B N 1
ATOM 3504 C CA . ARG B 1 94 ? -17.562 9.531 -4.016 1 90.5 94 ARG B CA 1
ATOM 3505 C C . ARG B 1 94 ? -17.422 9.641 -2.5 1 90.5 94 ARG B C 1
ATOM 3507 O O . ARG B 1 94 ? -17.469 8.625 -1.798 1 90.5 94 ARG B O 1
ATOM 3514 N N . THR B 1 95 ? -17.172 10.852 -2.051 1 94.06 95 THR B N 1
ATOM 3515 C CA . THR B 1 95 ? -17.062 11.07 -0.614 1 94.06 95 THR B CA 1
ATOM 3516 C C . THR B 1 95 ? -18.359 10.711 0.092 1 94.06 95 THR B C 1
ATOM 3518 O O . THR B 1 95 ? -18.344 10.031 1.122 1 94.06 95 THR B O 1
ATOM 3521 N N . LEU B 1 96 ? -19.422 11.109 -0.507 1 96.12 96 LEU B N 1
ATOM 3522 C CA . LEU B 1 96 ? -20.734 10.812 0.073 1 96.12 96 LEU B CA 1
ATOM 3523 C C . LEU B 1 96 ? -20.984 9.305 0.102 1 96.12 96 LEU B C 1
ATOM 3525 O O . LEU B 1 96 ? -21.484 8.773 1.099 1 96.12 96 LEU B O 1
ATOM 3529 N N . ASP B 1 97 ? -20.594 8.648 -0.932 1 94.75 97 ASP B N 1
ATOM 3530 C CA . ASP B 1 97 ? -20.781 7.203 -1.023 1 94.75 97 ASP B CA 1
ATOM 3531 C C . ASP B 1 97 ? -19.953 6.48 0.036 1 94.75 97 ASP B C 1
ATOM 3533 O O . ASP B 1 97 ? -20.422 5.508 0.638 1 94.75 97 ASP B O 1
ATOM 3537 N N . LEU B 1 98 ? -18.797 6.93 0.238 1 95.75 98 LEU B N 1
ATOM 3538 C CA . LEU B 1 98 ? -17.922 6.316 1.228 1 95.75 98 LEU B CA 1
ATOM 3539 C C . LEU B 1 98 ? -18.484 6.492 2.635 1 95.75 98 LEU B C 1
ATOM 3541 O O . LEU B 1 98 ? -18.453 5.555 3.438 1 95.75 98 LEU B O 1
ATOM 3545 N N . LEU B 1 99 ? -18.922 7.688 2.889 1 97.81 99 LEU B N 1
ATOM 3546 C CA . LEU B 1 99 ? -19.484 7.961 4.207 1 97.81 99 LEU B CA 1
ATOM 3547 C C . LEU B 1 99 ? -20.734 7.121 4.449 1 97.81 99 LEU B C 1
ATOM 3549 O O . LEU B 1 99 ? -20.922 6.578 5.543 1 97.81 99 LEU B O 1
ATOM 3553 N N . LYS B 1 100 ? -21.547 7.039 3.416 1 97.06 100 LYS B N 1
ATOM 3554 C CA . LYS B 1 100 ? -22.734 6.188 3.506 1 97.06 100 LYS B CA 1
ATOM 3555 C C . LYS B 1 100 ? -22.344 4.734 3.76 1 97.06 100 LYS B C 1
ATOM 3557 O O . LYS B 1 100 ? -22.984 4.047 4.559 1 97.06 100 LYS B O 1
ATOM 3562 N N . GLY B 1 101 ? -21.297 4.293 3.109 1 95.94 101 GLY B N 1
ATOM 3563 C CA . GLY B 1 101 ? -20.797 2.938 3.299 1 95.94 101 GLY B CA 1
ATOM 3564 C C . GLY B 1 101 ? -20.344 2.664 4.715 1 95.94 101 GLY B C 1
ATOM 3565 O O . GLY B 1 101 ? -20.359 1.519 5.172 1 95.94 101 GLY B O 1
ATOM 3566 N N . GLU B 1 102 ? -19.938 3.686 5.395 1 97.31 102 GLU B N 1
ATOM 3567 C CA . GLU B 1 102 ? -19.531 3.564 6.785 1 97.31 102 GLU B CA 1
ATOM 3568 C C . GLU B 1 102 ? -20.703 3.793 7.738 1 97.31 102 GLU B C 1
ATOM 3570 O O . GLU B 1 102 ? -20.5 3.967 8.945 1 97.31 102 GLU B O 1
ATOM 3575 N N . ASN B 1 103 ? -21.906 3.881 7.18 1 97.56 103 ASN B N 1
ATOM 3576 C CA . ASN B 1 103 ? -23.156 4.031 7.918 1 97.56 103 ASN B CA 1
ATOM 3577 C C . ASN B 1 103 ? -23.234 5.387 8.609 1 97.56 103 ASN B C 1
ATOM 3579 O O . ASN B 1 103 ? -23.828 5.508 9.68 1 97.56 103 ASN B O 1
ATOM 3583 N N . ALA B 1 104 ? -22.562 6.371 8.086 1 98.44 104 ALA B N 1
ATOM 3584 C CA . ALA B 1 104 ? -22.672 7.734 8.594 1 98.44 104 ALA B CA 1
ATOM 3585 C C . ALA B 1 104 ? -23.781 8.492 7.879 1 98.44 104 ALA B C 1
ATOM 3587 O O . ALA B 1 104 ? -24 8.312 6.68 1 98.44 104 ALA B O 1
ATOM 3588 N N . GLU B 1 105 ? -24.484 9.281 8.617 1 98.19 105 GLU B N 1
ATOM 3589 C CA . GLU B 1 105 ? -25.406 10.234 8 1 98.19 105 GLU B CA 1
ATOM 3590 C C . GLU B 1 105 ? -24.656 11.461 7.477 1 98.19 105 GLU B C 1
ATOM 3592 O O . GLU B 1 105 ? -23.734 11.953 8.117 1 98.19 105 GLU B O 1
ATOM 3597 N N . THR B 1 106 ? -25.062 11.883 6.309 1 98.12 106 THR B N 1
ATOM 3598 C CA . THR B 1 106 ? -24.406 13.055 5.738 1 98.12 106 THR B CA 1
ATOM 3599 C C . THR B 1 106 ? -25.391 14.211 5.605 1 98.12 106 THR B C 1
ATOM 3601 O O . THR B 1 106 ? -26.516 14.031 5.129 1 98.12 106 THR B O 1
ATOM 3604 N N . VAL B 1 107 ? -25.016 15.352 6.07 1 98 107 VAL B N 1
ATOM 3605 C CA . VAL B 1 107 ? -25.781 16.578 5.902 1 98 107 VAL B CA 1
ATOM 3606 C C . VAL B 1 107 ? -25.031 17.547 4.984 1 98 107 VAL B C 1
ATOM 3608 O O . VAL B 1 107 ? -23.969 18.062 5.348 1 98 107 VAL B O 1
ATOM 3611 N N . VAL B 1 108 ? -25.547 17.703 3.836 1 97.5 108 VAL B N 1
ATOM 3612 C CA . VAL B 1 108 ? -25 18.672 2.895 1 97.5 108 VAL B CA 1
ATOM 3613 C C . VAL B 1 108 ? -25.656 20.031 3.088 1 97.5 108 VAL B C 1
ATOM 3615 O O . VAL B 1 108 ? -26.844 20.188 2.801 1 97.5 108 VAL B O 1
ATOM 3618 N N . ILE B 1 109 ? -24.875 21 3.502 1 96.75 109 ILE B N 1
ATOM 3619 C CA . ILE B 1 109 ? -25.484 22.281 3.846 1 96.75 109 ILE B CA 1
ATOM 3620 C C . ILE B 1 109 ? -24.453 23.406 3.66 1 96.75 109 ILE B C 1
ATOM 3622 O O . ILE B 1 109 ? -23.312 23.281 4.086 1 96.75 109 ILE B O 1
ATOM 3626 N N . GLY B 1 110 ? -24.922 24.453 3 1 95.31 110 GLY B N 1
ATOM 3627 C CA . GLY B 1 110 ? -24.078 25.625 2.801 1 95.31 110 GLY B CA 1
ATOM 3628 C C . GLY B 1 110 ? -23.219 25.531 1.553 1 95.31 110 GLY B C 1
ATOM 3629 O O . GLY B 1 110 ? -22.938 24.438 1.069 1 95.31 110 GLY B O 1
ATOM 3630 N N . LYS B 1 111 ? -22.734 26.688 1.146 1 91.88 111 LYS B N 1
ATOM 3631 C CA . LYS B 1 111 ? -21.875 26.781 -0.031 1 91.88 111 LYS B CA 1
ATOM 3632 C C . LYS B 1 111 ? -20.406 26.703 0.358 1 91.88 111 LYS B C 1
ATOM 3634 O O . LYS B 1 111 ? -19.562 26.328 -0.461 1 91.88 111 LYS B O 1
ATOM 3639 N N . MET B 1 112 ? -20.234 27.047 1.555 1 89.75 112 MET B N 1
ATOM 3640 C CA . MET B 1 112 ? -18.859 27.062 2.047 1 89.75 112 MET B CA 1
ATOM 3641 C C . MET B 1 112 ? -18.734 26.234 3.318 1 89.75 112 MET B C 1
ATOM 3643 O O . MET B 1 112 ? -19.703 26.016 4.027 1 89.75 112 MET B O 1
ATOM 3647 N N . TYR B 1 113 ? -17.547 25.922 3.59 1 88.5 113 TYR B N 1
ATOM 3648 C CA . TYR B 1 113 ? -17.234 25.094 4.754 1 88.5 113 TYR B CA 1
ATOM 3649 C C . TYR B 1 113 ? -17.734 25.75 6.035 1 88.5 113 TYR B C 1
ATOM 3651 O O . TYR B 1 113 ? -18.281 25.062 6.914 1 88.5 113 TYR B O 1
ATOM 3659 N N . ALA B 1 114 ? -17.547 27.016 6.156 1 89.88 114 ALA B N 1
ATOM 3660 C CA . ALA B 1 114 ? -17.906 27.75 7.363 1 89.88 114 ALA B CA 1
ATOM 3661 C C . ALA B 1 114 ? -19.391 27.547 7.695 1 89.88 114 ALA B C 1
ATOM 3663 O O . ALA B 1 114 ? -19.766 27.5 8.867 1 89.88 114 ALA B O 1
ATOM 3664 N N . GLU B 1 115 ? -20.156 27.422 6.703 1 94.38 115 GLU B N 1
ATOM 3665 C CA . GLU B 1 115 ? -21.594 27.234 6.902 1 94.38 115 GLU B CA 1
ATOM 3666 C C . GLU B 1 115 ? -21.906 25.828 7.395 1 94.38 115 GLU B C 1
ATOM 3668 O O . GLU B 1 115 ? -22.766 25.641 8.25 1 94.38 115 GLU B O 1
ATOM 3673 N N . ALA B 1 116 ? -21.234 24.891 6.816 1 95 116 ALA B N 1
ATOM 3674 C CA . ALA B 1 116 ? -21.406 23.5 7.277 1 95 116 ALA B CA 1
ATOM 3675 C C . ALA B 1 116 ? -20.969 23.359 8.734 1 95 116 ALA B C 1
ATOM 3677 O O . ALA B 1 116 ? -21.625 22.688 9.523 1 95 116 ALA B O 1
ATOM 3678 N N . LEU B 1 117 ? -19.859 23.969 9.039 1 94.69 117 LEU B N 1
ATOM 3679 C CA . LEU B 1 117 ? -19.359 23.922 10.414 1 94.69 117 LEU B CA 1
ATOM 3680 C C . LEU B 1 117 ? -20.359 24.562 11.375 1 94.69 117 LEU B C 1
ATOM 3682 O O . LEU B 1 117 ? -20.609 24.031 12.453 1 94.69 117 LEU B O 1
ATOM 3686 N N . ALA B 1 118 ? -20.891 25.688 11 1 96.69 118 ALA B N 1
ATOM 3687 C CA . ALA B 1 118 ? -21.875 26.375 11.828 1 96.69 118 ALA B CA 1
ATOM 3688 C C . ALA B 1 118 ? -23.094 25.5 12.055 1 96.69 118 ALA B C 1
ATOM 3690 O O . ALA B 1 118 ? -23.641 25.469 13.164 1 96.69 118 ALA B O 1
ATOM 3691 N N . ALA B 1 119 ? -23.5 24.859 11.031 1 97.31 119 ALA B N 1
ATOM 3692 C CA . ALA B 1 119 ? -24.641 23.969 11.141 1 97.31 119 ALA B CA 1
ATOM 3693 C C . ALA B 1 119 ? -24.344 22.812 12.094 1 97.31 119 ALA B C 1
ATOM 3695 O O . ALA B 1 119 ? -25.203 22.406 12.883 1 97.31 119 ALA B O 1
ATOM 3696 N N . ALA B 1 120 ? -23.203 22.25 11.984 1 97.69 120 ALA B N 1
ATOM 3697 C CA . ALA B 1 120 ? -22.781 21.188 12.891 1 97.69 120 ALA B CA 1
ATOM 3698 C C . ALA B 1 120 ? -22.781 21.656 14.344 1 97.69 120 ALA B C 1
ATOM 3700 O O . ALA B 1 120 ? -23.234 20.938 15.234 1 97.69 120 ALA B O 1
ATOM 3701 N N . GLN B 1 121 ? -22.297 22.844 14.539 1 97.38 121 GLN B N 1
ATOM 3702 C CA . GLN B 1 121 ? -22.25 23.406 15.883 1 97.38 121 GLN B CA 1
ATOM 3703 C C . GLN B 1 121 ? -23.656 23.578 16.453 1 97.38 121 GLN B C 1
ATOM 3705 O O . GLN B 1 121 ? -23.891 23.297 17.625 1 97.38 121 GLN B O 1
ATOM 3710 N N . LYS B 1 122 ? -24.516 24.016 15.609 1 97.69 122 LYS B N 1
ATOM 3711 C CA . LYS B 1 122 ? -25.906 24.172 16.047 1 97.69 122 LYS B CA 1
ATOM 3712 C C . LYS B 1 122 ? -26.516 22.828 16.438 1 97.69 122 LYS B C 1
ATOM 3714 O O . LYS B 1 122 ? -27.281 22.75 17.391 1 97.69 122 LYS B O 1
ATOM 3719 N N . ALA B 1 123 ? -26.172 21.859 15.656 1 97 123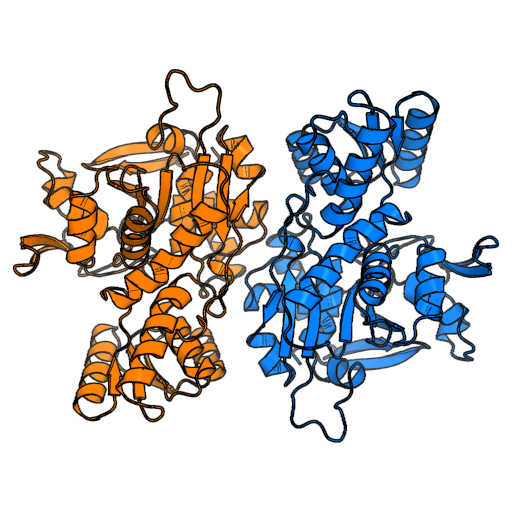 ALA B N 1
ATOM 3720 C CA . ALA B 1 123 ? -26.688 20.516 15.938 1 97 123 ALA B CA 1
ATOM 3721 C C . ALA B 1 123 ? -26.188 20.016 17.297 1 97 123 ALA B C 1
ATOM 3723 O O . ALA B 1 123 ? -26.922 19.375 18.047 1 97 123 ALA B O 1
ATOM 3724 N N . ILE B 1 124 ? -24.953 20.281 17.594 1 97.19 124 ILE B N 1
ATOM 3725 C CA . ILE B 1 124 ? -24.344 19.859 18.859 1 97.19 124 ILE B CA 1
ATOM 3726 C C . ILE B 1 124 ? -25.047 20.562 20.016 1 97.19 124 ILE B C 1
ATOM 3728 O O . ILE B 1 124 ? -25.344 19.938 21.047 1 97.19 124 ILE B O 1
ATOM 3732 N N . GLU B 1 125 ? -25.312 21.828 19.812 1 97.12 125 GLU B N 1
ATOM 3733 C CA . GLU B 1 125 ? -25.969 22.609 20.859 1 97.12 125 GLU B CA 1
ATOM 3734 C C . GLU B 1 125 ? -27.406 22.125 21.094 1 97.12 125 GLU B C 1
ATOM 3736 O O . GLU B 1 125 ? -27.922 22.203 22.203 1 97.12 125 GLU B O 1
ATOM 3741 N N . ALA B 1 126 ? -27.984 21.578 20.109 1 96.69 126 ALA B N 1
ATOM 3742 C CA . ALA B 1 126 ? -29.391 21.203 20.156 1 96.69 126 ALA B CA 1
ATOM 3743 C C . ALA B 1 126 ? -29.562 19.797 20.734 1 96.69 126 ALA B C 1
ATOM 3745 O O . ALA B 1 126 ? -30.656 19.438 21.172 1 96.69 126 ALA B O 1
ATOM 3746 N N . GLU B 1 127 ? -28.484 19.062 20.766 1 95.75 127 GLU B N 1
ATOM 3747 C CA . GLU B 1 127 ? -28.562 17.672 21.203 1 95.75 127 GLU B CA 1
ATOM 3748 C C . GLU B 1 127 ? -27.656 17.422 22.391 1 95.75 127 GLU B C 1
ATOM 3750 O O . GLU B 1 127 ? -26.438 17.562 22.297 1 95.75 127 GLU B O 1
ATOM 3755 N N . GLU B 1 128 ? -28.25 17.047 23.484 1 93.5 128 GLU B N 1
ATOM 3756 C CA . GLU B 1 128 ? -27.516 16.891 24.75 1 93.5 128 GLU B CA 1
ATOM 3757 C C . GLU B 1 128 ? -26.422 15.836 24.625 1 93.5 128 GLU B C 1
ATOM 3759 O O . GLU B 1 128 ? -25.344 15.992 25.188 1 93.5 128 GLU B O 1
ATOM 3764 N N . ASN B 1 129 ? -26.609 14.789 23.891 1 96.94 129 ASN B N 1
ATOM 3765 C CA . ASN B 1 129 ? -25.641 13.703 23.828 1 96.94 129 ASN B CA 1
ATOM 3766 C C . ASN B 1 129 ? -24.891 13.688 22.5 1 96.94 129 ASN B C 1
ATOM 3768 O O . ASN B 1 129 ? -24.625 12.625 21.953 1 96.94 129 ASN B O 1
ATOM 3772 N N . ALA B 1 130 ? -24.609 14.875 21.953 1 98.31 130 ALA B N 1
ATOM 3773 C CA . ALA B 1 130 ? -23.844 15.016 20.719 1 98.31 130 ALA B CA 1
ATOM 3774 C C . ALA B 1 130 ? -22.438 15.547 21.016 1 98.31 130 ALA B C 1
ATOM 3776 O O . ALA B 1 130 ? -22.266 16.406 21.875 1 98.31 130 ALA B O 1
ATOM 3777 N N . VAL B 1 131 ? -21.484 14.992 20.344 1 98.5 131 VAL B N 1
ATOM 3778 C CA . VAL B 1 131 ? -20.094 15.414 20.531 1 98.5 131 VAL B CA 1
ATOM 3779 C C . VAL B 1 131 ? -19.438 15.688 19.188 1 98.5 131 VAL B C 1
ATOM 3781 O O . VAL B 1 131 ? -19.562 14.883 18.25 1 98.5 131 VAL B O 1
ATOM 3784 N N . MET B 1 132 ? -18.75 16.812 19.047 1 98.31 132 MET B N 1
ATOM 3785 C CA . MET B 1 132 ? -17.984 17.156 17.859 1 98.31 132 MET B CA 1
ATOM 3786 C C . MET B 1 132 ? -16.656 16.406 17.812 1 98.31 132 MET B C 1
ATOM 3788 O O . MET B 1 132 ? -15.898 16.438 18.766 1 98.31 132 MET B O 1
ATOM 3792 N N . ILE B 1 133 ? -16.406 15.703 16.75 1 98.25 133 ILE B N 1
ATOM 3793 C CA . ILE B 1 133 ? -15.086 15.102 16.516 1 98.25 133 ILE B CA 1
ATOM 3794 C C . ILE B 1 133 ? -14.117 16.172 16.016 1 98.25 133 ILE B C 1
ATOM 3796 O O . ILE B 1 133 ? -14.352 16.797 14.984 1 98.25 133 ILE B O 1
ATOM 3800 N N . PRO B 1 134 ? -13.047 16.438 16.734 1 97.25 134 PRO B N 1
ATOM 3801 C CA . PRO B 1 134 ? -12.062 17.406 16.266 1 97.25 134 PRO B CA 1
ATOM 3802 C C . PRO B 1 134 ? -11.234 16.891 15.094 1 97.25 134 PRO B C 1
ATOM 3804 O O . PRO B 1 134 ? -10.828 15.727 15.094 1 97.25 134 PRO B O 1
ATOM 3807 N N . ALA B 1 135 ? -10.945 17.781 14.188 1 95.19 135 ALA B N 1
ATOM 3808 C CA . ALA B 1 135 ? -10.195 17.359 13.008 1 95.19 135 ALA B CA 1
ATOM 3809 C C . ALA B 1 135 ? -8.703 17.281 13.312 1 95.19 135 ALA B C 1
ATOM 3811 O O . ALA B 1 135 ? -7.992 16.422 12.766 1 95.19 135 ALA B O 1
ATOM 3812 N N . TYR B 1 136 ? -8.172 18.266 14.141 1 97.44 136 TYR B N 1
ATOM 3813 C CA . TYR B 1 136 ? -6.723 18.234 14.32 1 97.44 136 TYR B CA 1
ATOM 3814 C C . TYR B 1 136 ? -6.32 18.891 15.633 1 97.44 136 TYR B C 1
ATOM 3816 O O . TYR B 1 136 ? -5.195 18.719 16.109 1 97.44 136 TYR B O 1
ATOM 3824 N N . ASP B 1 137 ? -7.223 19.672 16.281 1 97.75 137 ASP B N 1
ATOM 3825 C CA . ASP B 1 137 ? -6.84 20.484 17.438 1 97.75 137 ASP B CA 1
ATOM 3826 C C . ASP B 1 137 ? -7.387 19.875 18.734 1 97.75 137 ASP B C 1
ATOM 3828 O O . ASP B 1 137 ? -8.297 20.453 19.344 1 97.75 137 ASP B O 1
ATOM 3832 N N . ASP B 1 138 ? -6.777 18.781 19.141 1 98.56 138 ASP B N 1
ATOM 3833 C CA . ASP B 1 138 ? -7.199 18.078 20.359 1 98.56 138 ASP B CA 1
ATOM 3834 C C . ASP B 1 138 ? -6.086 17.172 20.875 1 98.56 138 ASP B C 1
ATOM 3836 O O . ASP B 1 138 ? -5.523 16.375 20.141 1 98.56 138 ASP B O 1
ATOM 3840 N N . PRO B 1 139 ? -5.789 17.266 22.188 1 98.44 139 PRO B N 1
ATOM 3841 C CA . PRO B 1 139 ? -4.699 16.469 22.766 1 98.44 139 PRO B CA 1
ATOM 3842 C C . PRO B 1 139 ? -4.926 14.977 22.609 1 98.44 139 PRO B C 1
ATOM 3844 O O . PRO B 1 139 ? -3.967 14.211 22.453 1 98.44 139 PRO B O 1
ATOM 3847 N N . THR B 1 140 ? -6.199 14.531 22.672 1 98.5 140 THR B N 1
ATOM 3848 C CA . THR B 1 140 ? -6.488 13.109 22.516 1 98.5 140 THR B CA 1
ATOM 3849 C C . THR B 1 140 ? -6.137 12.656 21.094 1 98.5 140 THR B C 1
ATOM 3851 O O . THR B 1 140 ? -5.613 11.555 20.906 1 98.5 140 THR B O 1
ATOM 3854 N N . VAL B 1 141 ? -6.434 13.492 20.156 1 98.56 141 VAL B N 1
ATOM 3855 C CA . VAL B 1 141 ? -6.129 13.203 18.766 1 98.56 141 VAL B CA 1
ATOM 3856 C C . VAL B 1 141 ? -4.617 13.086 18.578 1 98.56 141 VAL B C 1
ATOM 3858 O O . VAL B 1 141 ? -4.133 12.141 17.953 1 98.56 141 VAL B O 1
ATOM 3861 N N . TRP B 1 142 ? -3.873 14.008 19.203 1 98.88 142 TRP B N 1
ATOM 3862 C CA . TRP B 1 142 ? -2.418 13.977 19.094 1 98.88 142 TRP B CA 1
ATOM 3863 C C . TRP B 1 142 ? -1.853 12.727 19.766 1 98.88 142 TRP B C 1
ATOM 3865 O O . TRP B 1 142 ? -0.92 12.102 19.25 1 98.88 142 TRP B O 1
ATOM 3875 N N . GLU B 1 143 ? -2.426 12.383 20.922 1 98.56 143 GLU B N 1
ATOM 3876 C CA . GLU B 1 143 ? -2.02 11.148 21.609 1 98.56 143 GLU B CA 1
ATOM 3877 C C . GLU B 1 143 ? -2.189 9.938 20.688 1 98.56 143 GLU B C 1
ATOM 3879 O O . GLU B 1 143 ? -1.291 9.102 20.594 1 98.56 143 GLU B O 1
ATOM 3884 N N . GLY B 1 144 ? -3.324 9.859 20.047 1 98.56 144 GLY B N 1
ATOM 3885 C CA . GLY B 1 144 ? -3.566 8.773 19.109 1 98.56 144 GLY B CA 1
ATOM 3886 C C . GLY B 1 144 ? -2.57 8.734 17.969 1 98.56 144 GLY B C 1
ATOM 3887 O O . GLY B 1 144 ? -2.012 7.684 17.656 1 98.56 144 GLY B O 1
ATOM 3888 N N . HIS B 1 145 ? -2.365 9.922 17.359 1 98.81 145 HIS B N 1
ATOM 3889 C CA . HIS B 1 145 ? -1.402 10 16.266 1 98.81 145 HIS B CA 1
ATOM 3890 C C . HIS B 1 145 ? -0.004 9.609 16.734 1 98.81 145 HIS B C 1
ATOM 3892 O O . HIS B 1 145 ? 0.75 8.977 15.984 1 98.81 145 HIS B O 1
ATOM 3898 N N . GLY B 1 146 ? 0.343 9.938 17.953 1 98.75 146 GLY B N 1
ATOM 3899 C CA . GLY B 1 146 ? 1.669 9.703 18.5 1 98.75 146 GLY B CA 1
ATOM 3900 C C . GLY B 1 146 ? 2.025 8.227 18.594 1 98.75 146 GLY B C 1
ATOM 3901 O O . GLY B 1 146 ? 3.203 7.871 18.656 1 98.75 146 GLY B O 1
ATOM 3902 N N . SER B 1 147 ? 1.031 7.355 18.578 1 98.56 147 SER B N 1
ATOM 3903 C CA . SER B 1 147 ? 1.266 5.918 18.656 1 98.56 147 SER B CA 1
ATOM 3904 C C . SER B 1 147 ? 2.123 5.434 17.5 1 98.56 147 SER B C 1
ATOM 3906 O O . SER B 1 147 ? 2.836 4.434 17.609 1 98.56 147 SER B O 1
ATOM 3908 N N . MET B 1 148 ? 2.139 6.18 16.391 1 98.62 148 MET B N 1
ATOM 3909 C CA . MET B 1 148 ? 2.943 5.77 15.242 1 98.62 148 MET B CA 1
ATOM 3910 C C . MET B 1 148 ? 4.43 5.84 15.57 1 98.62 148 MET B C 1
ATOM 3912 O O . MET B 1 148 ? 5.215 5.016 15.086 1 98.62 148 MET B O 1
ATOM 3916 N N . VAL B 1 149 ? 4.781 6.816 16.422 1 98.81 149 VAL B N 1
ATOM 3917 C CA . VAL B 1 149 ? 6.188 6.973 16.781 1 98.81 149 VAL B CA 1
ATOM 3918 C C . VAL B 1 149 ? 6.625 5.82 17.688 1 98.81 149 VAL B C 1
ATOM 3920 O O . VAL B 1 149 ? 7.742 5.316 17.562 1 98.81 149 VAL B O 1
ATOM 3923 N N . SER B 1 150 ? 5.75 5.465 18.578 1 98 150 SER B N 1
ATOM 3924 C CA . SER B 1 150 ? 6.035 4.285 19.375 1 98 150 SER B CA 1
ATOM 3925 C C . SER B 1 150 ? 6.293 3.064 18.5 1 98 150 SER B C 1
ATOM 3927 O O . SER B 1 150 ? 7.211 2.287 18.766 1 98 150 SER B O 1
ATOM 3929 N N . GLU B 1 151 ? 5.496 2.908 17.531 1 98.25 151 GLU B N 1
ATOM 3930 C CA . GLU B 1 151 ? 5.695 1.808 16.594 1 98.25 151 GLU B CA 1
ATOM 3931 C C . GLU B 1 151 ? 7.031 1.935 15.859 1 98.25 151 GLU B C 1
ATOM 3933 O O . GLU B 1 151 ? 7.781 0.961 15.758 1 98.25 151 GLU B O 1
ATOM 3938 N N . ILE B 1 152 ? 7.297 3.125 15.367 1 98.69 152 ILE B N 1
ATOM 3939 C CA . ILE B 1 152 ? 8.539 3.365 14.648 1 98.69 152 ILE B CA 1
ATOM 3940 C C . ILE B 1 152 ? 9.734 3.012 15.531 1 98.69 152 ILE B C 1
ATOM 3942 O O . ILE B 1 152 ? 10.688 2.375 15.078 1 98.69 152 ILE B O 1
ATOM 3946 N N . SER B 1 153 ? 9.695 3.391 16.797 1 98.19 153 SER B N 1
ATOM 3947 C CA . SER B 1 153 ? 10.805 3.166 17.719 1 98.19 153 SER B CA 1
ATOM 3948 C C . SER B 1 153 ? 11.055 1.677 17.938 1 98.19 153 SER B C 1
ATOM 3950 O O . SER B 1 153 ? 12.188 1.263 18.188 1 98.19 153 SER B O 1
ATOM 3952 N N . ARG B 1 154 ? 9.984 0.877 17.797 1 96.75 154 ARG B N 1
ATOM 3953 C CA . ARG B 1 154 ? 10.141 -0.568 17.922 1 96.75 154 ARG B CA 1
ATOM 3954 C C . ARG B 1 154 ? 10.578 -1.188 16.609 1 96.75 154 ARG B C 1
ATOM 3956 O O . ARG B 1 154 ? 11.25 -2.225 16.594 1 96.75 154 ARG B O 1
ATOM 3963 N N . GLN B 1 155 ? 10.258 -0.556 15.578 1 96.62 155 GLN B N 1
ATOM 3964 C CA . GLN B 1 155 ? 10.477 -1.132 14.25 1 96.62 155 GLN B CA 1
ATOM 3965 C C . GLN B 1 155 ? 11.859 -0.756 13.711 1 96.62 155 GLN B C 1
ATOM 3967 O O . GLN B 1 155 ? 12.375 -1.413 12.805 1 96.62 155 GLN B O 1
ATOM 3972 N N . LEU B 1 156 ? 12.406 0.305 14.188 1 95.75 156 LEU B N 1
ATOM 3973 C CA . LEU B 1 156 ? 13.742 0.729 13.789 1 95.75 156 LEU B CA 1
ATOM 3974 C C . LEU B 1 156 ? 14.797 0.144 14.727 1 95.75 156 LEU B C 1
ATOM 3976 O O . LEU B 1 156 ? 14.516 -0.114 15.898 1 95.75 156 LEU B O 1
ATOM 3980 N N . THR B 1 157 ? 15.953 0.013 14.133 1 88.88 157 THR B N 1
ATOM 3981 C CA . THR B 1 157 ? 17.062 -0.498 14.938 1 88.88 157 THR B CA 1
ATOM 3982 C C . THR B 1 157 ? 17.766 0.641 15.664 1 88.88 157 THR B C 1
ATOM 3984 O O . THR B 1 157 ? 18.5 0.41 16.625 1 88.88 157 THR B O 1
ATOM 3987 N N . ALA B 1 158 ? 17.594 1.867 15.156 1 91.25 158 ALA B N 1
ATOM 3988 C CA . ALA B 1 158 ? 18.234 3.037 15.758 1 91.25 158 ALA B CA 1
ATOM 3989 C C . ALA B 1 158 ? 17.375 4.281 15.586 1 91.25 158 ALA B C 1
ATOM 3991 O O . ALA B 1 158 ? 16.484 4.316 14.734 1 91.25 158 ALA B O 1
ATOM 3992 N N . LYS B 1 159 ? 17.703 5.27 16.406 1 94.88 159 LYS B N 1
ATOM 3993 C CA . LYS B 1 159 ? 17.031 6.566 16.344 1 94.88 159 LYS B CA 1
ATOM 3994 C C . LYS B 1 159 ? 17.219 7.219 14.977 1 94.88 159 LYS B C 1
ATOM 3996 O O . LYS B 1 159 ? 18.328 7.211 14.43 1 94.88 159 LYS B O 1
ATOM 4001 N N . PRO B 1 160 ? 16.156 7.73 14.398 1 97.56 160 PRO B N 1
ATOM 4002 C CA . PRO B 1 160 ? 16.328 8.359 13.086 1 97.56 160 PRO B CA 1
ATOM 4003 C C . PRO B 1 160 ? 17 9.727 13.164 1 97.56 160 PRO B C 1
ATOM 4005 O O . PRO B 1 160 ? 16.922 10.391 14.203 1 97.56 160 PRO B O 1
ATOM 4008 N N . ASP B 1 161 ? 17.594 10.086 12.039 1 97.12 161 ASP B N 1
ATOM 4009 C CA . ASP B 1 161 ? 18.25 11.391 11.938 1 97.12 161 ASP B CA 1
ATOM 4010 C C . ASP B 1 161 ? 17.219 12.492 11.664 1 97.12 161 ASP B C 1
ATOM 4012 O O . ASP B 1 161 ? 17.484 13.672 11.922 1 97.12 161 ASP B O 1
ATOM 4016 N N . ALA B 1 162 ? 16.031 12.094 11.148 1 98.5 162 ALA B N 1
ATOM 4017 C CA . ALA B 1 162 ? 14.961 13.047 10.914 1 98.5 162 ALA B CA 1
ATOM 4018 C C . ALA B 1 162 ? 13.641 12.328 10.625 1 98.5 162 ALA B C 1
ATOM 4020 O O . ALA B 1 162 ? 13.641 11.18 10.164 1 98.5 162 ALA B O 1
ATOM 4021 N N . ILE B 1 163 ? 12.578 12.961 10.914 1 98.94 163 ILE B N 1
ATOM 4022 C CA . ILE B 1 163 ? 11.234 12.531 10.547 1 98.94 163 ILE B CA 1
ATOM 4023 C C . ILE B 1 163 ? 10.562 13.602 9.695 1 98.94 163 ILE B C 1
ATOM 4025 O O . ILE B 1 163 ? 10.609 14.789 10.031 1 98.94 163 ILE B O 1
ATOM 4029 N N . PHE B 1 164 ? 10.016 13.188 8.586 1 98.94 164 PHE B N 1
ATOM 4030 C CA . PHE B 1 164 ? 9.383 14.102 7.641 1 98.94 164 PHE B CA 1
ATOM 4031 C C . PHE B 1 164 ? 7.867 13.945 7.676 1 98.94 164 PHE B C 1
ATOM 4033 O O . PHE B 1 164 ? 7.352 12.828 7.652 1 98.94 164 PHE B O 1
ATOM 4040 N N . CYS B 1 165 ? 7.133 15.055 7.707 1 98.94 165 CYS B N 1
ATOM 4041 C CA . CYS B 1 165 ? 5.676 15.023 7.633 1 98.94 165 CYS B CA 1
ATOM 4042 C C . CYS B 1 165 ? 5.129 16.281 6.988 1 98.94 165 CYS B C 1
ATOM 4044 O O . CYS B 1 165 ? 5.812 17.312 6.945 1 98.94 165 CYS B O 1
ATOM 4046 N N . SER B 1 166 ? 3.953 16.172 6.398 1 98.81 166 SER B N 1
ATOM 4047 C CA . SER B 1 166 ? 3.242 17.375 5.957 1 98.81 166 SER B CA 1
ATOM 4048 C C . SER B 1 166 ? 2.404 17.969 7.086 1 98.81 166 SER B C 1
ATOM 4050 O O . SER B 1 166 ? 2.088 17.281 8.062 1 98.81 166 SER B O 1
ATOM 4052 N N . VAL B 1 167 ? 2.115 19.25 6.941 1 98.62 167 VAL B N 1
ATOM 4053 C CA . VAL B 1 167 ? 1.416 19.922 8.031 1 98.62 167 VAL B CA 1
ATOM 4054 C C . VAL B 1 167 ? 0.306 20.812 7.457 1 98.62 167 VAL B C 1
ATOM 4056 O O . VAL B 1 167 ? 0.536 21.578 6.523 1 98.62 167 VAL B O 1
ATOM 4059 N N . GLY B 1 168 ? -0.861 20.625 7.891 1 97.06 168 GLY B N 1
ATOM 4060 C CA . GLY B 1 168 ? -1.98 21.547 7.773 1 97.06 168 GLY B CA 1
ATOM 4061 C C . GLY B 1 168 ? -2.334 22.234 9.078 1 97.06 168 GLY B C 1
ATOM 4062 O O . GLY B 1 168 ? -1.576 23.078 9.578 1 97.06 168 GLY B O 1
ATOM 4063 N N . GLY B 1 169 ? -3.312 21.688 9.719 1 97.38 169 GLY B N 1
ATOM 4064 C CA . GLY B 1 169 ? -3.695 22.188 11.031 1 97.38 169 GLY B CA 1
ATOM 4065 C C . GLY B 1 169 ? -2.748 21.75 12.133 1 97.38 169 GLY B C 1
ATOM 4066 O O . GLY B 1 169 ? -2.801 22.266 13.242 1 97.38 169 GLY B O 1
ATOM 4067 N N . GLY B 1 170 ? -1.904 20.844 11.828 1 98.56 170 GLY B N 1
ATOM 4068 C CA . GLY B 1 170 ? -0.866 20.453 12.766 1 98.56 170 GLY B CA 1
ATOM 4069 C C . GLY B 1 170 ? -1.189 19.172 13.516 1 98.56 170 GLY B C 1
ATOM 4070 O O . GLY B 1 170 ? -0.437 18.766 14.406 1 98.56 170 GLY B O 1
ATOM 4071 N N . GLY B 1 171 ? -2.246 18.484 13.188 1 98.56 171 GLY B N 1
ATOM 4072 C CA . GLY B 1 171 ? -2.629 17.281 13.898 1 98.56 171 GLY B CA 1
ATOM 4073 C C . GLY B 1 171 ? -1.574 16.188 13.836 1 98.56 171 GLY B C 1
ATOM 4074 O O . GLY B 1 171 ? -1.225 15.594 14.852 1 98.56 171 GLY B O 1
ATOM 4075 N N . LEU B 1 172 ? -1.083 15.891 12.648 1 98.88 172 LEU B N 1
ATOM 4076 C CA . LEU B 1 172 ? -0.041 14.883 12.477 1 98.88 172 LEU B CA 1
ATOM 4077 C C . LEU B 1 172 ? 1.23 15.281 13.219 1 98.88 172 LEU B C 1
ATOM 4079 O O . LEU B 1 172 ? 1.803 14.477 13.953 1 98.88 172 LEU B O 1
ATOM 4083 N N . LEU B 1 173 ? 1.611 16.516 13.055 1 98.94 173 LEU B N 1
ATOM 4084 C CA . LEU B 1 173 ? 2.816 17.031 13.695 1 98.94 173 LEU B CA 1
ATOM 4085 C C . LEU B 1 173 ? 2.693 16.953 15.219 1 98.94 173 LEU B C 1
ATOM 4087 O O . LEU B 1 173 ? 3.637 16.547 15.898 1 98.94 173 LEU B O 1
ATOM 4091 N N . GLY B 1 174 ? 1.541 17.391 15.727 1 98.88 174 GLY B N 1
ATOM 4092 C CA . GLY B 1 174 ? 1.32 17.266 17.156 1 98.88 174 GLY B CA 1
ATOM 4093 C C . GLY B 1 174 ? 1.526 15.859 17.672 1 98.88 174 GLY B C 1
ATOM 4094 O O . GLY B 1 174 ? 2.158 15.656 18.719 1 98.88 174 GLY B O 1
ATOM 4095 N N . GLY B 1 175 ? 1.009 14.875 16.953 1 98.88 175 GLY B N 1
ATOM 4096 C CA . GLY B 1 175 ? 1.217 13.477 17.312 1 98.88 175 GLY B CA 1
ATOM 4097 C C . GLY B 1 175 ? 2.678 13.07 17.281 1 98.88 175 GLY B C 1
ATOM 4098 O O . GLY B 1 175 ? 3.15 12.375 18.188 1 98.88 175 GLY B O 1
ATOM 4099 N N . ILE B 1 176 ? 3.379 13.477 16.234 1 98.94 176 ILE B N 1
ATOM 4100 C CA . ILE B 1 176 ? 4.785 13.117 16.094 1 98.94 176 ILE B CA 1
ATOM 4101 C C . ILE B 1 176 ? 5.59 13.727 17.234 1 98.94 176 ILE B C 1
ATOM 4103 O O . ILE B 1 176 ? 6.441 13.055 17.828 1 98.94 176 ILE B O 1
ATOM 4107 N N . ILE B 1 177 ? 5.293 14.984 17.609 1 98.88 177 ILE B N 1
ATOM 4108 C CA . ILE B 1 177 ? 6.016 15.664 18.672 1 98.88 177 ILE B CA 1
ATOM 4109 C C . ILE B 1 177 ? 5.797 14.93 20 1 98.88 177 ILE B C 1
ATOM 4111 O O . ILE B 1 177 ? 6.758 14.602 20.688 1 98.88 177 ILE B O 1
ATOM 4115 N N . ILE B 1 178 ? 4.555 14.617 20.297 1 98.5 178 ILE B N 1
ATOM 4116 C CA . ILE B 1 178 ? 4.219 13.945 21.547 1 98.5 178 ILE B CA 1
ATOM 4117 C C . ILE B 1 178 ? 4.832 12.547 21.562 1 98.5 178 ILE B C 1
ATOM 4119 O O . ILE B 1 178 ? 5.402 12.117 22.562 1 98.5 178 ILE B O 1
ATOM 4123 N N . GLY B 1 179 ? 4.723 11.867 20.469 1 98.69 179 GLY B N 1
ATOM 4124 C CA . GLY B 1 179 ? 5.301 10.539 20.375 1 98.69 179 GLY B CA 1
ATOM 4125 C C . GLY B 1 179 ? 6.809 10.531 20.547 1 98.69 179 GLY B C 1
ATOM 4126 O O . GLY B 1 179 ? 7.363 9.633 21.188 1 98.69 179 GLY B O 1
ATOM 4127 N N . CYS B 1 180 ? 7.461 11.492 19.953 1 98.75 180 CYS B N 1
ATOM 4128 C CA . CYS B 1 180 ? 8.914 11.594 20.078 1 98.75 180 CYS B CA 1
ATOM 4129 C C . CYS B 1 180 ? 9.312 11.82 21.531 1 98.75 180 CYS B C 1
ATOM 4131 O O . CYS B 1 180 ? 10.281 11.227 22.016 1 98.75 180 CYS B O 1
ATOM 4133 N N . LYS B 1 181 ? 8.609 12.688 22.156 1 97.88 181 LYS B N 1
ATOM 4134 C CA . LYS B 1 181 ? 8.898 12.922 23.578 1 97.88 181 LYS B CA 1
ATOM 4135 C C . LYS B 1 181 ? 8.789 11.633 24.375 1 97.88 181 LYS B C 1
ATOM 4137 O O . LYS B 1 181 ? 9.672 11.32 25.188 1 97.88 181 LYS B O 1
ATOM 4142 N N . GLU B 1 182 ? 7.77 10.852 24.125 1 97.69 182 GLU B N 1
ATOM 4143 C CA . GLU B 1 182 ? 7.523 9.617 24.859 1 97.69 182 GLU B CA 1
ATOM 4144 C C . GLU B 1 182 ? 8.586 8.562 24.531 1 97.69 182 GLU B C 1
ATOM 4146 O O . GLU B 1 182 ? 8.945 7.758 25.391 1 97.69 182 GLU B O 1
ATOM 4151 N N . ALA B 1 183 ? 9.102 8.633 23.344 1 97.69 183 ALA B N 1
ATOM 4152 C CA . ALA B 1 183 ? 10.07 7.641 22.891 1 97.69 183 ALA B CA 1
ATOM 4153 C C . ALA B 1 183 ? 11.492 8.055 23.266 1 97.69 183 ALA B C 1
ATOM 4155 O O . ALA B 1 183 ? 12.453 7.336 22.969 1 97.69 183 ALA B O 1
ATOM 4156 N N . GLY B 1 184 ? 11.648 9.227 23.859 1 97.56 184 GLY B N 1
ATOM 4157 C CA . GLY B 1 184 ? 12.977 9.758 24.141 1 97.56 184 GLY B CA 1
ATOM 4158 C C . GLY B 1 184 ? 13.664 10.328 22.922 1 97.56 184 GLY B C 1
ATOM 4159 O O . GLY B 1 184 ? 14.898 10.344 22.844 1 97.56 184 GLY B O 1
ATOM 4160 N N . TRP B 1 185 ? 12.914 10.742 21.938 1 98.31 185 TRP B N 1
ATOM 4161 C CA . TRP B 1 185 ? 13.414 11.258 20.656 1 98.31 185 TRP B CA 1
ATOM 4162 C C . TRP B 1 185 ? 13.172 12.758 20.547 1 98.31 185 TRP B C 1
ATOM 4164 O O . TRP B 1 185 ? 12.914 13.273 19.453 1 98.31 185 TRP B O 1
ATOM 4174 N N . ASP B 1 186 ? 13.148 13.5 21.641 1 98 186 ASP B N 1
ATOM 4175 C CA . ASP B 1 186 ? 12.859 14.938 21.594 1 98 186 ASP B CA 1
ATOM 4176 C C . ASP B 1 186 ? 13.953 15.688 20.828 1 98 186 ASP B C 1
ATOM 4178 O O . ASP B 1 186 ? 13.734 16.812 20.375 1 98 186 ASP B O 1
ATOM 4182 N N . ASP B 1 187 ? 15.102 15.078 20.703 1 97.94 187 ASP B N 1
ATOM 4183 C CA . ASP B 1 187 ? 16.234 15.703 20.031 1 97.94 187 ASP B CA 1
ATOM 4184 C C . ASP B 1 187 ? 16.219 15.375 18.531 1 97.94 187 ASP B C 1
ATOM 4186 O O . ASP B 1 187 ? 17.031 15.914 17.766 1 97.94 187 ASP B O 1
ATOM 4190 N N . VAL B 1 188 ? 15.328 14.484 18.031 1 98 188 VAL B N 1
ATOM 4191 C CA . VAL B 1 188 ? 15.25 14.125 16.625 1 98 188 VAL B CA 1
ATOM 4192 C C . VAL B 1 188 ? 14.641 15.281 15.828 1 98 188 VAL B C 1
ATOM 4194 O O . VAL B 1 188 ? 13.523 15.727 16.125 1 98 188 VAL B O 1
ATOM 4197 N N . PRO B 1 189 ? 15.336 15.773 14.828 1 98.19 189 PRO B N 1
ATOM 4198 C CA . PRO B 1 189 ? 14.773 16.844 13.992 1 98.19 189 PRO B CA 1
ATOM 4199 C C . PRO B 1 189 ? 13.523 16.406 13.242 1 98.19 189 PRO B C 1
ATOM 4201 O O . PRO B 1 189 ? 13.438 15.273 12.766 1 98.19 189 PRO B O 1
ATOM 4204 N N . ILE B 1 190 ? 12.57 17.312 13.172 1 98.88 190 ILE B N 1
ATOM 4205 C CA . ILE B 1 190 ? 11.367 17.094 12.367 1 98.88 190 ILE B CA 1
ATOM 4206 C C . ILE B 1 190 ? 11.312 18.109 11.234 1 98.88 190 ILE B C 1
ATOM 4208 O O . ILE B 1 190 ? 11.586 19.297 11.438 1 98.88 190 ILE B O 1
ATOM 4212 N N . VAL B 1 191 ? 11.078 17.641 10.062 1 98.94 191 VAL B N 1
ATOM 4213 C CA . VAL B 1 191 ? 10.883 18.516 8.906 1 98.94 191 VAL B CA 1
ATOM 4214 C C . VAL B 1 191 ? 9.398 18.578 8.562 1 98.94 191 VAL B C 1
ATOM 4216 O O . VAL B 1 191 ? 8.781 17.547 8.258 1 98.94 191 VAL B O 1
ATOM 4219 N N . ALA B 1 192 ? 8.836 19.719 8.648 1 98.88 192 ALA B N 1
ATOM 4220 C CA . ALA B 1 192 ? 7.43 19.984 8.359 1 98.88 192 ALA B CA 1
ATOM 4221 C C . ALA B 1 192 ? 7.262 20.609 6.977 1 98.88 192 ALA B C 1
ATOM 4223 O O . ALA B 1 192 ? 7.781 21.688 6.711 1 98.88 192 ALA B O 1
ATOM 4224 N N . LEU B 1 193 ? 6.52 19.938 6.152 1 98.88 193 LEU B N 1
ATOM 4225 C CA . LEU B 1 193 ? 6.395 20.406 4.773 1 98.88 193 LEU B CA 1
ATOM 4226 C C . LEU B 1 193 ? 4.977 20.891 4.492 1 98.88 193 LEU B C 1
ATOM 4228 O O . LEU B 1 193 ? 4.004 20.297 4.953 1 98.88 193 LEU B O 1
ATOM 4232 N N . GLU B 1 194 ? 4.84 21.969 3.791 1 98.69 194 GLU B N 1
ATOM 4233 C CA . GLU B 1 194 ? 3.584 22.531 3.303 1 98.69 194 GLU B CA 1
ATOM 4234 C C . GLU B 1 194 ? 3.703 22.953 1.843 1 98.69 194 GLU B C 1
ATOM 4236 O O . GLU B 1 194 ? 4.797 22.953 1.276 1 98.69 194 GLU B O 1
ATOM 4241 N N . THR B 1 195 ? 2.578 23.266 1.234 1 98.5 195 THR B N 1
ATOM 4242 C CA . THR B 1 195 ? 2.584 23.812 -0.122 1 98.5 195 THR B CA 1
ATOM 4243 C C . THR B 1 195 ? 2.328 25.312 -0.107 1 98.5 195 THR B C 1
ATOM 4245 O O . THR B 1 195 ? 1.615 25.812 0.763 1 98.5 195 THR B O 1
ATOM 4248 N N . ARG B 1 196 ? 2.926 25.984 -1.101 1 96.81 196 ARG B N 1
ATOM 4249 C CA . ARG B 1 196 ? 2.637 27.406 -1.271 1 96.81 196 ARG B CA 1
ATOM 4250 C C . ARG B 1 196 ? 1.14 27.641 -1.44 1 96.81 196 ARG B C 1
ATOM 4252 O O . ARG B 1 196 ? 0.489 26.984 -2.252 1 96.81 196 ARG B O 1
ATOM 4259 N N . GLY B 1 197 ? 0.631 28.547 -0.664 1 96.56 197 GLY B N 1
ATOM 4260 C CA . GLY B 1 197 ? -0.796 28.812 -0.727 1 96.56 197 GLY B CA 1
ATOM 4261 C C . GLY B 1 197 ? -1.59 28.094 0.341 1 96.56 197 GLY B C 1
ATOM 4262 O O . GLY B 1 197 ? -2.795 28.297 0.48 1 96.56 197 GLY B O 1
ATOM 4263 N N . SER B 1 198 ? -0.928 27.156 1.086 1 97.38 198 SER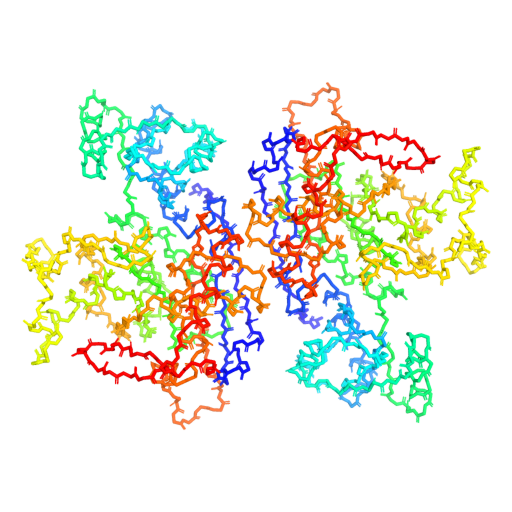 B N 1
ATOM 4264 C CA . SER B 1 198 ? -1.525 26.484 2.227 1 97.38 198 SER B CA 1
ATOM 4265 C C . SER B 1 198 ? -0.521 26.312 3.363 1 97.38 198 SER B C 1
ATOM 4267 O O . SER B 1 198 ? -0.528 25.297 4.066 1 97.38 198 SER B O 1
ATOM 4269 N N . ASP B 1 199 ? 0.36 27.25 3.49 1 97.88 199 ASP B N 1
ATOM 4270 C CA . ASP B 1 199 ? 1.495 27.109 4.398 1 97.88 199 ASP B CA 1
ATOM 4271 C C . ASP B 1 199 ? 1.315 27.969 5.645 1 97.88 199 ASP B C 1
ATOM 4273 O O . ASP B 1 199 ? 2.219 28.719 6.02 1 97.88 199 ASP B O 1
ATOM 4277 N N . CYS B 1 200 ? 0.177 27.812 6.332 1 97.5 200 CYS B N 1
ATOM 4278 C CA . CYS B 1 200 ? -0.133 28.609 7.512 1 97.5 200 CYS B CA 1
ATOM 4279 C C . CYS B 1 200 ? 0.81 28.281 8.664 1 97.5 200 CYS B C 1
ATOM 4281 O O . CYS B 1 200 ? 1.151 29.156 9.461 1 97.5 200 CYS B O 1
ATOM 4283 N N . PHE B 1 201 ? 1.219 27.031 8.773 1 98.25 201 PHE B N 1
ATOM 4284 C CA . PHE B 1 201 ? 2.121 26.641 9.844 1 98.25 201 PHE B CA 1
ATOM 4285 C C . PHE B 1 201 ? 3.492 27.281 9.664 1 98.25 201 PHE B C 1
ATOM 4287 O O . PHE B 1 201 ? 4.066 27.812 10.617 1 98.25 201 PHE B O 1
ATOM 4294 N N . HIS B 1 202 ? 3.984 27.203 8.43 1 98.25 202 HIS B N 1
ATOM 4295 C CA . HIS B 1 202 ? 5.273 27.812 8.125 1 98.25 202 HIS B CA 1
ATOM 4296 C C . HIS B 1 202 ? 5.297 29.297 8.508 1 98.25 202 HIS B C 1
ATOM 4298 O O . HIS B 1 202 ? 6.199 29.734 9.219 1 98.25 202 HIS B O 1
ATOM 4304 N N . TYR B 1 203 ? 4.328 30.062 8.117 1 97 203 TYR B N 1
AT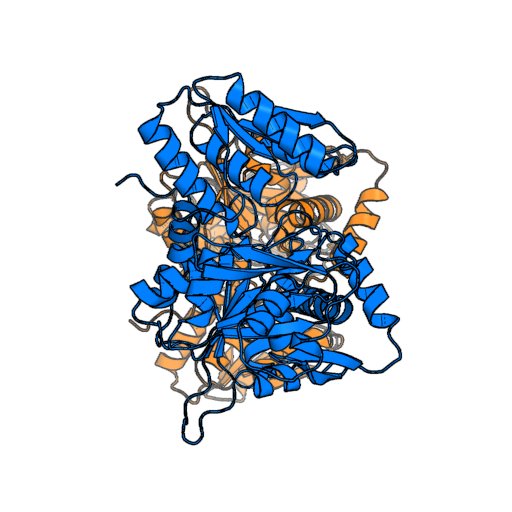OM 4305 C CA . TYR B 1 203 ? 4.242 31.469 8.445 1 97 203 TYR B CA 1
ATOM 4306 C C . TYR B 1 203 ? 4.098 31.672 9.953 1 97 203 TYR B C 1
ATOM 4308 O O . TYR B 1 203 ? 4.672 32.594 10.516 1 97 203 TYR B O 1
ATOM 4316 N N . SER B 1 204 ? 3.309 30.812 10.562 1 97.56 204 SER B N 1
ATOM 4317 C CA . SER B 1 204 ? 3.109 30.922 12.008 1 97.56 204 SER B CA 1
ATOM 4318 C C . SER B 1 204 ? 4.422 30.75 12.758 1 97.56 204 SER B C 1
ATOM 4320 O O . SER B 1 204 ? 4.699 31.484 13.711 1 97.56 204 SER B O 1
ATOM 4322 N N . ILE B 1 205 ? 5.188 29.766 12.367 1 98 205 ILE B N 1
ATOM 4323 C CA . ILE B 1 205 ? 6.473 29.531 13.008 1 98 205 ILE B CA 1
ATOM 4324 C C . ILE B 1 205 ? 7.395 30.719 12.766 1 98 205 ILE B C 1
ATOM 4326 O O . ILE B 1 205 ? 8.055 31.203 13.695 1 98 205 ILE B O 1
ATOM 4330 N N . ALA B 1 206 ? 7.438 31.219 11.531 1 96.38 206 ALA B N 1
ATOM 4331 C CA . ALA B 1 206 ? 8.297 32.344 11.18 1 96.38 206 ALA B CA 1
ATOM 4332 C C . ALA B 1 206 ? 7.949 33.562 11.992 1 96.38 206 ALA B C 1
ATOM 4334 O O . ALA B 1 206 ? 8.836 34.344 12.398 1 96.38 206 ALA B O 1
ATOM 4335 N N . LEU B 1 207 ? 6.699 33.781 12.25 1 94.81 207 LEU B N 1
ATOM 4336 C CA . LEU B 1 207 ? 6.223 34.938 13 1 94.81 207 LEU B CA 1
ATOM 4337 C C . LEU B 1 207 ? 6.746 34.906 14.43 1 94.81 207 LEU B C 1
ATOM 4339 O O . LEU B 1 207 ? 6.832 35.969 15.078 1 94.81 207 LEU B O 1
ATOM 4343 N N . ASN B 1 208 ? 7.062 33.75 14.898 1 95.5 208 ASN B N 1
ATOM 4344 C CA . ASN B 1 208 ? 7.473 33.625 16.297 1 95.5 208 ASN B CA 1
ATOM 4345 C C . ASN B 1 208 ? 8.984 33.5 16.422 1 95.5 208 ASN B C 1
ATOM 4347 O O . ASN B 1 208 ? 9.508 33.312 17.531 1 95.5 208 ASN B O 1
ATOM 4351 N N . ARG B 1 209 ? 9.57 33.438 15.328 1 93.94 209 ARG B N 1
ATOM 4352 C CA . ARG B 1 209 ? 11.023 33.406 15.336 1 93.94 209 ARG B CA 1
ATOM 4353 C C . ARG B 1 209 ? 11.609 34.812 15.062 1 93.94 209 ARG B C 1
ATOM 4355 O O . ARG B 1 209 ? 10.977 35.625 14.406 1 93.94 209 ARG B O 1
ATOM 4362 N N . GLN B 1 210 ? 12.633 35.188 15.727 1 83.69 210 GLN B N 1
ATOM 4363 C CA . GLN B 1 210 ? 13.266 36.469 15.508 1 83.69 210 GLN B CA 1
ATOM 4364 C C . GLN B 1 210 ? 14.023 36.5 14.188 1 83.69 210 GLN B C 1
ATOM 4366 O O . GLN B 1 210 ? 15.039 35.812 14.031 1 83.69 210 GLN B O 1
ATOM 4371 N N . SER B 1 211 ? 13.344 37.031 13.211 1 82.19 211 SER B N 1
ATOM 4372 C CA . SER B 1 211 ? 13.992 37.094 11.906 1 82.19 211 SER B CA 1
ATOM 4373 C C . SER B 1 211 ? 13.609 38.375 11.172 1 82.19 211 SER B C 1
ATOM 4375 O O . SER B 1 211 ? 12.484 38.844 11.297 1 82.19 211 SER B O 1
ATOM 4377 N N . SER B 1 212 ? 14.578 38.875 10.453 1 76.38 212 SER B N 1
ATOM 4378 C CA . SER B 1 212 ? 14.336 40.094 9.672 1 76.38 212 SER B CA 1
ATOM 4379 C C . SER B 1 212 ? 13.984 39.75 8.227 1 76.38 212 SER B C 1
ATOM 4381 O O . SER B 1 212 ? 13.742 40.625 7.406 1 76.38 212 SER B O 1
ATOM 4383 N N . SER B 1 213 ? 13.773 38.562 8.07 1 82.12 213 SER B N 1
ATOM 4384 C CA . SER B 1 213 ? 13.5 38.156 6.695 1 82.12 213 SER B CA 1
ATOM 4385 C C . SER B 1 213 ? 12.109 38.594 6.258 1 82.12 213 SER B C 1
ATOM 4387 O O . SER B 1 213 ? 11.203 38.719 7.082 1 82.12 213 SER B O 1
ATOM 4389 N N . ASP B 1 214 ? 11.945 38.812 4.914 1 83.44 214 ASP B N 1
ATOM 4390 C CA . ASP B 1 214 ? 10.664 39.188 4.328 1 83.44 214 ASP B CA 1
ATOM 4391 C C . ASP B 1 214 ? 9.609 38.125 4.586 1 83.44 214 ASP B C 1
ATOM 4393 O O . ASP B 1 214 ? 8.438 38.438 4.824 1 83.44 214 ASP B O 1
ATOM 4397 N N . PHE B 1 215 ? 10.055 36.938 4.625 1 85.88 215 PHE B N 1
ATOM 4398 C CA . PHE B 1 215 ? 9.117 35.844 4.859 1 85.88 215 PHE B CA 1
ATOM 4399 C C . PHE B 1 215 ? 8.445 36 6.223 1 85.88 215 PHE B C 1
ATOM 4401 O O . PHE B 1 215 ? 7.258 35.688 6.367 1 85.88 215 PHE B O 1
ATOM 4408 N N . ALA B 1 216 ? 9.133 36.469 7.133 1 81.12 216 ALA B N 1
ATOM 4409 C CA . ALA B 1 216 ? 8.633 36.594 8.5 1 81.12 216 ALA B CA 1
ATOM 4410 C C . ALA B 1 216 ? 7.945 37.938 8.734 1 81.12 216 ALA B C 1
ATOM 4412 O O . ALA B 1 216 ? 7.219 38.094 9.711 1 81.12 216 ALA B O 1
ATOM 4413 N N . LYS B 1 217 ? 8.156 38.812 7.777 1 83.75 217 LYS B N 1
ATOM 4414 C CA . LYS B 1 217 ? 7.691 40.188 8.031 1 83.75 217 LYS B CA 1
ATOM 4415 C C . LYS B 1 217 ? 6.566 40.562 7.078 1 83.75 217 LYS B C 1
ATOM 4417 O O . LYS B 1 217 ? 5.688 41.375 7.438 1 83.75 217 LYS B O 1
ATOM 4422 N N . VAL B 1 218 ? 6.676 40.062 5.922 1 89.56 218 VAL B N 1
ATOM 4423 C CA . VAL B 1 218 ? 5.711 40.438 4.898 1 89.56 218 VAL B CA 1
ATOM 4424 C C . VAL B 1 218 ? 4.777 39.25 4.605 1 89.56 218 VAL B C 1
ATOM 4426 O O . VAL B 1 218 ? 5.188 38.281 3.99 1 89.56 218 VAL B O 1
ATOM 4429 N N . LEU B 1 219 ? 3.574 39.406 5.02 1 92.5 219 LEU B N 1
ATOM 4430 C CA . LEU B 1 219 ? 2.59 38.344 4.82 1 92.5 219 LEU B CA 1
ATOM 4431 C C . LEU B 1 219 ? 1.809 38.562 3.529 1 92.5 219 LEU B C 1
ATOM 4433 O O . LEU B 1 219 ? 1.563 39.719 3.137 1 92.5 219 LEU B O 1
ATOM 4437 N N . PRO B 1 220 ? 1.474 37.469 2.906 1 92 220 PRO B N 1
ATOM 4438 C CA . PRO B 1 220 ? 0.565 37.625 1.768 1 92 220 PRO B CA 1
ATOM 4439 C C . PRO B 1 220 ? -0.75 38.312 2.148 1 92 220 PRO B C 1
ATOM 4441 O O . PRO B 1 220 ? -1.133 38.312 3.322 1 92 220 PRO B O 1
ATOM 4444 N N . ALA B 1 221 ? -1.477 38.812 1.173 1 93.06 221 ALA B N 1
ATOM 4445 C CA . ALA B 1 221 ? -2.684 39.594 1.394 1 93.06 221 ALA B CA 1
ATOM 4446 C C . ALA B 1 221 ? -3.762 38.781 2.088 1 93.06 221 ALA B C 1
ATOM 4448 O O . ALA B 1 221 ? -4.551 39.312 2.873 1 93.06 221 ALA B O 1
ATOM 4449 N N . HIS B 1 222 ? -3.766 37.531 1.828 1 93.75 222 HIS B N 1
ATOM 4450 C CA . HIS B 1 222 ? -4.828 36.688 2.355 1 93.75 222 HIS B CA 1
ATOM 4451 C C . HIS B 1 222 ? -4.465 36.125 3.732 1 93.75 222 HIS B C 1
ATOM 4453 O O . HIS B 1 222 ? -5.16 35.281 4.262 1 93.75 222 HIS B O 1
ATOM 4459 N N . VAL B 1 223 ? -3.396 36.625 4.348 1 95.69 223 VAL B N 1
ATOM 4460 C CA . VAL B 1 223 ? -2.918 36.125 5.629 1 95.69 223 VAL B CA 1
ATOM 4461 C C . VAL B 1 223 ? -2.938 37.25 6.664 1 95.69 223 VAL B C 1
ATOM 4463 O O . VAL B 1 223 ? -2.451 38.344 6.406 1 95.69 223 VAL B O 1
ATOM 4466 N N . THR B 1 224 ? -3.51 37.031 7.797 1 96.62 224 THR B N 1
ATOM 4467 C CA . THR B 1 224 ? -3.514 37.969 8.914 1 96.62 224 THR B CA 1
ATOM 4468 C C . THR B 1 224 ? -2.867 37.344 10.148 1 96.62 224 THR B C 1
ATOM 4470 O O . THR B 1 224 ? -2.709 36.125 10.227 1 96.62 224 THR B O 1
ATOM 4473 N N . VAL B 1 225 ? -2.426 38.188 11.055 1 96.69 225 VAL B N 1
ATOM 4474 C CA . VAL B 1 225 ? -1.804 37.75 12.297 1 96.69 225 VAL B CA 1
ATOM 4475 C C . VAL B 1 225 ? -2.85 37.688 13.406 1 96.69 225 VAL B C 1
ATOM 4477 O O . VAL B 1 225 ? -3.623 38.625 13.586 1 96.69 225 VAL B O 1
ATOM 4480 N N . VAL B 1 226 ? -2.875 36.562 14.039 1 97.12 226 VAL B N 1
ATOM 4481 C CA . VAL B 1 226 ? -3.793 36.375 15.156 1 97.12 226 VAL B CA 1
ATOM 4482 C C . VAL B 1 226 ? -3.008 36.031 16.422 1 97.12 226 VAL B C 1
ATOM 4484 O O . VAL B 1 226 ? -2.145 35.156 16.391 1 97.12 226 VAL B O 1
ATOM 4487 N N . GLU B 1 227 ? -3.318 36.625 17.516 1 97.38 227 GLU B N 1
ATOM 4488 C CA . GLU B 1 227 ? -2.699 36.312 18.797 1 97.38 227 GLU B CA 1
ATOM 4489 C C . GLU B 1 227 ? -3.518 35.281 19.547 1 97.38 227 GLU B C 1
ATOM 4491 O O . GLU B 1 227 ? -4.727 35.438 19.734 1 97.38 227 GLU B O 1
ATOM 4496 N N . ASP B 1 228 ? -2.893 34.188 19.875 1 97.31 228 ASP B N 1
ATOM 4497 C CA . ASP B 1 228 ? -3.496 33.219 20.781 1 97.31 228 ASP B CA 1
ATOM 4498 C C . ASP B 1 228 ? -3.053 33.469 22.234 1 97.31 228 ASP B C 1
ATOM 4500 O O . ASP B 1 228 ? -1.921 33.156 22.594 1 97.31 228 ASP B O 1
ATOM 4504 N N . LYS B 1 229 ? -3.92 33.969 23.078 1 96.94 229 LYS B N 1
ATOM 4505 C CA . LYS B 1 229 ? -3.586 34.406 24.438 1 96.94 229 LYS B CA 1
ATOM 4506 C C . LYS B 1 229 ? -3.398 33.219 25.359 1 96.94 229 LYS B C 1
ATOM 4508 O O . LYS B 1 229 ? -2.605 33.25 26.297 1 96.94 229 LYS B O 1
ATOM 4513 N N . THR B 1 230 ? -4.137 32.219 25 1 96.5 230 THR B N 1
ATOM 4514 C CA . THR B 1 230 ? -4.055 31.047 25.859 1 96.5 230 THR B CA 1
ATOM 4515 C C . THR B 1 230 ? -2.65 30.438 25.812 1 96.5 230 THR B C 1
ATOM 4517 O O . THR B 1 230 ? -2.057 30.172 26.859 1 96.5 230 THR B O 1
ATOM 4520 N N . GLU B 1 231 ? -2.111 30.234 24.594 1 97.06 231 GLU B N 1
ATOM 4521 C CA . GLU B 1 231 ? -0.793 29.625 24.438 1 97.06 231 GLU B CA 1
ATOM 4522 C C . GLU B 1 231 ? 0.299 30.688 24.375 1 97.06 231 GLU B C 1
ATOM 4524 O O . GLU B 1 231 ? 1.488 30.375 24.359 1 97.06 231 GLU B O 1
ATOM 4529 N N . ASN B 1 232 ? -0.099 32 24.375 1 96.94 232 ASN B N 1
ATOM 4530 C CA . ASN B 1 232 ? 0.826 33.125 24.297 1 96.94 232 ASN B CA 1
ATOM 4531 C C . ASN B 1 232 ? 1.73 33.031 23.078 1 96.94 232 ASN B C 1
ATOM 4533 O O . ASN B 1 232 ? 2.957 33.062 23.203 1 96.94 232 ASN B O 1
ATOM 4537 N N . ILE B 1 233 ? 1.085 32.906 21.859 1 97.12 233 ILE B N 1
ATOM 4538 C CA . ILE B 1 233 ? 1.808 32.844 20.59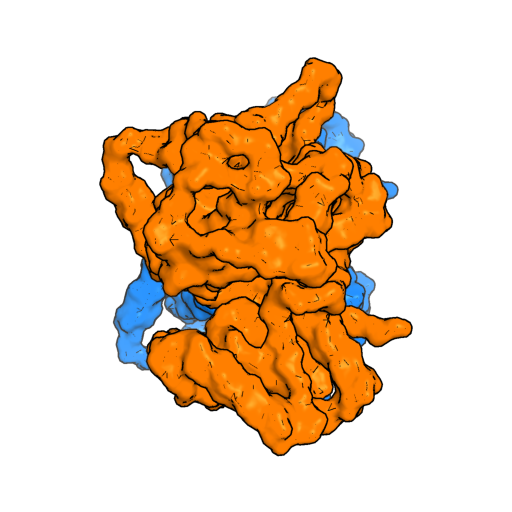4 1 97.12 233 ILE B CA 1
ATOM 4539 C C . ILE B 1 233 ? 1.024 33.562 19.5 1 97.12 233 ILE B C 1
ATOM 4541 O O . ILE B 1 233 ? -0.165 33.844 19.672 1 97.12 233 ILE B O 1
ATOM 4545 N N . VAL B 1 234 ? 1.678 33.969 18.484 1 96.25 234 VAL B N 1
ATOM 4546 C CA . VAL B 1 234 ? 1.049 34.594 17.328 1 96.25 234 VAL B CA 1
ATOM 4547 C C . VAL B 1 234 ? 0.973 33.594 16.172 1 96.25 234 VAL B C 1
ATOM 4549 O O . VAL B 1 234 ? 1.901 32.812 15.945 1 96.25 234 VAL B O 1
ATOM 4552 N N . LEU B 1 235 ? -0.137 33.562 15.461 1 97.75 235 LEU B N 1
ATOM 4553 C CA . LEU B 1 235 ? -0.355 32.625 14.367 1 97.75 235 LEU B CA 1
ATOM 4554 C C . LEU B 1 235 ? -0.745 33.375 13.094 1 97.75 235 LEU B C 1
ATOM 4556 O O . LEU B 1 235 ? -1.27 34.469 13.141 1 97.75 235 LEU B O 1
ATOM 4560 N N . ALA B 1 236 ? -0.369 32.781 12 1 97.25 236 ALA B N 1
ATOM 4561 C CA . ALA B 1 236 ? -0.881 33.219 10.703 1 97.25 236 ALA B CA 1
ATOM 4562 C C . ALA B 1 236 ? -2.26 32.625 10.43 1 97.25 236 ALA B C 1
ATOM 4564 O O . ALA B 1 236 ? -2.473 31.422 10.609 1 97.25 236 ALA B O 1
ATOM 4565 N N . HIS B 1 237 ? -3.195 33.438 10.016 1 97.62 237 HIS B N 1
ATOM 4566 C CA . HIS B 1 237 ? -4.547 33.031 9.664 1 97.62 237 HIS B CA 1
ATOM 4567 C C . HIS B 1 237 ? -4.82 33.25 8.18 1 97.62 237 HIS B C 1
ATOM 4569 O O . HIS B 1 237 ? -4.789 34.375 7.695 1 97.62 237 HIS B O 1
ATOM 4575 N N . PHE B 1 238 ? -5.102 32.156 7.516 1 96.94 238 PHE B N 1
ATOM 4576 C CA . PHE B 1 238 ? -5.371 32.219 6.086 1 96.94 238 PHE B CA 1
ATOM 4577 C C . PHE B 1 238 ? -6.863 32.375 5.82 1 96.94 238 PHE B C 1
ATOM 4579 O O . PHE B 1 238 ? -7.676 31.625 6.367 1 96.94 238 PHE B O 1
ATOM 4586 N N . SER B 1 239 ? -7.223 33.281 4.953 1 94.94 239 SER B N 1
ATOM 4587 C CA . SER B 1 239 ? -8.625 33.5 4.594 1 94.94 239 SER B CA 1
ATOM 4588 C C . SER B 1 239 ? -8.953 32.812 3.264 1 94.94 239 SER B C 1
ATOM 4590 O O . SER B 1 239 ? -10.125 32.656 2.922 1 94.94 239 SER B O 1
ATOM 4592 N N . GLU B 1 240 ? -7.953 32.469 2.537 1 94.12 240 GLU B N 1
ATOM 4593 C CA . GLU B 1 240 ? -8.102 31.781 1.251 1 94.12 240 GLU B CA 1
ATOM 4594 C C . GLU B 1 240 ? -6.934 30.844 0.979 1 94.12 240 GLU B C 1
ATOM 4596 O O . GLU B 1 240 ? -5.875 30.969 1.602 1 94.12 240 GLU B O 1
ATOM 4601 N N . PHE B 1 241 ? -7.168 29.891 0.135 1 95.12 241 PHE B N 1
ATOM 4602 C CA . PHE B 1 241 ? -6.141 28.938 -0.26 1 95.12 241 PHE B CA 1
ATOM 4603 C C . PHE B 1 241 ? -5.977 28.922 -1.774 1 95.12 241 PHE B C 1
ATOM 4605 O O . PHE B 1 241 ? -6.957 29 -2.514 1 95.12 241 PHE B O 1
ATOM 4612 N N . SER B 1 242 ? -4.715 28.844 -2.221 1 95.94 242 SER B N 1
ATOM 4613 C CA . SER B 1 242 ? -4.477 28.797 -3.66 1 95.94 242 SER B CA 1
ATOM 4614 C C . SER B 1 242 ? -3.805 27.484 -4.062 1 95.94 242 SER B C 1
ATOM 4616 O O . SER B 1 242 ? -3.678 27.188 -5.25 1 95.94 242 SER B O 1
ATOM 4618 N N . SER B 1 243 ? -3.4 26.703 -3.07 1 97.19 243 SER B N 1
ATOM 4619 C CA . SER B 1 243 ? -2.742 25.422 -3.33 1 97.19 243 SER B CA 1
ATOM 4620 C C . SER B 1 243 ? -3.744 24.359 -3.77 1 97.19 243 SER B C 1
ATOM 4622 O O . SER B 1 243 ? -4.852 24.281 -3.229 1 97.19 243 SER B O 1
ATOM 4624 N N . MET B 1 244 ? -3.303 23.469 -4.648 1 96.31 244 MET B N 1
ATOM 4625 C CA . MET B 1 244 ? -4.129 22.344 -5.062 1 96.31 244 MET B CA 1
ATOM 4626 C C . MET B 1 244 ? -4.172 21.266 -3.975 1 96.31 244 MET B C 1
ATOM 4628 O O . MET B 1 244 ? -5.016 20.375 -4.012 1 96.31 244 MET B O 1
ATOM 4632 N N . ALA B 1 245 ? -3.309 21.391 -2.961 1 96.31 245 ALA B N 1
ATOM 4633 C CA . ALA B 1 245 ? -3.299 20.438 -1.852 1 96.31 245 ALA B CA 1
ATOM 4634 C C . ALA B 1 245 ? -4.191 20.922 -0.711 1 96.31 245 ALA B C 1
ATOM 4636 O O . ALA B 1 245 ? -4.336 20.234 0.303 1 96.31 245 ALA B O 1
ATOM 4637 N N . SER B 1 246 ? -4.855 22.031 -0.901 1 94.06 246 SER B N 1
ATOM 4638 C CA . SER B 1 246 ? -5.562 22.703 0.193 1 94.06 246 SER B CA 1
ATOM 4639 C C . SER B 1 246 ? -6.758 21.875 0.657 1 94.06 246 SER B C 1
ATOM 4641 O O . SER B 1 246 ? -7.266 22.078 1.763 1 94.06 246 SER B O 1
ATOM 4643 N N . GLY B 1 247 ? -7.215 20.938 -0.183 1 88.44 247 GLY B N 1
ATOM 4644 C CA . GLY B 1 247 ? -8.297 20.062 0.249 1 88.44 247 GLY B CA 1
ATOM 4645 C C . GLY B 1 247 ? -7.93 19.219 1.454 1 88.44 247 GLY B C 1
ATOM 4646 O O . GLY B 1 247 ? -8.805 18.797 2.221 1 88.44 247 GLY B O 1
ATOM 4647 N N . SER B 1 248 ? -6.609 19.016 1.604 1 90.56 248 SER B N 1
ATOM 4648 C CA . SER B 1 248 ? -6.16 18.172 2.711 1 90.56 248 SER B CA 1
ATOM 4649 C C . SER B 1 248 ? -5.172 18.922 3.604 1 90.56 248 SER B C 1
ATOM 4651 O O . SER B 1 248 ? -5.004 18.578 4.773 1 90.56 248 SER B O 1
ATOM 4653 N N . LEU B 1 249 ? -4.535 19.969 3.156 1 93.25 249 LEU B N 1
ATOM 4654 C CA . LEU B 1 249 ? -3.533 20.719 3.91 1 93.25 249 LEU B CA 1
ATOM 4655 C C . LEU B 1 249 ? -4.062 22.094 4.301 1 93.25 249 LEU B C 1
ATOM 4657 O O . LEU B 1 249 ? -3.416 22.812 5.066 1 93.25 249 LEU B O 1
ATOM 4661 N N . GLY B 1 250 ? -5.188 22.391 3.742 1 92.62 250 GLY B N 1
ATOM 4662 C CA . GLY B 1 250 ? -5.676 23.75 3.908 1 92.62 250 GLY B CA 1
ATOM 4663 C C . GLY B 1 250 ? -6.328 24 5.254 1 92.62 250 GLY B C 1
ATOM 4664 O O . GLY B 1 250 ? -7.543 23.828 5.402 1 92.62 250 GLY B O 1
ATOM 4665 N N . ALA B 1 251 ? -5.617 24.375 6.211 1 95 251 ALA B N 1
ATOM 4666 C CA . ALA B 1 251 ? -6.117 24.875 7.488 1 95 251 ALA B CA 1
ATOM 4667 C C . ALA B 1 251 ? -5.973 26.391 7.57 1 95 251 ALA B C 1
ATOM 4669 O O . ALA B 1 251 ? -4.961 26.953 7.141 1 95 251 ALA B O 1
ATOM 4670 N N . SER B 1 252 ? -6.984 27.047 8.062 1 95.38 252 SER B N 1
ATOM 4671 C CA . SER B 1 252 ? -6.906 28.5 8.172 1 95.38 252 SER B CA 1
ATOM 4672 C C . SER B 1 252 ? -5.836 28.922 9.172 1 95.38 252 SER B C 1
ATOM 4674 O O . SER B 1 252 ? -5.258 30 9.055 1 95.38 252 SER B O 1
ATOM 4676 N N . GLN B 1 253 ? -5.656 28.125 10.117 1 96.5 253 GLN B N 1
ATOM 4677 C CA . GLN B 1 253 ? -4.68 28.359 11.172 1 96.5 253 GLN B CA 1
ATOM 4678 C C . GLN B 1 253 ? -4.238 27.047 11.82 1 96.5 253 GLN B C 1
ATOM 4680 O O . GLN B 1 253 ? -5.047 26.141 12 1 96.5 253 GLN B O 1
ATOM 4685 N N . PRO B 1 254 ? -2.932 26.906 12.164 1 98.12 254 PRO B N 1
ATOM 4686 C CA . PRO B 1 254 ? -2.529 25.703 12.875 1 98.12 254 PRO B CA 1
ATOM 4687 C C . PRO B 1 254 ? -2.988 25.688 14.328 1 98.12 254 PRO B C 1
ATOM 4689 O O . PRO B 1 254 ? -3.352 26.734 14.875 1 98.12 254 PRO B O 1
ATOM 4692 N N . ALA B 1 255 ? -3.027 24.5 14.93 1 98.5 255 ALA B N 1
ATOM 4693 C CA . ALA B 1 255 ? -3.266 24.422 16.375 1 98.5 255 ALA B CA 1
ATOM 4694 C C . ALA B 1 255 ? -2.195 25.172 17.156 1 98.5 255 ALA B C 1
ATOM 4696 O O . ALA B 1 255 ? -1.002 24.906 17 1 98.5 255 ALA B O 1
ATOM 4697 N N . ALA B 1 256 ? -2.609 26.078 17.984 1 98.62 256 ALA B N 1
ATOM 4698 C CA . ALA B 1 256 ? -1.69 26.953 18.703 1 98.62 256 ALA B CA 1
ATOM 4699 C C . ALA B 1 256 ? -0.739 26.125 19.578 1 98.62 256 ALA B C 1
ATOM 4701 O O . ALA B 1 256 ? 0.465 26.406 19.609 1 98.62 256 ALA B O 1
ATOM 4702 N N . LYS B 1 257 ? -1.275 25.141 20.203 1 98.69 257 LYS B N 1
ATOM 4703 C CA . LYS B 1 257 ? -0.462 24.328 21.109 1 98.69 257 LYS B CA 1
ATOM 4704 C C . LYS B 1 257 ? 0.606 23.562 20.344 1 98.69 257 LYS B C 1
ATOM 4706 O O . LYS B 1 257 ? 1.729 23.391 20.828 1 98.69 257 LYS B O 1
ATOM 4711 N N . VAL B 1 258 ? 0.29 23.094 19.141 1 98.81 258 VAL B N 1
ATOM 4712 C CA . VAL B 1 258 ? 1.252 22.359 18.328 1 98.81 258 VAL B CA 1
ATOM 4713 C C . VAL B 1 258 ? 2.365 23.297 17.875 1 98.81 258 VAL B C 1
ATOM 4715 O O . VAL B 1 258 ? 3.543 22.938 17.891 1 98.81 258 VAL B O 1
ATOM 4718 N N . ALA B 1 259 ? 1.973 24.5 17.438 1 98.75 259 ALA B N 1
ATOM 4719 C CA . ALA B 1 259 ? 2.98 25.484 17.062 1 98.75 259 ALA B CA 1
ATOM 4720 C C . ALA B 1 259 ? 3.924 25.781 18.219 1 98.75 259 ALA B C 1
ATOM 4722 O O . ALA B 1 259 ? 5.145 25.844 18.047 1 98.75 259 ALA B O 1
ATOM 4723 N N . LYS B 1 260 ? 3.387 25.922 19.406 1 98.62 260 LYS B N 1
ATOM 4724 C CA . LYS B 1 260 ? 4.191 26.203 20.594 1 98.62 260 LYS B CA 1
ATOM 4725 C C . LYS B 1 260 ? 5.137 25.047 20.906 1 98.62 260 LYS B C 1
ATOM 4727 O O . LYS B 1 260 ? 6.316 25.25 21.172 1 98.62 260 LYS B O 1
ATOM 4732 N N . MET B 1 261 ? 4.57 23.812 20.859 1 98.69 261 MET B N 1
ATOM 4733 C CA . MET B 1 261 ? 5.395 22.625 21.094 1 98.69 261 MET B CA 1
ATOM 4734 C C . MET B 1 261 ? 6.527 22.531 20.078 1 98.69 261 MET B C 1
ATOM 4736 O O . MET B 1 261 ? 7.648 22.172 20.422 1 98.69 261 MET B O 1
ATOM 4740 N N . ALA B 1 262 ? 6.234 22.875 18.859 1 98.69 262 ALA B N 1
ATOM 4741 C CA . ALA B 1 262 ? 7.238 22.828 17.797 1 98.69 262 ALA B CA 1
ATOM 4742 C C . ALA B 1 262 ? 8.367 23.812 18.047 1 98.69 262 ALA B C 1
ATOM 4744 O O . ALA B 1 262 ? 9.539 23.484 17.859 1 98.69 262 ALA B O 1
ATOM 4745 N N . LEU B 1 263 ? 8.023 25 18.469 1 97.88 263 LEU B N 1
ATOM 4746 C CA . LEU B 1 263 ? 8.992 26.047 18.719 1 97.88 263 LEU B CA 1
ATOM 4747 C C . LEU B 1 263 ? 9.898 25.688 19.891 1 97.88 263 LEU B C 1
ATOM 4749 O O . LEU B 1 263 ? 11.055 26.125 19.953 1 97.88 263 LEU B O 1
ATOM 4753 N N . ALA B 1 264 ? 9.43 24.859 20.797 1 97.5 264 ALA B N 1
ATOM 4754 C CA . ALA B 1 264 ? 10.141 24.594 22.047 1 97.5 264 ALA B CA 1
ATOM 4755 C C . ALA B 1 264 ? 10.93 23.297 21.953 1 97.5 264 ALA B C 1
ATOM 4757 O O . ALA B 1 264 ? 11.727 22.984 22.844 1 97.5 264 ALA B O 1
ATOM 4758 N N . ARG B 1 265 ? 10.781 22.578 20.922 1 96.5 265 ARG B N 1
ATOM 4759 C CA . ARG B 1 265 ? 11.344 21.234 20.859 1 96.5 265 ARG B CA 1
ATOM 4760 C C . ARG B 1 265 ? 12.859 21.281 20.766 1 96.5 265 ARG B C 1
ATOM 4762 O O . ARG B 1 265 ? 13.422 22.141 20.062 1 96.5 265 ARG B O 1
ATOM 4769 N N . GLU B 1 266 ? 13.555 20.312 21.375 1 97.44 266 GLU B N 1
ATOM 4770 C CA . GLU B 1 266 ? 15.016 20.234 21.406 1 97.44 266 GLU B CA 1
ATOM 4771 C C . GLU B 1 266 ? 15.586 19.969 20 1 97.44 266 GLU B C 1
ATOM 4773 O O . GLU B 1 266 ? 16.562 20.609 19.609 1 97.44 266 GLU B O 1
ATOM 4778 N N . GLY B 1 267 ? 14.961 19.078 19.312 1 97.31 267 GLY B N 1
ATOM 4779 C CA . GLY B 1 267 ? 15.453 18.703 18 1 97.31 267 GLY B CA 1
ATOM 4780 C C . GLY B 1 267 ? 15.109 19.719 16.922 1 97.31 267 GLY B C 1
ATOM 4781 O O . GLY B 1 267 ? 15.586 19.609 15.789 1 97.31 267 GLY B O 1
ATOM 4782 N N . GLY B 1 268 ? 14.281 20.625 17.281 1 97.5 268 GLY B N 1
ATOM 4783 C CA . GLY B 1 268 ? 13.898 21.703 16.391 1 97.5 268 GLY B CA 1
ATOM 4784 C C . GLY B 1 268 ? 12.875 21.266 15.344 1 97.5 268 GLY B C 1
ATOM 4785 O O . GLY B 1 268 ? 12.523 20.094 15.273 1 97.5 268 GLY B O 1
ATOM 4786 N N . ILE B 1 269 ? 12.391 22.281 14.617 1 98.38 269 ILE B N 1
ATOM 4787 C CA . ILE B 1 269 ? 11.469 22.125 13.5 1 98.38 269 ILE B CA 1
ATOM 4788 C C . ILE B 1 269 ? 11.977 22.906 12.297 1 98.38 269 ILE B C 1
ATOM 4790 O O . ILE B 1 269 ? 12.344 24.078 12.414 1 98.38 269 ILE B O 1
ATOM 4794 N N . THR B 1 270 ? 12.18 22.188 11.227 1 98.62 270 THR B N 1
ATOM 4795 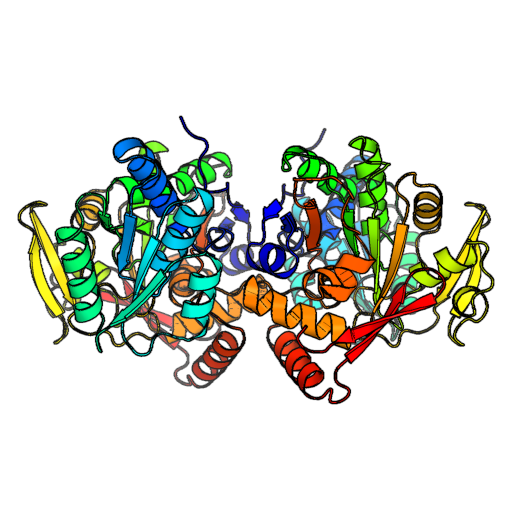C CA . THR B 1 270 ? 12.453 22.844 9.953 1 98.62 270 THR B CA 1
ATOM 4796 C C . THR B 1 270 ? 11.195 22.922 9.102 1 98.62 270 THR B C 1
ATOM 4798 O O . THR B 1 270 ? 10.555 21.906 8.836 1 98.62 270 THR B O 1
ATOM 4801 N N . CYS B 1 271 ? 10.82 24.141 8.727 1 98.62 271 CYS B N 1
ATOM 4802 C CA . CYS B 1 271 ? 9.641 24.344 7.902 1 98.62 271 CYS B CA 1
ATOM 4803 C C . CYS B 1 271 ? 10.023 24.531 6.438 1 98.62 271 CYS B C 1
ATOM 4805 O O . CYS B 1 271 ? 10.945 25.281 6.125 1 98.62 271 CYS B O 1
ATOM 4807 N N . VAL B 1 272 ? 9.344 23.812 5.602 1 98.81 272 VAL B N 1
ATOM 4808 C CA . VAL B 1 272 ? 9.617 23.859 4.168 1 98.81 272 VAL B CA 1
ATOM 4809 C C . VAL B 1 272 ? 8.312 24.094 3.404 1 98.81 272 VAL B C 1
ATOM 4811 O O . VAL B 1 272 ? 7.32 23.391 3.643 1 98.81 272 VAL B O 1
ATOM 4814 N N . THR B 1 273 ? 8.25 25.062 2.545 1 98.19 273 THR B N 1
ATOM 4815 C CA . THR B 1 273 ? 7.125 25.297 1.645 1 98.19 273 THR B CA 1
ATOM 4816 C C . THR B 1 273 ? 7.52 25 0.199 1 98.19 273 THR B C 1
ATOM 4818 O O . THR B 1 273 ? 8.5 25.562 -0.306 1 98.19 273 THR B O 1
ATOM 4821 N N . VAL B 1 274 ? 6.762 24.156 -0.45 1 98.12 274 VAL B N 1
ATOM 4822 C CA . VAL B 1 274 ? 7.086 23.766 -1.816 1 98.12 274 VAL B CA 1
ATOM 4823 C C . VAL B 1 274 ? 5.934 24.125 -2.748 1 98.12 274 VAL B C 1
ATOM 4825 O O . VAL B 1 274 ? 4.797 24.312 -2.301 1 98.12 274 VAL B O 1
ATOM 4828 N N . PRO B 1 275 ? 6.18 24.344 -4.023 1 96.69 275 PRO B N 1
ATOM 4829 C CA . PRO B 1 275 ? 5.07 24.516 -4.961 1 96.69 275 PRO B CA 1
ATOM 4830 C C . PRO B 1 275 ? 4.289 23.219 -5.203 1 96.69 275 PRO B C 1
ATOM 4832 O O . PRO B 1 275 ? 4.824 22.125 -5.012 1 96.69 275 PRO B O 1
ATOM 4835 N N . ASP B 1 276 ? 3.078 23.359 -5.668 1 97.12 276 ASP B N 1
ATOM 4836 C CA . ASP B 1 276 ? 2.223 22.203 -5.926 1 97.12 276 ASP B CA 1
ATOM 4837 C C . ASP B 1 276 ? 2.877 21.234 -6.914 1 97.12 276 ASP B C 1
ATOM 4839 O O . ASP B 1 276 ? 2.771 20.016 -6.762 1 97.12 276 ASP B O 1
ATOM 4843 N N . GLU B 1 277 ? 3.553 21.781 -7.855 1 96.5 277 GLU B N 1
ATOM 4844 C CA . GLU B 1 277 ? 4.105 20.984 -8.945 1 96.5 277 GLU B CA 1
ATOM 4845 C C . GLU B 1 277 ? 5.191 20.031 -8.438 1 96.5 277 GLU B C 1
ATOM 4847 O O . GLU B 1 277 ? 5.348 18.922 -8.953 1 96.5 277 GLU B O 1
ATOM 4852 N N . LEU B 1 278 ? 5.977 20.5 -7.508 1 96.94 278 LEU B N 1
ATOM 4853 C CA . LEU B 1 278 ? 6.996 19.641 -6.922 1 96.94 278 LEU B CA 1
ATOM 4854 C C . LEU B 1 278 ? 6.355 18.469 -6.184 1 96.94 278 LEU B C 1
ATOM 4856 O O . LEU B 1 278 ? 6.863 17.344 -6.234 1 96.94 278 LEU B O 1
ATOM 4860 N N . SER B 1 279 ? 5.289 18.719 -5.477 1 97.94 279 SER B N 1
ATOM 4861 C CA . SER B 1 279 ? 4.531 17.656 -4.824 1 97.94 279 SER B CA 1
ATOM 4862 C C . SER B 1 279 ? 3.936 16.688 -5.848 1 97.94 279 SER B C 1
ATOM 4864 O O . SER B 1 279 ? 3.896 15.484 -5.621 1 97.94 279 SER B O 1
ATOM 4866 N N . MET B 1 280 ? 3.426 17.297 -6.945 1 97.94 280 MET B N 1
ATOM 4867 C CA . MET B 1 280 ? 2.867 16.469 -8.008 1 97.94 280 MET B CA 1
ATOM 4868 C C . MET B 1 280 ? 3.924 15.523 -8.578 1 97.94 280 MET B C 1
ATOM 4870 O O . MET B 1 280 ? 3.65 14.344 -8.82 1 97.94 280 MET B O 1
ATOM 4874 N N . GLN B 1 281 ? 5.121 16.016 -8.781 1 97 281 GLN B N 1
ATOM 4875 C CA . GLN B 1 281 ? 6.219 15.188 -9.258 1 97 281 GLN B CA 1
ATOM 4876 C C . GLN B 1 281 ? 6.512 14.055 -8.281 1 97 281 GLN B C 1
ATOM 4878 O O . GLN B 1 281 ? 6.695 12.906 -8.688 1 97 281 GLN B O 1
ATOM 4883 N N . ALA B 1 282 ? 6.578 14.398 -6.992 1 97.94 282 ALA B N 1
ATOM 4884 C CA . ALA B 1 282 ? 6.824 13.383 -5.973 1 97.94 282 ALA B CA 1
ATOM 4885 C C . ALA B 1 282 ? 5.734 12.32 -5.984 1 97.94 282 ALA B C 1
ATOM 4887 O O . ALA B 1 282 ? 6.016 11.125 -5.82 1 97.94 282 ALA B O 1
ATOM 4888 N N . SER B 1 283 ? 4.496 12.758 -6.16 1 98.25 283 SER B N 1
ATOM 4889 C CA . SER B 1 283 ? 3.367 11.836 -6.215 1 98.25 283 SER B CA 1
ATOM 4890 C C . SER B 1 283 ? 3.529 10.836 -7.355 1 98.25 283 SER B C 1
ATOM 4892 O O . SER B 1 283 ? 3.34 9.633 -7.16 1 98.25 283 SER B O 1
ATOM 4894 N N . CYS B 1 284 ? 3.875 11.32 -8.531 1 97.5 284 CYS B N 1
ATOM 4895 C CA . CYS B 1 284 ? 4.043 10.477 -9.711 1 97.5 284 CYS B CA 1
ATOM 4896 C C . CYS B 1 284 ? 5.18 9.484 -9.516 1 97.5 284 CYS B C 1
ATOM 4898 O O . CYS B 1 284 ? 5.031 8.297 -9.812 1 97.5 284 CYS B O 1
ATOM 4900 N N . LEU B 1 285 ? 6.293 9.969 -9.008 1 97.44 285 LEU B N 1
ATOM 4901 C CA . LEU B 1 285 ? 7.461 9.117 -8.805 1 97.44 285 LEU B CA 1
ATOM 4902 C C . LEU B 1 285 ? 7.184 8.055 -7.742 1 97.44 285 LEU B C 1
ATOM 4904 O O . LEU B 1 285 ? 7.562 6.891 -7.906 1 97.44 285 LEU B O 1
ATOM 4908 N N . PHE B 1 286 ? 6.5 8.43 -6.68 1 98.5 286 PHE B N 1
ATOM 4909 C CA . PHE B 1 286 ? 6.164 7.504 -5.605 1 98.5 286 PHE B CA 1
ATOM 4910 C C . PHE B 1 286 ? 5.234 6.406 -6.105 1 98.5 286 PHE B C 1
ATOM 4912 O O . PHE B 1 286 ? 5.418 5.23 -5.781 1 98.5 286 PHE B O 1
ATOM 4919 N N . THR B 1 287 ? 4.195 6.785 -6.867 1 98.44 287 THR B N 1
ATOM 4920 C CA . THR B 1 287 ? 3.281 5.816 -7.469 1 98.44 287 THR B CA 1
ATOM 4921 C C . THR B 1 287 ? 4.043 4.84 -8.359 1 98.44 287 THR B C 1
ATOM 4923 O O . THR B 1 287 ? 3.785 3.637 -8.336 1 98.44 287 THR B O 1
ATOM 4926 N N . HIS B 1 288 ? 4.93 5.406 -9.102 1 96.94 288 HIS B N 1
ATOM 4927 C CA . HIS B 1 288 ? 5.73 4.598 -10.008 1 96.94 288 HIS B CA 1
ATOM 4928 C C . HIS B 1 288 ? 6.613 3.621 -9.25 1 96.94 288 HIS B C 1
ATOM 4930 O O . HIS B 1 288 ? 6.668 2.434 -9.578 1 96.94 288 HIS B O 1
ATOM 4936 N N . ASP B 1 289 ? 7.281 4.07 -8.211 1 96.88 289 ASP B N 1
ATOM 4937 C CA . ASP B 1 289 ? 8.289 3.293 -7.496 1 96.88 289 ASP B CA 1
ATOM 4938 C C . ASP B 1 289 ? 7.633 2.34 -6.5 1 96.88 289 ASP B C 1
ATOM 4940 O O . ASP B 1 289 ? 8.078 1.201 -6.336 1 96.88 289 ASP B O 1
ATOM 4944 N N . HIS B 1 290 ? 6.559 2.768 -5.84 1 98.19 290 HIS B N 1
ATOM 4945 C CA . HIS B 1 290 ? 6.074 2.018 -4.688 1 98.19 290 HIS B CA 1
ATOM 4946 C C . HIS B 1 290 ? 4.668 1.484 -4.93 1 98.19 290 HIS B C 1
ATOM 4948 O O . HIS B 1 290 ? 4.121 0.755 -4.094 1 98.19 290 HIS B O 1
ATOM 4954 N N . LYS B 1 291 ? 4.051 1.884 -6.047 1 98.44 291 LYS B N 1
ATOM 4955 C CA . LYS B 1 291 ? 2.758 1.345 -6.457 1 98.44 291 LYS B CA 1
ATOM 4956 C C . LYS B 1 291 ? 1.661 1.733 -5.469 1 98.44 291 LYS B C 1
ATOM 4958 O O . LYS B 1 291 ? 0.713 0.975 -5.258 1 98.44 291 LYS B O 1
ATOM 4963 N N . LEU B 1 292 ? 1.794 2.893 -4.801 1 98.62 292 LEU B N 1
ATOM 4964 C CA . LEU B 1 292 ? 0.829 3.443 -3.857 1 98.62 292 LEU B CA 1
ATOM 4965 C C . LEU B 1 292 ? 0.339 4.812 -4.316 1 98.62 292 LEU B C 1
ATOM 4967 O O . LEU B 1 292 ? 1.142 5.672 -4.691 1 98.62 292 LEU B O 1
ATOM 4971 N N . LEU B 1 293 ? -0.955 4.977 -4.355 1 98.75 293 LEU B N 1
ATOM 4972 C CA . LEU B 1 293 ? -1.533 6.297 -4.586 1 98.75 293 LEU B CA 1
ATOM 4973 C C . LEU B 1 293 ? -1.733 7.043 -3.271 1 98.75 293 LEU B C 1
ATOM 4975 O O . LEU B 1 293 ? -2.334 6.508 -2.336 1 98.75 293 LEU B O 1
ATOM 4979 N N . VAL B 1 294 ? -1.21 8.219 -3.182 1 98.56 294 VAL B N 1
ATOM 4980 C CA . VAL B 1 294 ? -1.421 9.047 -1.999 1 98.56 294 VAL B CA 1
ATOM 4981 C C . VAL B 1 294 ? -1.906 10.43 -2.416 1 98.56 294 VAL B C 1
ATOM 4983 O O . VAL B 1 294 ? -1.657 10.867 -3.543 1 98.56 294 VAL B O 1
ATOM 4986 N N . GLU B 1 295 ? -2.623 11.156 -1.531 1 98.12 295 GLU B N 1
ATOM 4987 C CA . GLU B 1 295 ? -3.078 12.523 -1.799 1 98.12 295 GLU B CA 1
ATOM 4988 C C . GLU B 1 295 ? -1.9 13.484 -1.925 1 98.12 295 GLU B C 1
ATOM 4990 O O . GLU B 1 295 ? -0.808 13.203 -1.428 1 98.12 295 GLU B O 1
ATOM 4995 N N . LEU B 1 296 ? -2.174 14.562 -2.531 1 98 296 LEU B N 1
ATOM 4996 C CA . LEU B 1 296 ? -1.136 15.562 -2.775 1 98 296 LEU B CA 1
ATOM 4997 C C . LEU B 1 296 ? -0.52 16.031 -1.465 1 98 296 LEU B C 1
ATOM 4999 O O . LEU B 1 296 ? 0.679 16.328 -1.404 1 98 296 LEU B O 1
ATOM 5003 N N . ALA B 1 297 ? -1.305 16.125 -0.421 1 97.94 297 ALA B N 1
ATOM 5004 C CA . ALA B 1 297 ? -0.79 16.484 0.898 1 97.94 297 ALA B CA 1
ATOM 5005 C C . ALA B 1 297 ? 0.293 15.508 1.348 1 97.94 297 ALA B C 1
ATOM 5007 O O . ALA B 1 297 ? 1.348 15.922 1.836 1 97.94 297 ALA B O 1
ATOM 5008 N N . CYS B 1 298 ? 0.046 14.25 1.214 1 98.5 298 CYS B N 1
ATOM 5009 C CA . CYS B 1 298 ? 1.017 13.227 1.594 1 98.5 298 CYS B CA 1
ATOM 5010 C C . CYS B 1 298 ? 2.238 13.273 0.684 1 98.5 298 CYS B C 1
ATOM 5012 O O . CYS B 1 298 ? 3.369 13.117 1.146 1 98.5 298 CYS B O 1
ATOM 5014 N N . ALA B 1 299 ? 2.006 13.516 -0.597 1 98.69 299 ALA B N 1
ATOM 5015 C CA . ALA B 1 299 ? 3.111 13.633 -1.545 1 98.69 299 ALA B CA 1
ATOM 5016 C C . ALA B 1 299 ? 4.039 14.781 -1.17 1 98.69 299 ALA B C 1
ATOM 5018 O O . ALA B 1 299 ? 5.242 14.727 -1.43 1 98.69 299 ALA B O 1
ATOM 5019 N N . THR B 1 300 ? 3.49 15.797 -0.569 1 98.81 300 THR B N 1
ATOM 5020 C CA . THR B 1 300 ? 4.285 16.922 -0.115 1 98.81 300 THR B CA 1
ATOM 5021 C C . THR B 1 300 ? 5.371 16.469 0.859 1 98.81 300 THR B C 1
ATOM 5023 O O . THR B 1 300 ? 6.52 16.906 0.763 1 98.81 300 THR B O 1
ATOM 5026 N N . THR B 1 301 ? 5.051 15.555 1.746 1 98.75 301 THR B N 1
ATOM 5027 C CA . THR B 1 301 ? 6.012 14.969 2.676 1 98.75 301 THR B CA 1
ATOM 5028 C C . THR B 1 301 ? 7.164 14.32 1.92 1 98.75 301 THR B C 1
ATOM 5030 O O . THR B 1 301 ? 8.305 14.312 2.396 1 98.75 301 THR B O 1
ATOM 5033 N N . LEU B 1 302 ? 6.941 13.844 0.698 1 98.69 302 LEU B N 1
ATOM 5034 C CA . LEU B 1 302 ? 7.871 12.992 -0.032 1 98.69 302 LEU B CA 1
ATOM 5035 C C . LEU B 1 302 ? 8.742 13.812 -0.973 1 98.69 302 LEU B C 1
ATOM 5037 O O . LEU B 1 302 ? 9.641 13.281 -1.63 1 98.69 302 LEU B O 1
ATOM 5041 N N . THR B 1 303 ? 8.562 15.125 -1.051 1 98.5 303 THR B N 1
ATOM 5042 C CA . THR B 1 303 ? 9.312 15.945 -1.996 1 98.5 303 THR B CA 1
ATOM 5043 C C . THR B 1 303 ? 10.812 15.82 -1.755 1 98.5 303 THR B C 1
ATOM 5045 O O . THR B 1 303 ? 11.578 15.562 -2.688 1 98.5 303 THR B O 1
ATOM 5048 N N . PRO B 1 304 ? 11.312 15.844 -0.471 1 98.44 304 PRO B N 1
ATOM 5049 C CA . PRO B 1 304 ? 12.75 15.672 -0.274 1 98.44 304 PRO B CA 1
ATOM 5050 C C . PRO B 1 304 ? 13.227 14.258 -0.607 1 98.44 304 PRO B C 1
ATOM 5052 O O . PRO B 1 304 ? 14.398 14.055 -0.924 1 98.44 304 PRO B O 1
ATOM 5055 N N . ALA B 1 305 ? 12.352 13.266 -0.517 1 98.31 305 ALA B N 1
ATOM 5056 C CA . ALA B 1 305 ? 12.703 11.891 -0.842 1 98.31 305 ALA B CA 1
ATOM 5057 C C . ALA B 1 305 ? 13.141 11.758 -2.299 1 98.31 305 ALA B C 1
ATOM 5059 O O . ALA B 1 305 ? 13.93 10.875 -2.641 1 98.31 305 ALA B O 1
ATOM 5060 N N . TYR B 1 306 ? 12.641 12.688 -3.109 1 97.5 306 TYR B N 1
ATOM 5061 C CA . TYR B 1 306 ? 12.906 12.57 -4.539 1 97.5 306 TYR B CA 1
ATOM 5062 C C . TYR B 1 306 ? 13.719 13.766 -5.039 1 97.5 306 TYR B C 1
ATOM 5064 O O . TYR B 1 306 ? 13.789 14.016 -6.242 1 97.5 306 TYR B O 1
ATOM 5072 N N . SER B 1 307 ? 14.273 14.516 -4.164 1 96.81 307 SER B N 1
ATOM 5073 C CA . SER B 1 307 ? 15.141 15.656 -4.469 1 96.81 307 SER B CA 1
ATOM 5074 C C . SER B 1 307 ? 16.391 15.633 -3.604 1 96.81 307 SER B C 1
ATOM 5076 O O . SER B 1 307 ? 16.422 16.25 -2.533 1 96.81 307 SER B O 1
ATOM 5078 N N . PRO B 1 308 ? 17.469 15.055 -4.148 1 95.75 308 PRO B N 1
ATOM 5079 C CA . PRO B 1 308 ? 18.703 14.961 -3.359 1 95.75 308 PRO B CA 1
ATOM 5080 C C . PRO B 1 308 ? 19.188 16.328 -2.859 1 95.75 308 PRO B C 1
ATOM 5082 O O . PRO B 1 308 ? 19.578 16.453 -1.7 1 95.75 308 PRO B O 1
ATOM 5085 N N . ALA B 1 309 ? 19.047 17.328 -3.705 1 94.81 309 ALA B N 1
ATOM 5086 C CA . ALA B 1 309 ? 19.484 18.656 -3.312 1 94.81 309 ALA B CA 1
ATOM 5087 C C . ALA B 1 309 ? 18.719 19.172 -2.102 1 94.81 309 ALA B C 1
ATOM 5089 O O . ALA B 1 309 ? 19.297 19.688 -1.152 1 94.81 309 ALA B O 1
ATOM 5090 N N . LEU B 1 310 ? 17.438 19.016 -2.164 1 97.38 310 LEU B N 1
ATOM 5091 C CA . LEU B 1 310 ? 16.594 19.438 -1.052 1 97.38 310 LEU B CA 1
ATOM 5092 C C . LEU B 1 310 ? 16.859 18.609 0.191 1 97.38 310 LEU B C 1
ATOM 5094 O O . LEU B 1 310 ? 16.984 19.141 1.295 1 97.38 310 LEU B O 1
ATOM 5098 N N . PHE B 1 311 ? 17.031 17.328 0.02 1 97.75 311 PHE B N 1
ATOM 5099 C CA . PHE B 1 311 ? 17.266 16.406 1.131 1 97.75 311 PHE B CA 1
ATOM 5100 C C . PHE B 1 311 ? 18.562 16.734 1.858 1 97.75 311 PHE B C 1
ATOM 5102 O O . PHE B 1 311 ? 18.578 16.844 3.086 1 97.75 311 PHE B O 1
ATOM 5109 N N . HIS B 1 312 ? 19.625 16.906 1.125 1 95.75 312 HIS B N 1
ATOM 5110 C CA . HIS B 1 312 ? 20.938 17.156 1.735 1 95.75 312 HIS B CA 1
ATOM 5111 C C . HIS B 1 312 ? 20.969 18.516 2.432 1 95.75 312 HIS B C 1
ATOM 5113 O O . HIS B 1 312 ? 21.688 18.672 3.426 1 95.75 312 HIS B O 1
ATOM 5119 N N . LYS B 1 313 ? 20.156 19.406 1.927 1 96.25 313 LYS B N 1
ATOM 5120 C CA . LYS B 1 313 ? 20.031 20.688 2.598 1 96.25 313 LYS B CA 1
ATOM 5121 C C . LYS B 1 313 ? 19.328 20.547 3.945 1 96.25 313 LYS B C 1
ATOM 5123 O O . LYS B 1 313 ? 19.703 21.188 4.922 1 96.25 313 LYS B O 1
ATOM 5128 N N . LEU B 1 314 ? 18.391 19.688 4.016 1 97.88 314 LEU B N 1
ATOM 5129 C CA . LEU B 1 314 ? 17.531 19.562 5.191 1 97.88 314 LEU B CA 1
ATOM 5130 C C . LEU B 1 314 ? 18.156 18.625 6.227 1 97.88 314 LEU B C 1
ATOM 5132 O O . LEU B 1 314 ? 17.938 18.797 7.426 1 97.88 314 LEU B O 1
ATOM 5136 N N . VAL B 1 315 ? 18.812 17.641 5.785 1 96.56 315 VAL B N 1
ATOM 5137 C CA . VAL B 1 315 ? 19.469 16.672 6.645 1 96.56 315 VAL B CA 1
ATOM 5138 C C . VAL B 1 315 ? 20.938 16.562 6.27 1 96.56 315 VAL B C 1
ATOM 51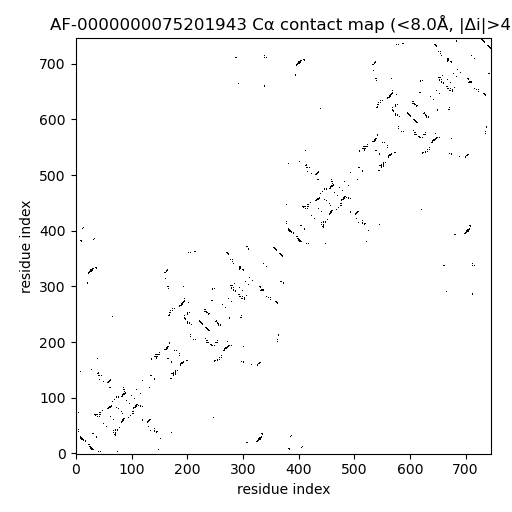40 O O . VAL B 1 315 ? 21.359 15.602 5.605 1 96.56 315 VAL B O 1
ATOM 5143 N N . PRO B 1 316 ? 21.719 17.422 6.762 1 89.06 316 PRO B N 1
ATOM 5144 C CA . PRO B 1 316 ? 23.141 17.422 6.402 1 89.06 316 PRO B CA 1
ATOM 5145 C C . PRO B 1 316 ? 23.875 16.172 6.902 1 89.06 316 PRO B C 1
ATOM 5147 O O . PRO B 1 316 ? 23.453 15.562 7.891 1 89.06 316 PRO B O 1
ATOM 5150 N N . GLU B 1 317 ? 24.828 15.703 6.125 1 83.25 317 GLU B N 1
ATOM 5151 C CA . GLU B 1 317 ? 25.625 14.516 6.473 1 83.25 317 GLU B CA 1
ATOM 5152 C C . GLU B 1 317 ? 26.422 14.742 7.746 1 83.25 317 GLU B C 1
ATOM 5154 O O . GLU B 1 317 ? 27.016 15.812 7.938 1 83.25 317 GLU B O 1
ATOM 5159 N N . PRO B 1 318 ? 26.25 13.727 8.547 1 73.44 318 PRO B N 1
ATOM 5160 C CA . PRO B 1 318 ? 27.109 13.883 9.711 1 73.44 318 PRO B CA 1
ATOM 5161 C C . PRO B 1 318 ? 28.594 13.812 9.352 1 73.44 318 PRO B C 1
ATOM 5163 O O . PRO B 1 318 ? 28.969 13.141 8.391 1 73.44 318 PRO B O 1
ATOM 5166 N N . ALA B 1 319 ? 29.469 14.688 9.797 1 60.22 319 ALA B N 1
ATOM 5167 C CA . ALA B 1 319 ? 30.891 14.773 9.508 1 60.22 319 ALA B CA 1
ATOM 5168 C C . ALA B 1 319 ? 31.562 13.406 9.617 1 60.22 319 ALA B C 1
ATOM 5170 O O . ALA B 1 319 ? 32.438 13.078 8.828 1 60.22 319 ALA B O 1
ATOM 5171 N N . ASN B 1 320 ? 31.344 12.547 10.523 1 58.59 320 ASN B N 1
ATOM 5172 C CA . ASN B 1 320 ? 32.188 11.375 10.781 1 58.59 320 ASN B CA 1
ATOM 5173 C C . ASN B 1 320 ? 31.391 10.078 10.656 1 58.59 320 ASN B C 1
ATOM 5175 O O . ASN B 1 320 ? 31.844 9.016 11.078 1 58.59 320 ASN B O 1
ATOM 5179 N N . SER B 1 321 ? 30.188 10.094 10.133 1 60.59 321 SER B N 1
ATOM 5180 C CA . SER B 1 321 ? 29.5 8.836 10.406 1 60.59 321 SER B CA 1
ATOM 5181 C C . SER B 1 321 ? 29.594 7.887 9.219 1 60.59 321 SER B C 1
ATOM 5183 O O . SER B 1 321 ? 29.406 8.297 8.07 1 60.59 321 SER B O 1
ATOM 5185 N N . MET B 1 322 ? 30.266 6.766 9.445 1 58.28 322 MET B N 1
ATOM 5186 C CA . MET B 1 322 ? 30.344 5.629 8.531 1 58.28 322 MET B CA 1
ATOM 5187 C C . MET B 1 322 ? 28.953 5.062 8.25 1 58.28 322 MET B C 1
ATOM 5189 O O . MET B 1 322 ? 28.766 4.301 7.305 1 58.28 322 MET B O 1
ATOM 5193 N N . GLN B 1 323 ? 28.062 5.551 9.219 1 69.38 323 GLN B N 1
ATOM 5194 C CA . GLN B 1 323 ? 26.75 4.957 9.023 1 69.38 323 GLN B CA 1
ATOM 5195 C C . GLN B 1 323 ? 25.828 5.879 8.219 1 69.38 323 GLN B C 1
ATOM 5197 O O . GLN B 1 323 ? 25.812 7.09 8.438 1 69.38 323 GLN B O 1
ATOM 5202 N N . GLY B 1 324 ? 25.25 5.457 7.195 1 86.25 324 GLY B N 1
ATOM 5203 C CA . GLY B 1 324 ? 24.312 6.219 6.379 1 86.25 324 GLY B CA 1
ATOM 5204 C C . GLY B 1 324 ? 23.172 6.805 7.176 1 86.25 324 GLY B C 1
ATOM 5205 O O . GLY B 1 324 ? 22.781 6.262 8.219 1 86.25 324 GLY B O 1
ATOM 5206 N N . ARG B 1 325 ? 22.75 8.055 6.992 1 93.94 325 ARG B N 1
ATOM 5207 C CA . ARG B 1 325 ? 21.594 8.688 7.617 1 93.94 325 ARG B CA 1
ATOM 5208 C C . ARG B 1 325 ? 20.375 7.797 7.539 1 93.94 325 ARG B C 1
ATOM 5210 O O . ARG B 1 325 ? 20.156 7.098 6.543 1 93.94 325 ARG B O 1
ATOM 5217 N N . THR B 1 326 ? 19.672 7.73 8.625 1 96.88 326 THR B N 1
ATOM 5218 C CA . THR B 1 326 ? 18.391 7.055 8.664 1 96.88 326 THR B CA 1
ATOM 5219 C C . THR B 1 326 ? 17.25 8.062 8.812 1 96.88 326 THR B C 1
ATOM 5221 O O . THR B 1 326 ? 17.234 8.844 9.766 1 96.88 326 THR B O 1
ATOM 5224 N N . VAL B 1 327 ? 16.328 8.047 7.898 1 98.31 327 VAL B N 1
ATOM 5225 C CA . VAL B 1 327 ? 15.242 9.016 7.949 1 98.31 327 VAL B CA 1
ATOM 5226 C C . VAL B 1 327 ? 13.906 8.297 7.777 1 98.31 327 VAL B C 1
ATOM 5228 O O . VAL B 1 327 ? 13.852 7.195 7.227 1 98.31 327 VAL B O 1
ATOM 5231 N N . VAL B 1 328 ? 12.844 8.875 8.312 1 98.94 328 VAL B N 1
ATOM 5232 C CA . VAL B 1 328 ? 11.492 8.32 8.211 1 98.94 328 VAL B CA 1
ATOM 5233 C C . VAL B 1 328 ? 10.586 9.32 7.504 1 98.94 328 VAL B C 1
ATOM 5235 O O . VAL B 1 328 ? 10.484 10.484 7.91 1 98.94 328 VAL B O 1
ATOM 5238 N N . PHE B 1 329 ? 10.016 8.922 6.434 1 98.94 329 PHE B N 1
ATOM 5239 C CA . PHE B 1 329 ? 8.938 9.672 5.785 1 98.94 329 PHE B CA 1
ATOM 5240 C C . PHE B 1 329 ? 7.578 9.117 6.184 1 98.94 329 PHE B C 1
ATOM 5242 O O . PHE B 1 329 ? 7.297 7.934 5.969 1 98.94 329 PHE B O 1
ATOM 5249 N N . VAL B 1 330 ? 6.723 9.945 6.77 1 98.94 330 VAL B N 1
ATOM 5250 C CA . VAL B 1 330 ? 5.375 9.5 7.098 1 98.94 330 VAL B CA 1
ATOM 5251 C C . VAL B 1 330 ? 4.5 9.531 5.844 1 98.94 330 VAL B C 1
ATOM 5253 O O . VAL B 1 330 ? 4.23 10.602 5.293 1 98.94 330 VAL B O 1
ATOM 5256 N N . VAL B 1 331 ? 4.121 8.398 5.383 1 98.88 331 VAL B N 1
ATOM 5257 C CA . VAL B 1 331 ? 3.152 8.289 4.297 1 98.88 331 VAL B CA 1
ATOM 5258 C C . VAL B 1 331 ? 1.736 8.414 4.852 1 98.88 331 VAL B C 1
ATOM 5260 O O . VAL B 1 331 ? 1.082 7.41 5.137 1 98.88 331 VAL B O 1
ATOM 5263 N N . CYS B 1 332 ? 1.273 9.609 4.926 1 98.62 332 CYS B N 1
ATOM 5264 C CA . CYS B 1 332 ? 0.117 9.914 5.762 1 98.62 332 CYS B CA 1
ATOM 5265 C C . CYS B 1 332 ? -1.18 9.523 5.062 1 98.62 332 CYS B C 1
ATOM 5267 O O . CYS B 1 332 ? -2.227 9.422 5.703 1 98.62 332 CYS B O 1
ATOM 5269 N N . GLY B 1 333 ? -1.143 9.375 3.744 1 98.06 333 GLY B N 1
ATOM 5270 C CA . GLY B 1 333 ? -2.248 8.75 3.033 1 98.06 333 GLY B CA 1
ATOM 5271 C C . GLY B 1 333 ? -3.266 9.75 2.521 1 98.06 333 GLY B C 1
ATOM 5272 O O . GLY B 1 333 ? -2.916 10.883 2.186 1 98.06 333 GLY B O 1
ATOM 5273 N N . GLY B 1 334 ? -4.477 9.297 2.469 1 97.44 334 GLY B N 1
ATOM 5274 C CA . GLY B 1 334 ? -5.645 10 1.976 1 97.44 334 GLY B CA 1
ATOM 5275 C C . GLY B 1 334 ? -6.473 9.188 1.002 1 97.44 334 GLY B C 1
ATOM 5276 O O . GLY B 1 334 ? -5.93 8.367 0.254 1 97.44 334 GLY B O 1
ATOM 5277 N N . PHE B 1 335 ? -7.793 9.531 0.999 1 97 335 PHE B N 1
ATOM 5278 C CA . PHE B 1 335 ? -8.672 8.695 0.187 1 97 335 PHE B CA 1
ATOM 5279 C C . PHE B 1 335 ? -9.117 9.438 -1.064 1 97 335 PHE B C 1
ATOM 5281 O O . PHE B 1 335 ? -9.648 8.828 -1.997 1 97 335 PHE B O 1
ATOM 5288 N N . LYS B 1 336 ? -8.812 10.789 -1.084 1 95.38 336 LYS B N 1
ATOM 5289 C CA . LYS B 1 336 ? -9.297 11.578 -2.211 1 95.38 336 LYS B CA 1
ATOM 5290 C C . LYS B 1 336 ? -8.289 11.594 -3.35 1 95.38 336 LYS B C 1
ATOM 5292 O O . LYS B 1 336 ? -7.832 12.664 -3.771 1 95.38 336 LYS B O 1
ATOM 5297 N N . VAL B 1 337 ? -7.652 10.586 -3.688 1 97.12 337 VAL B N 1
ATOM 5298 C CA . VAL B 1 337 ? -6.707 10.461 -4.793 1 97.12 337 VAL B CA 1
ATOM 5299 C C . VAL B 1 337 ? -7.172 9.352 -5.742 1 97.12 337 VAL B C 1
ATOM 5301 O O . VAL B 1 337 ? -7.738 8.352 -5.305 1 97.12 337 VAL B O 1
ATOM 5304 N N . SER B 1 338 ? -7.004 9.523 -7.027 1 96.56 338 SER B N 1
ATOM 5305 C CA . SER B 1 338 ? -7.375 8.547 -8.047 1 96.56 338 SER B CA 1
ATOM 5306 C C . SER B 1 338 ? -6.262 8.375 -9.078 1 96.56 338 SER B C 1
ATOM 5308 O O . SER B 1 338 ? -5.32 9.164 -9.117 1 96.56 338 SER B O 1
ATOM 5310 N N . ASN B 1 339 ? -6.406 7.301 -9.781 1 97.31 339 ASN B N 1
ATOM 5311 C CA . ASN B 1 339 ? -5.496 7.102 -10.898 1 97.31 339 ASN B CA 1
ATOM 5312 C C . ASN B 1 339 ? -5.527 8.281 -11.867 1 97.31 339 ASN B C 1
ATOM 5314 O O . ASN B 1 339 ? -4.496 8.656 -12.43 1 97.31 339 ASN B O 1
ATOM 5318 N N . GLU B 1 340 ? -6.656 8.875 -12.102 1 96 340 GLU B N 1
ATOM 5319 C CA . GLU B 1 340 ? -6.82 10.039 -12.977 1 96 340 GLU B CA 1
ATOM 5320 C C . GLU B 1 340 ? -6.07 11.25 -12.43 1 96 340 GLU B C 1
ATOM 5322 O O . GLU B 1 340 ? -5.52 12.039 -13.203 1 96 340 GLU B O 1
ATOM 5327 N N . ASP B 1 341 ? -6.105 11.398 -11.133 1 97.12 341 ASP B N 1
ATOM 5328 C CA . ASP B 1 341 ? -5.348 12.477 -10.516 1 97.12 341 ASP B CA 1
ATOM 5329 C C . ASP B 1 341 ? -3.855 12.352 -10.828 1 97.12 341 ASP B C 1
ATOM 5331 O O . ASP B 1 341 ? -3.197 13.336 -11.164 1 97.12 341 ASP B O 1
ATOM 5335 N N . ILE B 1 342 ? -3.33 11.125 -10.688 1 98.31 342 ILE B N 1
ATOM 5336 C CA . ILE B 1 342 ? -1.913 10.891 -10.945 1 98.31 342 ILE B CA 1
ATOM 5337 C C . ILE B 1 342 ? -1.581 11.25 -12.391 1 98.31 342 ILE B C 1
ATOM 5339 O O . ILE B 1 342 ? -0.552 11.875 -12.656 1 98.31 342 ILE B O 1
ATOM 5343 N N . GLU B 1 343 ? -2.441 10.906 -13.305 1 96.69 343 GLU B N 1
ATOM 5344 C CA . GLU B 1 343 ? -2.246 11.258 -14.703 1 96.69 343 GLU B CA 1
ATOM 5345 C C . GLU B 1 343 ? -2.266 12.773 -14.898 1 96.69 343 GLU B C 1
ATOM 5347 O O . GLU B 1 343 ? -1.474 13.312 -15.672 1 96.69 343 GLU B O 1
ATOM 5352 N N . PHE B 1 344 ? -3.225 13.391 -14.258 1 97 344 PHE B N 1
ATOM 5353 C CA . PHE B 1 344 ? -3.336 14.836 -14.32 1 97 344 PHE B CA 1
ATOM 5354 C C . PHE B 1 344 ? -2.064 15.5 -13.805 1 97 344 PHE B C 1
ATOM 5356 O O . PHE B 1 344 ? -1.549 16.438 -14.43 1 97 344 PHE B O 1
ATOM 5363 N N . TYR B 1 345 ? -1.543 15.016 -12.664 1 97.44 345 TYR B N 1
ATOM 5364 C CA . TYR B 1 345 ? -0.298 15.531 -12.102 1 97.44 345 TYR B CA 1
ATOM 5365 C C . TYR B 1 345 ? 0.849 15.375 -13.094 1 97.44 345 TYR B C 1
ATOM 5367 O O . TYR B 1 345 ? 1.643 16.297 -13.289 1 97.44 345 TYR B O 1
ATOM 5375 N N . LYS B 1 346 ? 0.925 14.219 -13.656 1 95.94 346 LYS B N 1
ATOM 5376 C CA . LYS B 1 346 ? 1.986 13.938 -14.617 1 95.94 346 LYS B CA 1
ATOM 5377 C C . LYS B 1 346 ? 1.976 14.945 -15.758 1 95.94 346 LYS B C 1
ATOM 5379 O O . LYS B 1 346 ? 3.023 15.469 -16.141 1 95.94 346 LYS B O 1
ATOM 5384 N N . LYS B 1 347 ? 0.836 15.227 -16.281 1 95.69 347 LYS B N 1
ATOM 5385 C CA . LYS B 1 347 ? 0.688 16.172 -17.391 1 95.69 347 LYS B CA 1
ATOM 5386 C C . LYS B 1 347 ? 1.142 17.578 -16.969 1 95.69 347 LYS B C 1
ATOM 5388 O O . LYS B 1 347 ? 1.819 18.266 -17.734 1 95.69 347 LYS B O 1
ATOM 5393 N N . LEU B 1 348 ? 0.768 18 -15.766 1 95.06 348 LEU B N 1
ATOM 5394 C CA . LEU B 1 348 ? 1.131 19.328 -15.289 1 95.06 348 LEU B CA 1
ATOM 5395 C C . LEU B 1 348 ? 2.639 19.438 -15.086 1 95.06 348 LEU B C 1
ATOM 5397 O O . LEU B 1 348 ? 3.236 20.469 -15.414 1 95.06 348 LEU B O 1
ATOM 5401 N N . VAL B 1 349 ? 3.209 18.391 -14.523 1 94.5 349 VAL B N 1
ATOM 5402 C CA . VAL B 1 349 ? 4.648 18.391 -14.289 1 94.5 349 VAL B CA 1
ATOM 5403 C C . VAL B 1 349 ? 5.391 18.453 -15.617 1 94.5 349 VAL B C 1
ATOM 5405 O O . VAL B 1 349 ? 6.387 19.172 -15.742 1 94.5 349 VAL B O 1
ATOM 5408 N N . GLU B 1 350 ? 4.934 17.75 -16.594 1 91.19 350 GLU B N 1
ATOM 5409 C CA . GLU B 1 350 ? 5.578 17.703 -17.906 1 91.19 350 GLU B CA 1
ATOM 5410 C C . GLU B 1 350 ? 5.484 19.047 -18.625 1 91.19 350 GLU B C 1
ATOM 5412 O O . GLU B 1 350 ? 6.336 19.375 -19.438 1 91.19 350 GLU B O 1
ATOM 5417 N N . GLN B 1 351 ? 4.516 19.797 -18.297 1 89.25 351 GLN B N 1
ATOM 5418 C CA . GLN B 1 351 ? 4.301 21.078 -18.938 1 89.25 351 GLN B CA 1
ATOM 5419 C C . GLN B 1 351 ? 5.301 22.125 -18.422 1 89.25 351 GLN B C 1
ATOM 5421 O O . GLN B 1 351 ? 5.496 23.156 -19.062 1 89.25 351 GLN B O 1
ATOM 5426 N N . ASN B 1 352 ? 5.855 21.797 -17.234 1 82.44 352 ASN B N 1
ATOM 5427 C CA . ASN B 1 352 ? 6.863 22.719 -16.719 1 82.44 352 ASN B CA 1
ATOM 5428 C C . ASN B 1 352 ? 8.109 22.734 -17.609 1 82.44 352 ASN B C 1
ATOM 5430 O O . ASN B 1 352 ? 8.805 21.719 -17.719 1 82.44 352 ASN B O 1
ATOM 5434 N N . THR B 1 353 ? 8.492 23.891 -18.109 1 77.12 353 THR B N 1
ATOM 5435 C CA . THR B 1 353 ? 9.625 24.031 -19.016 1 77.12 353 THR B CA 1
ATOM 5436 C C . THR B 1 353 ? 10.75 24.828 -18.359 1 77.12 353 THR B C 1
ATOM 5438 O O . THR B 1 353 ? 11.797 25.047 -18.969 1 77.12 353 THR B O 1
ATOM 5441 N N . THR B 1 354 ? 10.586 25.281 -17.141 1 74.44 354 THR B N 1
ATOM 5442 C CA . THR B 1 354 ? 11.555 26.141 -16.484 1 74.44 354 THR B CA 1
ATOM 5443 C C . THR B 1 354 ? 12.703 25.328 -15.898 1 74.44 354 THR B C 1
ATOM 5445 O O . THR B 1 354 ? 13.711 25.891 -15.461 1 74.44 354 THR B O 1
ATOM 5448 N N . GLY B 1 355 ? 12.641 24.078 -15.891 1 79.88 355 GLY B N 1
ATOM 5449 C CA . GLY B 1 355 ? 13.734 23.203 -15.5 1 79.88 355 GLY B CA 1
ATOM 5450 C C . GLY B 1 355 ? 13.773 22.938 -14.008 1 79.88 355 GLY B C 1
ATOM 5451 O O . GLY B 1 355 ? 14.492 22.047 -13.555 1 79.88 355 GLY B O 1
ATOM 5452 N N . GLY B 1 356 ? 12.992 23.906 -13.125 1 90.62 356 GLY B N 1
ATOM 5453 C CA . GLY B 1 356 ? 12.992 23.641 -11.695 1 90.62 356 GLY B CA 1
ATOM 5454 C C . GLY B 1 356 ? 11.953 24.438 -10.93 1 90.62 356 GLY B C 1
ATOM 5455 O O . GLY B 1 356 ? 11.109 25.109 -11.539 1 90.62 356 GLY B O 1
ATOM 5456 N N . TRP B 1 357 ? 11.953 24.25 -9.594 1 93.94 357 TRP B N 1
ATOM 5457 C CA . TRP B 1 357 ? 10.984 24.938 -8.734 1 93.94 357 TRP B CA 1
ATOM 5458 C C . TRP B 1 357 ? 11.664 25.5 -7.492 1 93.94 357 TRP B C 1
ATOM 5460 O O . TRP B 1 357 ? 12.594 24.891 -6.957 1 93.94 357 TRP B O 1
ATOM 5470 N N . GLU B 1 358 ? 11.211 26.641 -7.094 1 94.88 358 GLU B N 1
ATOM 5471 C CA . GLU B 1 358 ? 11.742 27.281 -5.898 1 94.88 358 GLU B CA 1
ATOM 5472 C C . GLU B 1 358 ? 11.039 26.781 -4.641 1 94.88 358 GLU B C 1
ATOM 5474 O O . GLU B 1 358 ? 9.812 26.688 -4.602 1 94.88 358 GLU B O 1
ATOM 5479 N N . VAL B 1 359 ? 11.812 26.484 -3.627 1 97.25 359 VAL B N 1
ATOM 5480 C CA . VAL B 1 359 ? 11.312 26.062 -2.32 1 97.25 359 VAL B CA 1
ATOM 5481 C C . VAL B 1 359 ? 11.758 27.062 -1.252 1 97.25 359 VAL B C 1
ATOM 5483 O O . VAL B 1 359 ? 12.812 27.688 -1.376 1 97.25 359 VAL B O 1
ATOM 5486 N N . SER B 1 360 ? 10.922 27.312 -0.262 1 97 360 SER B N 1
ATOM 5487 C CA . SER B 1 360 ? 11.266 28.172 0.865 1 97 360 SER B CA 1
ATOM 5488 C C . SER B 1 360 ? 11.547 27.359 2.121 1 97 360 SER B C 1
ATOM 5490 O O . SER B 1 360 ? 10.797 26.422 2.438 1 97 360 SER B O 1
ATOM 5492 N N . ILE B 1 361 ? 12.578 27.688 2.785 1 97.5 361 ILE B N 1
ATOM 5493 C CA . ILE B 1 361 ? 12.984 26.969 3.986 1 97.5 361 ILE B CA 1
ATOM 5494 C C . ILE B 1 361 ? 13.086 27.938 5.16 1 97.5 361 ILE B C 1
ATOM 5496 O O . ILE B 1 361 ? 13.672 29.016 5.035 1 97.5 361 ILE B O 1
ATOM 5500 N N . ASN B 1 362 ? 12.422 27.641 6.246 1 96.5 362 ASN B N 1
ATOM 5501 C CA . ASN B 1 362 ? 12.477 28.391 7.496 1 96.5 362 ASN B CA 1
ATOM 5502 C C . ASN B 1 362 ? 12.195 29.875 7.27 1 96.5 362 ASN B C 1
ATOM 5504 O O . ASN B 1 362 ? 11.141 30.234 6.746 1 96.5 362 ASN B O 1
ATOM 5508 N N . GLU B 1 363 ? 13.094 30.734 7.602 1 92.69 363 GLU B N 1
ATOM 5509 C CA . GLU B 1 363 ? 12.828 32.188 7.57 1 92.69 363 GLU B CA 1
ATOM 5510 C C . GLU B 1 363 ? 12.961 32.719 6.156 1 92.69 363 GLU B C 1
ATOM 5512 O O . GLU B 1 363 ? 13.234 33.906 5.973 1 92.69 363 GLU B O 1
ATOM 5517 N N . GLY B 1 364 ? 12.781 31.734 5.152 1 87.62 364 GLY B N 1
ATOM 5518 C CA . GLY B 1 364 ? 12.648 32.219 3.791 1 87.62 364 GLY B CA 1
ATOM 5519 C C . GLY B 1 364 ? 13.844 31.906 2.918 1 87.62 364 GLY B C 1
ATOM 5520 O O . GLY B 1 364 ? 14.008 32.469 1.838 1 87.62 364 GLY B O 1
ATOM 5521 N N . GLU B 1 365 ? 14.758 31.141 3.396 1 93.94 365 GLU B N 1
ATOM 5522 C CA . GLU B 1 365 ? 15.812 30.656 2.502 1 93.94 365 GLU B CA 1
ATOM 5523 C C . GLU B 1 365 ? 15.219 29.969 1.277 1 93.94 365 GLU B C 1
ATOM 5525 O O . GLU B 1 365 ? 14.258 29.203 1.396 1 93.94 365 GLU B O 1
ATOM 5530 N N . LYS B 1 366 ? 15.781 30.375 0.141 1 95.19 366 LYS B N 1
ATOM 5531 C CA . LYS B 1 366 ? 15.25 29.828 -1.104 1 95.19 366 LYS B CA 1
ATOM 5532 C C . LYS B 1 366 ? 16.203 28.797 -1.698 1 95.19 366 LYS B C 1
ATOM 5534 O O . LYS B 1 366 ? 17.422 28.969 -1.633 1 95.19 366 LYS B O 1
ATOM 5539 N N . LEU B 1 367 ? 15.672 27.719 -2.168 1 95.75 367 LEU B N 1
ATOM 5540 C CA . LEU B 1 367 ? 16.406 26.672 -2.879 1 95.75 367 LEU B CA 1
ATOM 5541 C C . LEU B 1 367 ? 15.688 26.281 -4.164 1 95.75 367 LEU B C 1
ATOM 5543 O O . LEU B 1 367 ? 14.469 26.109 -4.172 1 95.75 367 LEU B O 1
ATOM 5547 N N . ILE B 1 368 ? 16.438 26.172 -5.25 1 94.44 368 ILE B N 1
ATOM 5548 C CA . ILE B 1 368 ? 15.875 25.703 -6.512 1 94.44 368 ILE B CA 1
ATOM 5549 C C . ILE B 1 368 ? 16.062 24.188 -6.645 1 94.44 368 ILE B C 1
ATOM 5551 O O . ILE B 1 368 ? 17.188 23.703 -6.566 1 94.44 368 ILE B O 1
ATOM 5555 N N . VAL B 1 369 ? 14.984 23.531 -6.766 1 93.94 369 VAL B N 1
ATOM 5556 C CA . VAL B 1 369 ? 15.008 22.094 -7 1 93.94 369 VAL B CA 1
ATOM 5557 C C . VAL B 1 369 ? 14.812 21.812 -8.484 1 93.94 369 VAL B C 1
ATOM 5559 O O . VAL B 1 369 ? 13.797 22.203 -9.07 1 93.94 369 VAL B O 1
ATOM 5562 N N . GLU B 1 370 ? 15.68 21.062 -9.031 1 88.94 370 GLU B N 1
ATOM 5563 C CA . GLU B 1 370 ? 15.625 20.797 -10.469 1 88.94 370 GLU B CA 1
ATOM 5564 C C . GLU B 1 370 ? 14.547 19.766 -10.797 1 88.94 370 GLU B C 1
ATOM 5566 O O . GLU B 1 370 ? 14.289 18.844 -10.008 1 88.94 370 GLU B O 1
ATOM 5571 N N . LYS B 1 371 ? 14.023 20 -11.984 1 84.94 371 LYS B N 1
ATOM 5572 C CA . LYS B 1 371 ? 13.086 19.016 -12.516 1 84.94 371 LYS B CA 1
ATOM 5573 C C . LYS B 1 371 ? 13.773 17.688 -12.773 1 84.94 371 LYS B C 1
ATOM 5575 O O . LYS B 1 371 ? 14.906 17.641 -13.273 1 84.94 371 LYS B O 1
ATOM 5580 N N . ASN B 1 372 ? 13.25 16.453 -12.461 1 67.88 372 ASN B N 1
ATOM 5581 C CA . ASN B 1 372 ? 13.742 15.094 -12.68 1 67.88 372 ASN B CA 1
ATOM 5582 C C . ASN B 1 372 ? 15.031 14.828 -11.906 1 67.88 372 ASN B C 1
ATOM 5584 O O . ASN B 1 372 ? 15.898 14.086 -12.367 1 67.88 372 ASN B O 1
ATOM 5588 N N . ALA B 1 373 ? 15.25 15.602 -11.016 1 65.94 373 ALA B N 1
ATOM 5589 C CA . ALA B 1 373 ? 16.438 15.391 -10.203 1 65.94 373 ALA B CA 1
ATOM 5590 C C . ALA B 1 373 ? 16.422 14.016 -9.539 1 65.94 373 ALA B C 1
ATOM 5592 O O . ALA B 1 373 ? 15.352 13.445 -9.32 1 65.94 373 ALA B O 1
#

Organism: Armillaria gallica (NCBI:txid47427)

Sequence (746 aa):
MSVPLWNETPLIRSNYISRKLGCNAYLKLENLHPSHSFKYRGLSLFVQRTKEKHGPSVHLIVASGGNAGLAGACAANALGLRCTVYVPEGVAERTLDLLKGENAETVVIGKMYAEALAAAQKAIEAEENAVMIPAYDDPTVWEGHGSMVSEISRQLTAKPDAIFCSVGGGGLLGGIIIGCKEAGWDDVPIVALETRGSDCFHYSIALNRQSSSDFAKVLPAHVTVVEDKTENIVLAHFSEFSSMASGSLGASQPAAKVAKMALAREGGITCVTVPDELSMQASCLFTHDHKLLVELACATTLTPAYSPALFHKLVPEPANSMQGRTVVFVVCGGFKVSNEDIEFYKKLVEQNTTGGWEVSINEGEKLIVEKNAMSVPLWNETPLIRSNYISRKLGCNAYLKLENLHPSHSFKYRGLSLFVQRTKEKHGPSVHLIVASGGNAGLAGACAANALGLRCTVYVPEGVAERTLDLLKGENAETVVIGKMYAEALAAAQKAIEAEENAVMIPAYDDPTVWEGHGSMVSEISRQLTAKPDAIFCSVGGGGLLGGIIIGCKEAGWDDVPIVALETRGSDCFHYSIALNRQSSSDFAKVLPAHVTVVEDKTENIVLAHFSEFSSMASGSLGASQPAAKVAKMALAREGGITCVTVPDELSMQASCLFTHDHKLLVELACATTLTPAYSPALFHKLVPEPANSMQGRTVVFVVCGGFKVSNEDIEFYKKLVEQNTTGGWEVSINEGEKLIVEKNA

Secondary structure (DSSP, 8-state):
-PPPSSPPPPEEE-HHHHHHHTSEEEEEEGGGSTTSBTHHHHHHHHHHHHHHHH-TT-EEEE--SSHHHHHHHHHHHHTT-EEEEEE-TT--HHHHHHHHHTT-EEEE--SSHHHHHHHHHHHHHH-TTEEEPPSS--HHHHHHHHHHHHHHHHH-SS--SEEEEE-SSSHHHHHHHHHHHHHT-TTS-EEEEEETTS-HHHHHHHHHS---SHHHH---TTEEEEEETTTTEEEEEES----TTHHHH--SS--HHHHHHHHH-TT-EEEEEE-HHHHHHHHHHHHHHH-B---HHHHHHTGGGG-HHHHHHHSPPPTT-SSPPEEEEEE-B-SS--HHHHHHHHHHHHH--SSEEEEEETTTEEEEEETT-/-PPPSSPPPPEEE-HHHHHHHTSEEEEEEGGGSTTSBTHHHHHHHHHHHHHHHH-TT-EEEE--SSHHHHHHHHHHHHTT-EEEEEE-TT--HHHHHHHHHTT-EEEE--SSHHHHHHHHHHHHHH-TTEEEPPSS--HHHHHHHHHHHHHHHHH-SS--SEEEEE-SSSHHHHHHHHHHHHHT-TTS-EEEEEETTS-HHHHHHHHTS---SHHHH---TTEEEEEETTTTEEEEEES----TTHHHH--SS--HHHHHHHHH-TT-EEEEEE-HHHHHHHHHHHHHHH-B---HHHHHHTGGGG-HHHHHHHSPPPTT-SSPPEEEEEE-B-SS--HHHHHHHHHHHHH--SSEEEEEETTTEEEEEETT-

Foldseek 3Di:
DDDQPWDQFDWAFFPVLCVQQVFGEIEGLQCPTPLRFLQLQLLLQVVVVLCVVLNQAAEEEELALWSQLLSNLQSCLVSVHAYEYFYEPPRDPVSVVSSVVSVYHYHYDHHDSVGSVVVSVVVPVVDVRYDYRDRAQDPSSLCRLLVNLVSVLVNDPDQAQEEFAEAAQCRNVSNVCVNCVVSVNLQREYEYEAAPQRQFLLQQLLCQDPDPFCSNVPDPPQWDWDADPVLGGITIAGPGGDAPLCSPRHDRTHHSVSSSSQNPGNNHYKYKYWHLLLLLLQQLVCCVRVVDHFGS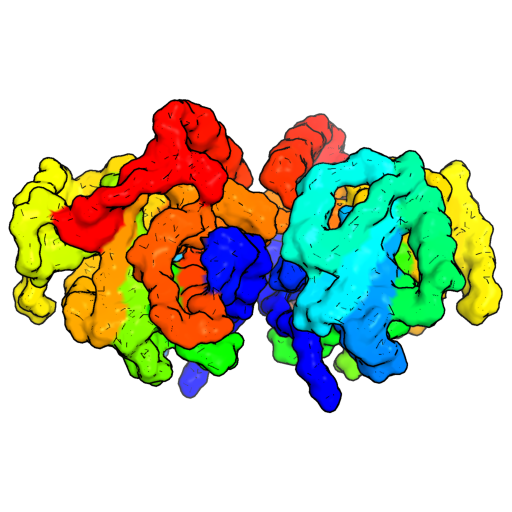SLSRRCSCSQFNVSVCVVRPDDPDDPHGGYYYGYNRGIDPTDPVNNVVSVVVNVPDPPQWTWMAMRNGDIDTTGRRD/DDDQPWDQFDWAFFPVLCVQQVFGEIEGLQCPTPLRFLQLQLLLQVVVVLCVVLNQAAEEEELALWSQLLSNLQSCLVSVHAYEYFYEPPRDPVSVVSSVVSVYHYHYDHHDSVGSVVVRVVVPVVDVRYDYRDRAQDLSSLCRLLVNLVSVLVNDPDQAQEEFAEAAQCRNVSNVCVNCVVSVNLQREYEYEAAPQRQFLLQQLLCQDDDPFCSVVPDDPQWDWDADPVLGGITIAGNGGDAPLCSPRHDRTHHSVSSSSQNPGNNHYKYKYWHLLLLLLQQLVCCVRPVDHFGSSLSRRCSCSQFNVVVCVVRPDDPDDPHGGYYYGYSRGIDPTDPVNNVVSVVVNVPDPVQWTWMAMRNGDIDTTGRRD

InterPro domains:
  IPR001926 Tryptophan synthase beta chain-like, PALP domain [PF00291] (7-333)
  IPR036052 Tryptophan synthase beta chain-like, PALP domain superfamily [G3DSA:3.40.50.1100] (9-337)
  IPR036052 Tryptophan synthase beta chain-like, PALP domain superfamily [G3DSA:3.40.50.1100] (40-136)
  IPR036052 Tryptophan synthase beta chain-like, PALP domain superfamily [SSF53686] (5-352)
  IPR050147 Serine/Threonine Dehydratase [PTHR48078] (7-352)

pLDDT: mean 95.28, std 6.6, range [48.03, 98.94]

Radius of gyration: 26.75 Å; Cα contacts (8 Å, |Δi|>4): 1727; chains: 2; bounding box: 62×81×58 Å

Solvent-accessible surface area (backbone atoms only — not comparable to full-atom values): 37356 Å² total; per-residue (Å²): 129,82,79,71,83,58,72,92,59,57,75,42,70,37,67,68,43,12,64,68,57,66,34,46,33,28,39,36,40,29,34,73,40,94,42,19,16,43,49,28,32,7,36,27,46,42,50,52,53,45,35,70,74,63,36,76,77,30,32,38,34,29,63,30,76,43,57,50,24,43,10,41,25,48,38,27,42,76,70,68,32,50,30,38,31,21,24,26,53,83,62,56,68,66,51,53,52,51,37,46,74,32,65,24,45,75,45,74,36,47,82,40,60,70,47,10,42,52,50,45,52,50,51,37,74,74,31,92,56,38,44,76,55,70,76,39,74,42,72,56,34,17,55,28,34,8,50,55,41,52,50,48,64,69,72,40,95,62,86,49,65,30,38,30,30,40,39,24,33,28,26,62,50,33,1,46,54,54,14,23,50,76,68,71,38,43,63,40,28,34,38,39,23,28,36,50,48,24,39,25,45,51,44,16,53,27,57,70,42,96,58,87,32,58,58,37,68,54,66,58,89,54,43,45,82,42,76,39,75,87,75,67,48,56,36,27,35,40,78,63,68,76,28,86,35,27,83,74,20,51,34,43,42,41,31,62,65,38,54,52,51,43,73,67,38,76,25,39,63,45,32,36,35,32,44,58,54,55,16,30,47,26,34,44,51,43,29,60,75,68,31,40,60,47,19,56,38,28,16,39,27,38,32,43,59,54,22,50,71,55,30,48,69,74,55,62,78,67,92,80,56,92,60,63,55,33,36,38,37,42,35,38,22,34,67,86,46,46,74,65,52,46,52,52,30,49,53,56,44,66,65,58,80,79,56,52,46,65,29,36,35,60,61,46,51,74,46,77,44,55,60,90,81,130,82,79,72,86,57,73,92,60,57,74,44,71,38,68,66,42,12,65,68,58,65,35,46,33,28,38,36,40,29,34,71,40,92,41,18,17,42,51,28,32,7,36,26,47,44,50,53,53,46,35,71,73,62,35,74,78,30,32,38,34,27,64,32,77,41,57,50,25,42,9,42,25,46,37,26,42,77,70,67,32,51,30,39,31,21,24,26,54,84,62,57,66,66,52,54,52,51,36,47,72,32,65,24,43,74,45,73,37,48,81,40,62,70,46,10,41,49,51,45,52,51,51,37,74,72,30,90,58,38,43,76,56,69,77,40,73,40,72,56,33,18,55,29,33,9,50,56,42,52,49,47,64,69,72,41,95,64,85,51,64,30,39,30,30,40,40,24,32,28,27,65,49,33,0,48,54,55,15,24,50,76,68,70,36,43,63,39,29,34,39,38,24,27,35,51,48,25,39,25,47,50,44,16,53,26,57,69,42,97,59,89,32,58,57,36,69,54,69,58,89,54,42,45,82,43,77,40,76,88,74,68,47,56,36,28,35,40,78,62,70,74,27,87,35,27,84,73,20,52,33,44,43,40,32,62,64,39,53,51,50,43,73,66,39,76,25,40,66,46,33,34,35,32,43,59,55,55,16,32,46,27,35,44,51,42,29,61,76,67,31,40,60,47,16,55,39,26,17,38,26,37,32,44,58,54,22,48,72,56,31,48,69,74,55,61,77,66,91,81,57,91,61,64,56,34,35,36,36,42,36,38,21,32,67,87,48,47,74,65,52,47,52,50,30,48,54,56,44,67,66,57,79,78,56,52,46,67,28,35,35,62,61,46,48,74,46,76,43,56,61,91,83